Protein AF-0000000067714277 (afdb_homodimer)

Solvent-accessible surface area (backbone atoms only — not comparable to full-atom values): 24757 Å² total; per-residue (Å²): 133,87,80,80,79,65,83,71,68,76,72,72,80,72,66,66,49,73,66,51,48,51,50,49,51,50,48,48,41,44,34,45,44,33,34,52,48,27,67,74,61,31,65,91,69,50,49,70,66,58,38,22,62,76,53,69,46,51,71,66,58,47,56,74,74,37,93,42,74,64,38,46,47,62,40,77,45,39,65,64,74,49,73,68,53,46,50,56,56,60,70,48,86,62,94,41,57,56,50,55,47,46,55,50,48,42,57,21,68,45,61,50,46,74,39,76,72,19,54,31,55,54,42,52,54,42,29,53,52,44,29,70,75,31,52,71,54,34,47,50,49,50,52,40,43,50,50,25,52,51,49,51,31,51,52,46,28,51,37,40,67,74,38,74,85,69,64,85,62,101,56,60,53,64,56,50,23,47,45,51,52,36,50,49,51,33,20,43,54,52,7,47,57,57,34,67,71,40,82,63,40,33,46,68,50,34,53,50,32,23,52,48,33,47,52,53,53,58,57,47,54,80,44,51,83,128,136,85,78,77,80,64,81,71,67,76,71,72,79,72,65,66,49,72,66,52,47,50,49,50,52,49,48,47,44,46,34,45,43,36,35,52,48,27,67,74,62,32,65,90,70,50,50,70,66,58,38,22,62,75,54,71,47,49,71,67,58,48,55,73,72,38,92,43,75,66,38,46,47,62,40,74,45,39,62,64,72,48,72,66,53,45,49,55,57,60,72,48,86,60,93,42,57,57,52,55,48,44,54,48,47,42,59,22,67,44,64,51,45,72,38,75,73,20,56,32,55,53,42,53,52,42,31,53,54,43,30,70,76,32,49,70,55,36,47,50,48,50,53,39,43,51,49,26,51,52,50,50,31,51,52,45,28,53,37,40,69,74,38,73,82,67,63,86,62,100,57,60,53,64,57,50,22,48,47,53,52,36,50,50,51,33,22,43,55,50,6,47,57,58,34,68,72,39,82,62,39,33,47,67,49,35,52,51,32,24,51,49,34,47,53,52,52,57,60,46,56,81,43,51,81,129

Radius of gyration: 24.3 Å; Cα contacts (8 Å, |Δi|>4): 496; chains: 2; bounding box: 65×77×51 Å

Organism: Corynebacterium glutamicum (strain ATCC 13032 / DSM 20300 / JCM 1318 / BCRC 11384 / CCUG 27702 / LMG 3730 / NBRC 12168 / NCIMB 10025 / NRRL B-2784 / 534) (NCBI:txid196627)

Nearest PDB structures (foldseek):
  6ayh-assembly1_A-2  TM=4.681E-01  e=1.844E-03  Salmonella enterica
  3bhq-assembly1_B  TM=4.016E-01  e=8.138E-04  Mesorhizobium japonicum MAFF 303099
  3mvp-assembly1_B  TM=4.337E-01  e=6.890E-03  Streptococcus mutans UA159
  3ppb-assembly1_B  TM=3.284E-01  e=4.577E-03  Shewanella loihica PV-4
  7e1l-assembly1_A  TM=3.239E-01  e=1.302E-02  Pseudomonas fluorescens

Foldseek 3Di:
DPPPPPPPPPPPPPPPDPVRVVLLVLLLLLLLQLLVCCLVQNLVRDDCVNSCVNSVHDPVVVVVNAVDSLCSLQHLAADADDPVRLCVLLVDDDPAVLVVLLVNCCVGHVPQRQDLFLSSLVSNVSSVVNCVVPVVSVVVSVVNVVVRLVSQLVSQLSSCVSDPPNQPDPDRSSVSSCVSSVLSVVLLVQLSVVQSVDRSRHSVSSVVSSVVSSVVVVVCVVVDDD/DPPPPPPPPPPPPPPPDPVRVVLLVLLLLLLLQLLVCCLVQNLVRDDPVNSCVSSVHDPVVVVVNAVDSLCSLQHLAADADDPVRLCVLLVDDDPAVLVVLLVNCCVGHVPQRQDLALSSLVSNVSSVVNCVVPVVSVVVSVVNVVVRLVSQLVSQLSSCVSDPPNQDDPDRSSVSSCVSSVLSVVLLVQLVVVQSVDRSRHSVSSVVSSVVSVVVVVVCVVVDDD

Structure (mmCIF, N/CA/C/O backbone):
data_AF-0000000067714277-model_v1
#
loop_
_entity.id
_entity.type
_entity.pdbx_description
1 polymer 'Transcriptional regulator'
#
loop_
_atom_site.group_PDB
_atom_site.id
_atom_site.type_symbol
_atom_site.label_atom_id
_atom_site.label_alt_id
_atom_site.label_comp_id
_atom_site.label_asym_id
_atom_site.label_entity_id
_atom_site.label_seq_id
_atom_site.pdbx_PDB_ins_code
_atom_site.Cartn_x
_atom_site.Cartn_y
_atom_site.Cartn_z
_atom_site.occupancy
_atom_site.B_iso_or_equiv
_atom_site.auth_seq_id
_atom_site.auth_comp_id
_atom_site.auth_asym_id
_atom_site.auth_atom_id
_atom_site.pdbx_PDB_model_num
ATOM 1 N N . MET A 1 1 ? 33.219 -40.281 8.43 1 24.27 1 MET A N 1
ATOM 2 C CA . MET A 1 1 ? 31.781 -40.406 8.344 1 24.27 1 MET A CA 1
ATOM 3 C C . MET A 1 1 ? 31.188 -39.344 7.441 1 24.27 1 MET A C 1
ATOM 5 O O . MET A 1 1 ? 31.438 -38.156 7.633 1 24.27 1 MET A O 1
ATOM 9 N N . GLN A 1 2 ? 30.734 -39.625 6.102 1 21.64 2 GLN A N 1
ATOM 10 C CA . GLN A 1 2 ? 30.578 -38.844 4.879 1 21.64 2 GLN A CA 1
ATOM 11 C C . GLN A 1 2 ? 29.406 -37.875 4.992 1 21.64 2 GLN A C 1
ATOM 13 O O . GLN A 1 2 ? 28.266 -38.281 5.258 1 21.64 2 GLN A O 1
ATOM 18 N N . VAL A 1 3 ? 29.641 -36.656 5.582 1 28.91 3 VAL A N 1
ATOM 19 C CA . VAL A 1 3 ? 28.781 -35.531 5.805 1 28.91 3 VAL A CA 1
ATOM 20 C C . VAL A 1 3 ? 28 -35.188 4.531 1 28.91 3 VAL A C 1
ATOM 22 O O . VAL A 1 3 ? 28.594 -34.844 3.51 1 28.91 3 VAL A O 1
ATOM 25 N N . TYR A 1 4 ? 27 -36.125 4.059 1 25.38 4 TYR A N 1
ATOM 26 C CA . TYR A 1 4 ? 26.125 -36.062 2.896 1 25.38 4 TYR A CA 1
ATOM 27 C C . TYR A 1 4 ? 25.438 -34.719 2.814 1 25.38 4 TYR A C 1
ATOM 29 O O . TYR A 1 4 ? 24.672 -34.344 3.705 1 25.38 4 TYR A O 1
ATOM 37 N N . THR A 1 5 ? 26.109 -33.656 2.305 1 28 5 THR A N 1
ATOM 38 C CA . THR A 1 5 ? 25.906 -32.25 1.926 1 28 5 THR A CA 1
ATOM 39 C C . THR A 1 5 ? 24.703 -32.125 0.998 1 28 5 THR A C 1
ATOM 41 O O . THR A 1 5 ? 24.844 -32.219 -0.222 1 28 5 THR A O 1
ATOM 44 N N . ARG A 1 6 ? 23.688 -33.031 1.048 1 28.42 6 ARG A N 1
ATOM 45 C CA . ARG A 1 6 ? 22.578 -33.219 0.109 1 28.42 6 ARG A CA 1
ATOM 46 C C . ARG A 1 6 ? 21.766 -31.938 -0.031 1 28.42 6 ARG A C 1
ATOM 48 O O . ARG A 1 6 ? 20.781 -31.891 -0.766 1 28.42 6 ARG A O 1
ATOM 55 N N . PHE A 1 7 ? 21.641 -31.141 0.951 1 30.03 7 PHE A N 1
ATOM 56 C CA . PHE A 1 7 ? 20.547 -30.172 0.897 1 30.03 7 PHE A CA 1
ATOM 57 C C . PHE A 1 7 ? 20.781 -29.156 -0.217 1 30.03 7 PHE A C 1
ATOM 59 O O . PHE A 1 7 ? 20.062 -28.172 -0.33 1 30.03 7 PHE A O 1
ATOM 66 N N . THR A 1 8 ? 21.984 -28.984 -0.668 1 31.41 8 THR A N 1
ATOM 67 C CA . THR A 1 8 ? 22.344 -27.938 -1.62 1 31.41 8 THR A CA 1
ATOM 68 C C . THR A 1 8 ? 21.578 -28.125 -2.932 1 31.41 8 THR A C 1
ATOM 70 O O . THR A 1 8 ? 21.922 -27.5 -3.941 1 31.41 8 THR A O 1
ATOM 73 N N . SER A 1 9 ? 20.953 -29.281 -3.189 1 31 9 SER A N 1
ATOM 74 C CA . SER A 1 9 ? 20.531 -29.484 -4.57 1 31 9 SER A CA 1
ATOM 75 C C . SER A 1 9 ? 19.609 -28.359 -5.043 1 31 9 SER A C 1
ATOM 77 O O . SER A 1 9 ? 18.562 -28.125 -4.449 1 31 9 SER A O 1
ATOM 79 N N . VAL A 1 10 ? 20.094 -27.234 -5.539 1 34.25 10 VAL A N 1
ATOM 80 C CA . VAL A 1 10 ? 19.484 -26.297 -6.469 1 34.25 10 VAL A CA 1
ATOM 81 C C . VAL A 1 10 ? 18.469 -27.031 -7.355 1 34.25 10 VAL A C 1
ATOM 83 O O . VAL A 1 10 ? 18.859 -27.766 -8.258 1 34.25 10 VAL A O 1
ATOM 86 N N . ASP A 1 11 ? 17.547 -27.75 -6.91 1 35.22 11 ASP A N 1
ATOM 87 C CA . ASP A 1 11 ? 16.547 -28.375 -7.766 1 35.22 11 ASP A CA 1
ATOM 88 C C . ASP A 1 11 ? 16.234 -27.5 -8.977 1 35.22 11 ASP A C 1
ATOM 90 O O . ASP A 1 11 ? 16.328 -26.266 -8.898 1 35.22 11 ASP A O 1
ATOM 94 N N . ILE A 1 12 ? 16.234 -28.016 -10.266 1 36.34 12 ILE A N 1
ATOM 95 C CA . ILE A 1 12 ? 15.781 -27.734 -11.625 1 36.34 12 ILE A CA 1
ATOM 96 C C . ILE A 1 12 ? 14.508 -26.891 -11.578 1 36.34 12 ILE A C 1
ATOM 98 O O . ILE A 1 12 ? 13.633 -27.109 -10.75 1 36.34 12 ILE A O 1
ATOM 102 N N . GLU A 1 13 ? 14.469 -25.703 -12 1 40.91 13 GLU A N 1
ATOM 103 C CA . GLU A 1 13 ? 13.312 -25 -12.531 1 40.91 13 GLU A CA 1
ATOM 104 C C . GLU A 1 13 ? 12.242 -25.969 -13.008 1 40.91 13 GLU A C 1
ATOM 106 O O . GLU A 1 13 ? 12.391 -26.594 -14.062 1 40.91 13 GLU A O 1
ATOM 111 N N . GLU A 1 14 ? 11.852 -26.953 -12.289 1 46.25 14 GLU A N 1
ATOM 112 C CA . GLU A 1 14 ? 10.859 -27.891 -12.789 1 46.25 14 GLU A CA 1
ATOM 113 C C . GLU A 1 14 ? 9.953 -27.234 -13.836 1 46.25 14 GLU A C 1
ATOM 115 O O . GLU A 1 14 ? 9.305 -26.219 -13.547 1 46.25 14 GLU A O 1
ATOM 120 N N . GLN A 1 15 ? 10.438 -27.172 -15.125 1 52.28 15 GLN A N 1
ATOM 121 C CA . GLN A 1 15 ? 9.625 -26.828 -16.281 1 52.28 15 GLN A CA 1
ATOM 122 C C . GLN A 1 15 ? 8.172 -27.234 -16.094 1 52.28 15 GLN A C 1
ATOM 124 O O . GLN A 1 15 ? 7.898 -28.359 -15.656 1 52.28 15 GLN A O 1
ATOM 129 N N . PRO A 1 16 ? 7.418 -26.25 -15.883 1 59.72 16 PRO A N 1
ATOM 130 C CA . PRO A 1 16 ? 6.027 -26.703 -15.797 1 59.72 16 PRO A CA 1
ATOM 131 C C . PRO A 1 16 ? 5.727 -27.875 -16.734 1 59.72 16 PRO A C 1
ATOM 133 O O . PRO A 1 16 ? 6.297 -27.969 -17.812 1 59.72 16 PRO A O 1
ATOM 136 N N . SER A 1 17 ? 5.156 -28.906 -16.188 1 70.31 17 SER A N 1
ATOM 137 C CA . SER A 1 17 ? 4.656 -30 -17.031 1 70.31 17 SER A CA 1
ATOM 138 C C . SER A 1 17 ? 3.785 -29.469 -18.156 1 70.31 17 SER A C 1
ATOM 140 O O . SER A 1 17 ? 3.32 -28.328 -18.109 1 70.31 17 SER A O 1
ATOM 142 N N . LEU A 1 18 ? 3.826 -30.109 -19.297 1 69.81 18 LEU A N 1
ATOM 143 C CA . LEU A 1 18 ? 2.984 -29.75 -20.438 1 69.81 18 LEU A CA 1
ATOM 144 C C . LEU A 1 18 ? 1.571 -29.406 -19.969 1 69.81 18 LEU A C 1
ATOM 146 O O . LEU A 1 18 ? 0.958 -28.469 -20.5 1 69.81 18 LEU A O 1
ATOM 150 N N . ARG A 1 19 ? 1.142 -30.141 -18.969 1 74.94 19 ARG A N 1
ATOM 151 C CA . ARG A 1 19 ? -0.193 -29.906 -18.438 1 74.94 19 ARG A CA 1
ATOM 152 C C . ARG A 1 19 ? -0.269 -28.531 -17.75 1 74.94 19 ARG A C 1
ATOM 154 O O . ARG A 1 19 ? -1.245 -27.797 -17.938 1 74.94 19 ARG A O 1
ATOM 161 N N . GLU A 1 20 ? 0.771 -28.203 -17.062 1 75.06 20 GLU A N 1
ATOM 162 C CA . GLU A 1 20 ? 0.795 -26.922 -16.359 1 75.06 20 GLU A CA 1
ATOM 163 C C . GLU A 1 20 ? 0.896 -25.766 -17.328 1 75.06 20 GLU A C 1
ATOM 165 O O . GLU A 1 20 ? 0.26 -24.719 -17.141 1 75.06 20 GLU A O 1
ATOM 170 N N . ILE A 1 21 ? 1.605 -26.047 -18.359 1 74.81 21 ILE A N 1
ATOM 171 C CA . ILE A 1 21 ? 1.765 -25.016 -19.375 1 74.81 21 ILE A CA 1
ATOM 172 C C . ILE A 1 21 ? 0.432 -24.781 -20.078 1 74.81 21 ILE A C 1
ATOM 174 O O . ILE A 1 21 ? 0.03 -23.625 -20.297 1 74.81 21 ILE A O 1
ATOM 178 N N . LYS A 1 22 ? -0.203 -25.812 -20.406 1 78.69 22 LYS A N 1
ATOM 179 C CA . LYS A 1 22 ? -1.495 -25.703 -21.078 1 78.69 22 LYS A CA 1
ATOM 180 C C . LYS A 1 22 ? -2.527 -25.031 -20.172 1 78.69 22 LYS A C 1
ATOM 182 O O . LYS A 1 22 ? -3.338 -24.234 -20.641 1 78.69 22 LYS A O 1
ATOM 187 N N . ARG A 1 23 ? -2.48 -25.375 -18.953 1 82.25 23 ARG A N 1
ATOM 188 C CA . ARG A 1 23 ? -3.398 -24.766 -18 1 82.25 23 ARG A CA 1
ATOM 189 C C . ARG A 1 23 ? -3.176 -23.266 -17.906 1 82.25 23 ARG A C 1
ATOM 191 O O . ARG A 1 23 ? -4.133 -22.484 -17.906 1 82.25 23 ARG A O 1
ATOM 198 N N . GLN A 1 24 ? -1.978 -22.953 -17.906 1 77.12 24 GLN A N 1
ATOM 199 C CA . GLN A 1 24 ? -1.637 -21.531 -17.812 1 77.12 24 GLN A CA 1
ATOM 200 C C . GLN A 1 24 ? -2.068 -20.797 -19.078 1 77.12 24 GLN A C 1
ATOM 202 O O . GLN A 1 24 ? -2.566 -19.672 -19 1 77.12 24 GLN A O 1
ATOM 207 N N . MET A 1 25 ? -1.869 -21.422 -20.141 1 80.25 25 MET A N 1
ATOM 208 C CA . MET A 1 25 ? -2.24 -20.797 -21.406 1 80.25 25 MET A CA 1
ATOM 209 C C . MET A 1 25 ? -3.748 -20.594 -21.484 1 80.25 25 MET A C 1
ATOM 211 O O . MET A 1 25 ? -4.207 -19.547 -21.969 1 80.25 25 MET A O 1
ATOM 215 N N . THR A 1 26 ? -4.43 -21.547 -21.031 1 85.19 26 THR A N 1
ATOM 216 C CA . THR A 1 26 ? -5.887 -21.438 -21.047 1 85.19 26 THR A CA 1
ATOM 217 C C . THR A 1 26 ? -6.363 -20.328 -20.109 1 85.19 26 THR A C 1
ATOM 219 O O . THR A 1 26 ? -7.223 -19.531 -20.484 1 85.19 26 THR A O 1
ATOM 222 N N . LEU A 1 27 ? -5.809 -20.297 -19 1 85.31 27 LEU A N 1
ATOM 223 C CA . LEU A 1 27 ? -6.172 -19.266 -18.047 1 85.31 27 LEU A CA 1
ATOM 224 C C . LEU A 1 27 ? -5.867 -17.875 -18.594 1 85.31 27 LEU A C 1
ATOM 226 O O . LEU A 1 27 ? -6.691 -16.969 -18.484 1 85.31 27 LEU A O 1
ATOM 230 N N . GLU A 1 28 ? -4.785 -17.766 -19.156 1 83.5 28 GLU A N 1
ATOM 231 C CA . GLU A 1 28 ? -4.406 -16.484 -19.734 1 83.5 28 GLU A CA 1
ATOM 232 C C . GLU A 1 28 ? -5.379 -16.062 -20.844 1 83.5 28 GLU A C 1
ATOM 234 O O . GLU A 1 28 ? -5.73 -14.891 -20.953 1 83.5 28 GLU A O 1
ATOM 239 N N . ALA A 1 29 ? -5.695 -17.031 -21.625 1 85.81 29 ALA A N 1
ATOM 240 C CA . ALA A 1 29 ? -6.645 -16.75 -22.703 1 85.81 29 ALA A CA 1
ATOM 241 C C . ALA A 1 29 ? -7.984 -16.281 -22.141 1 85.81 29 ALA A C 1
ATOM 243 O O . ALA A 1 29 ? -8.586 -15.352 -22.656 1 85.81 29 ALA A O 1
ATOM 244 N N . ILE A 1 30 ? -8.375 -16.891 -21.125 1 90.88 30 ILE A N 1
ATOM 245 C CA . ILE A 1 30 ? -9.633 -16.531 -20.484 1 90.88 30 ILE A CA 1
ATOM 246 C C . ILE A 1 30 ? -9.539 -15.094 -19.953 1 90.88 30 ILE A C 1
ATOM 248 O O . ILE A 1 30 ? -10.422 -14.273 -20.203 1 90.88 30 ILE A O 1
ATOM 252 N N . GLU A 1 31 ? -8.484 -14.844 -19.266 1 90 31 GLU A N 1
ATOM 253 C CA . GLU A 1 31 ? -8.297 -13.531 -18.656 1 90 31 GLU A CA 1
ATOM 254 C C . GLU A 1 31 ? -8.148 -12.445 -19.719 1 90 31 GLU A C 1
ATOM 256 O O . GLU A 1 31 ? -8.688 -11.352 -19.578 1 90 31 GLU A O 1
ATOM 261 N N . ASP A 1 32 ? -7.414 -12.812 -20.734 1 89.75 32 ASP A N 1
ATOM 262 C CA . ASP A 1 32 ? -7.215 -11.875 -21.828 1 89.75 32 ASP A CA 1
ATOM 263 C C . ASP A 1 32 ? -8.547 -11.484 -22.484 1 89.75 32 ASP A C 1
ATOM 265 O O . ASP A 1 32 ? -8.859 -10.305 -22.609 1 89.75 32 ASP A O 1
ATOM 269 N N . ASN A 1 33 ? -9.273 -12.43 -22.797 1 92.88 33 ASN A N 1
ATOM 270 C CA . ASN A 1 33 ? -10.562 -12.188 -23.438 1 92.88 33 ASN A CA 1
ATOM 271 C C . ASN A 1 33 ? -11.539 -11.484 -22.5 1 92.88 33 ASN A C 1
ATOM 273 O O . ASN A 1 33 ? -12.234 -10.555 -22.891 1 92.88 33 ASN A O 1
ATOM 277 N N . ALA A 1 34 ? -11.594 -11.922 -21.297 1 94.44 34 ALA A N 1
ATOM 278 C CA . ALA A 1 34 ? -12.516 -11.344 -20.328 1 94.44 34 ALA A CA 1
ATOM 279 C C . ALA A 1 34 ? -12.219 -9.867 -20.109 1 94.44 34 ALA A C 1
ATOM 281 O O . ALA A 1 34 ? -13.133 -9.031 -20.172 1 94.44 34 ALA A O 1
ATOM 282 N N . THR A 1 35 ? -10.961 -9.562 -19.859 1 93.19 35 THR A N 1
ATOM 283 C CA . THR A 1 35 ? -10.609 -8.18 -19.547 1 93.19 35 THR A CA 1
ATOM 284 C C . THR A 1 35 ? -10.836 -7.289 -20.766 1 93.19 35 THR A C 1
ATOM 286 O O . THR A 1 35 ? -11.25 -6.137 -20.641 1 93.19 35 THR A O 1
ATOM 289 N N . ARG A 1 36 ? -10.602 -7.801 -21.953 1 94.56 36 ARG A N 1
ATOM 290 C CA . ARG A 1 36 ? -10.867 -7.055 -23.172 1 94.56 36 ARG A CA 1
ATOM 291 C C . ARG A 1 36 ? -12.352 -6.766 -23.328 1 94.56 36 ARG A C 1
ATOM 293 O O . ARG A 1 36 ? -12.75 -5.621 -23.578 1 94.56 36 ARG A O 1
ATOM 300 N N . LEU A 1 37 ? -13.133 -7.75 -23.188 1 96.31 37 LEU A N 1
ATOM 301 C CA . LEU A 1 37 ? -14.578 -7.621 -23.328 1 96.31 37 LEU A CA 1
ATOM 302 C C . LEU A 1 37 ? -15.148 -6.652 -22.297 1 96.31 37 LEU A C 1
ATOM 304 O O . LEU A 1 37 ? -15.977 -5.805 -22.641 1 96.31 37 LEU A O 1
ATOM 308 N N . ILE A 1 38 ? -14.695 -6.77 -21.094 1 95.81 38 ILE A N 1
ATOM 309 C CA . ILE A 1 38 ? -15.211 -5.949 -20 1 95.81 38 ILE A CA 1
ATOM 310 C C . ILE A 1 38 ? -14.836 -4.488 -20.219 1 95.81 38 ILE A C 1
ATOM 312 O O . ILE A 1 38 ? -15.625 -3.586 -19.953 1 95.81 38 ILE A O 1
ATOM 316 N N . LEU A 1 39 ? -13.664 -4.336 -20.672 1 93.81 39 LEU A N 1
ATOM 317 C CA . LEU A 1 39 ? -13.242 -2.967 -20.953 1 93.81 39 LEU A CA 1
ATOM 318 C C . LEU A 1 39 ? -14.055 -2.365 -22.094 1 93.81 39 LEU A C 1
ATOM 320 O O . LEU A 1 39 ? -14.406 -1.185 -22.047 1 93.81 39 LEU A O 1
ATOM 324 N N . GLU A 1 40 ? -14.406 -3.109 -23.047 1 94.25 40 GLU A N 1
ATOM 325 C CA . GLU A 1 40 ? -15.125 -2.658 -24.234 1 94.25 40 GLU A CA 1
ATOM 326 C C . GLU A 1 40 ? -16.609 -2.441 -23.938 1 94.25 40 GLU A C 1
ATOM 328 O O . GLU A 1 40 ? -17.188 -1.442 -24.359 1 94.25 40 GLU A O 1
ATOM 333 N N . ARG A 1 41 ? -17.219 -3.348 -23.172 1 95.25 41 ARG A N 1
ATOM 334 C CA . ARG A 1 41 ? -18.672 -3.365 -23.078 1 95.25 41 ARG A CA 1
ATOM 335 C C . ARG A 1 41 ? -19.125 -2.973 -21.672 1 95.25 41 ARG A C 1
ATOM 337 O O . ARG A 1 41 ? -20.312 -2.684 -21.453 1 95.25 41 ARG A O 1
ATOM 344 N N . GLY A 1 42 ? -18.188 -2.969 -20.812 1 94.12 42 GLY A N 1
ATOM 345 C CA . GLY A 1 42 ? -18.578 -2.768 -19.422 1 94.12 42 GLY A CA 1
ATOM 346 C C . GLY A 1 42 ? -18.828 -4.066 -18.688 1 94.12 42 GLY A C 1
ATOM 347 O O . GLY A 1 42 ? -19.344 -5.027 -19.25 1 94.12 42 GLY A O 1
ATOM 348 N N . PHE A 1 43 ? -18.5 -4.133 -17.422 1 94.56 43 PHE A N 1
ATOM 349 C CA . PHE A 1 43 ? -18.562 -5.328 -16.594 1 94.56 43 PHE A CA 1
ATOM 350 C C . PHE A 1 43 ? -19.984 -5.891 -16.562 1 94.56 43 PHE A C 1
ATOM 352 O O . PHE A 1 43 ? -20.172 -7.094 -16.734 1 94.56 43 PHE A O 1
ATOM 359 N N . ASP A 1 44 ? -20.938 -5.008 -16.375 1 93.12 44 ASP A N 1
ATOM 360 C CA . ASP A 1 44 ? -22.328 -5.434 -16.203 1 93.12 44 ASP A CA 1
ATOM 361 C C . ASP A 1 44 ? -22.891 -5.965 -17.516 1 93.12 44 ASP A C 1
ATOM 363 O O . ASP A 1 44 ? -23.875 -6.723 -17.516 1 93.12 44 ASP A O 1
ATOM 367 N N . ASN A 1 45 ? -22.328 -5.676 -18.562 1 95.69 45 ASN A N 1
ATOM 368 C CA . ASN A 1 45 ? -22.859 -6.023 -19.875 1 95.69 45 ASN A CA 1
ATOM 369 C C . ASN A 1 45 ? -22.172 -7.258 -20.453 1 95.69 45 ASN A C 1
ATOM 371 O O . ASN A 1 45 ? -22.516 -7.707 -21.547 1 95.69 45 ASN A O 1
ATOM 375 N N . VAL A 1 46 ? -21.203 -7.762 -19.797 1 96.62 46 VAL A N 1
ATOM 376 C CA . VAL A 1 46 ? -20.484 -8.945 -20.25 1 96.62 46 VAL A CA 1
ATOM 377 C C . VAL A 1 46 ? -20.922 -10.156 -19.422 1 96.62 46 VAL A C 1
ATOM 379 O O . VAL A 1 46 ? -20.953 -10.102 -18.203 1 96.62 46 VAL A O 1
ATOM 382 N N . THR A 1 47 ? -21.281 -11.18 -20.094 1 95.5 47 THR A N 1
ATOM 383 C CA . THR A 1 47 ? -21.672 -12.406 -19.391 1 95.5 47 THR A CA 1
ATOM 384 C C . THR A 1 47 ? -20.562 -13.453 -19.5 1 95.5 47 THR A C 1
ATOM 386 O O . THR A 1 47 ? -19.609 -13.297 -20.266 1 95.5 47 THR A O 1
ATOM 389 N N . ILE A 1 48 ? -20.703 -14.44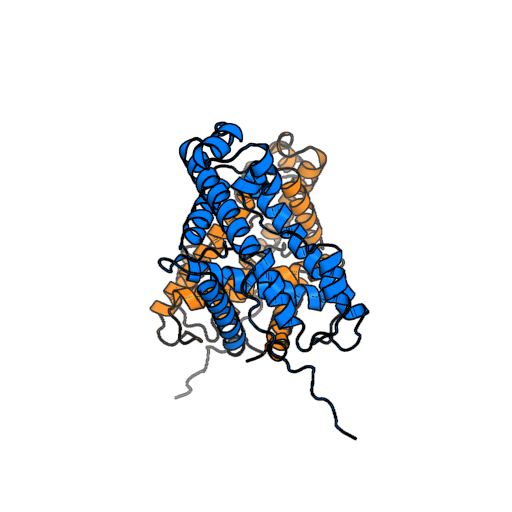5 -18.703 1 95.19 48 ILE A N 1
ATOM 390 C CA . ILE A 1 48 ? -19.766 -15.562 -18.75 1 95.19 48 ILE A CA 1
ATOM 391 C C . ILE A 1 48 ? -19.844 -16.25 -20.109 1 95.19 48 ILE A C 1
ATOM 393 O O . ILE A 1 48 ? -18.844 -16.688 -20.672 1 95.19 48 ILE A O 1
ATOM 397 N N . GLU A 1 49 ? -21.031 -16.266 -20.625 1 95.75 49 GLU A N 1
ATOM 398 C CA . GLU A 1 49 ? -21.234 -16.859 -21.938 1 95.75 49 GLU A CA 1
ATOM 399 C C . GLU A 1 49 ? -20.469 -16.109 -23.016 1 95.75 49 GLU A C 1
ATOM 401 O O . GLU A 1 49 ? -19.891 -16.703 -23.906 1 95.75 49 GLU A O 1
ATOM 406 N N . ASP A 1 50 ? -20.453 -14.82 -22.906 1 96.25 50 ASP A N 1
ATOM 407 C CA . ASP A 1 50 ? -19.703 -13.984 -23.844 1 96.25 50 ASP A CA 1
ATOM 408 C C . ASP A 1 50 ? -18.219 -14.305 -23.781 1 96.25 50 ASP A C 1
ATOM 410 O O . ASP A 1 50 ? -17.562 -14.453 -24.812 1 96.25 50 ASP A O 1
ATOM 414 N N . ILE A 1 51 ? -17.672 -14.438 -22.594 1 95.62 51 ILE A N 1
ATOM 415 C CA . ILE A 1 51 ? -16.266 -14.703 -22.375 1 95.62 51 ILE A CA 1
ATOM 416 C C . ILE A 1 51 ? -15.906 -16.094 -22.922 1 95.62 51 ILE A C 1
ATOM 418 O O . ILE A 1 51 ? -14.898 -16.25 -23.609 1 95.62 51 ILE A O 1
ATOM 422 N N . CYS A 1 52 ? -16.75 -17.031 -22.672 1 94.94 52 CYS A N 1
ATOM 423 C CA . CYS A 1 52 ? -16.531 -18.406 -23.141 1 94.94 52 CYS A CA 1
ATOM 424 C C . CYS A 1 52 ? -16.531 -18.484 -24.656 1 94.94 52 CYS A C 1
ATOM 426 O O . CYS A 1 52 ? -15.672 -19.141 -25.25 1 94.94 52 CYS A O 1
ATOM 428 N N . ALA A 1 53 ? -17.453 -17.828 -25.25 1 95.31 53 ALA A N 1
ATOM 429 C CA . ALA A 1 53 ? -17.547 -17.797 -26.703 1 95.31 53 ALA A CA 1
ATOM 430 C C . ALA A 1 53 ? -16.281 -17.219 -27.328 1 95.31 53 ALA A C 1
ATOM 432 O O . ALA A 1 53 ? -15.758 -17.781 -28.297 1 95.31 53 ALA A O 1
ATOM 433 N N . GLU A 1 54 ? -15.773 -16.156 -26.797 1 93.38 54 GLU A N 1
ATOM 434 C CA . GLU A 1 54 ? -14.586 -15.508 -27.328 1 93.38 54 GLU A CA 1
ATOM 435 C C . GLU A 1 54 ? -13.336 -16.359 -27.094 1 93.38 54 GLU A C 1
ATOM 437 O O . GLU A 1 54 ? -12.422 -16.359 -27.922 1 93.38 54 GLU A O 1
ATOM 442 N N . ALA A 1 55 ? -13.281 -17.047 -25.969 1 90.88 55 ALA A N 1
ATOM 443 C CA . ALA A 1 55 ? -12.117 -17.844 -25.609 1 90.88 55 ALA A CA 1
ATOM 444 C C . ALA A 1 55 ? -12.195 -19.234 -26.219 1 90.88 55 ALA A C 1
ATOM 446 O O . ALA A 1 55 ? -11.219 -20 -26.188 1 90.88 55 ALA A O 1
ATOM 447 N N . GLY A 1 56 ? -13.305 -19.609 -26.688 1 92.81 56 GLY A N 1
ATOM 448 C CA . GLY A 1 56 ? -13.492 -20.906 -27.312 1 92.81 56 GLY A CA 1
ATOM 449 C C . GLY A 1 56 ? -13.539 -22.047 -26.312 1 92.81 56 GLY A C 1
ATOM 450 O O . GLY A 1 56 ? -12.961 -23.109 -26.547 1 92.81 56 GLY A O 1
ATOM 451 N N . ILE A 1 57 ? -14.125 -21.75 -25.203 1 93.5 57 ILE A N 1
ATOM 452 C CA . ILE A 1 57 ? -14.211 -22.797 -24.172 1 93.5 57 ILE A CA 1
ATOM 453 C C . ILE A 1 57 ? -15.641 -22.891 -23.656 1 93.5 57 ILE A C 1
ATOM 455 O O . ILE A 1 57 ? -16.453 -21.984 -23.875 1 93.5 57 ILE A O 1
ATOM 459 N N . SER A 1 58 ? -15.922 -24.031 -23 1 94.31 58 SER A N 1
ATOM 460 C CA . SER A 1 58 ? -17.234 -24.219 -22.391 1 94.31 58 SER A CA 1
ATOM 461 C C . SER A 1 58 ? -17.328 -23.531 -21.047 1 94.31 58 SER A C 1
ATOM 463 O O . SER A 1 58 ? -16.312 -23.172 -20.453 1 94.31 58 SER A O 1
ATOM 465 N N . LYS A 1 59 ? -18.562 -23.375 -20.547 1 94.31 59 LYS A N 1
ATOM 466 C CA . LYS A 1 59 ? -18.812 -22.812 -19.219 1 94.31 59 LYS A CA 1
ATOM 467 C C . LYS A 1 59 ? -18.203 -23.703 -18.141 1 94.31 59 LYS A C 1
ATOM 469 O O . LYS A 1 59 ? -17.656 -23.203 -17.141 1 94.31 59 LYS A O 1
ATOM 474 N N . ARG A 1 60 ? -18.297 -24.969 -18.406 1 94.06 60 ARG A N 1
ATOM 475 C CA . ARG A 1 60 ? -17.719 -25.891 -17.453 1 94.06 60 ARG A CA 1
ATOM 476 C C . ARG A 1 60 ? -16.203 -25.703 -17.344 1 94.06 60 ARG A C 1
ATOM 478 O O . ARG A 1 60 ? -15.648 -25.641 -16.25 1 94.06 60 ARG A O 1
ATOM 485 N N . THR A 1 61 ? -15.594 -25.641 -18.516 1 93 61 THR A N 1
ATOM 486 C CA . THR A 1 61 ? -14.156 -25.422 -18.547 1 93 61 THR A CA 1
ATOM 487 C C . THR A 1 61 ? -13.805 -24.094 -17.875 1 93 61 THR A C 1
ATOM 489 O O . THR A 1 61 ? -12.836 -24.031 -17.109 1 93 61 THR A O 1
ATOM 492 N N . PHE A 1 62 ? -14.633 -23.047 -18.188 1 94.06 62 PHE A N 1
ATOM 493 C CA . PHE A 1 62 ? -14.422 -21.734 -17.562 1 94.06 62 PHE A CA 1
ATOM 494 C C . PHE A 1 62 ? -14.336 -21.875 -16.047 1 94.06 62 PHE A C 1
ATOM 496 O O . PHE A 1 62 ? -13.383 -21.391 -15.422 1 94.06 62 PHE A O 1
ATOM 503 N N . PHE A 1 63 ? -15.195 -22.609 -15.414 1 92.81 63 PHE A N 1
ATOM 504 C CA . PHE A 1 63 ? -15.312 -22.672 -13.961 1 92.81 63 PHE A CA 1
ATOM 505 C C . PHE A 1 63 ? -14.273 -23.625 -13.383 1 92.81 63 PHE A C 1
ATOM 507 O O . PHE A 1 63 ? -14.031 -23.641 -12.172 1 92.81 63 PHE A O 1
ATOM 514 N N . ASN A 1 64 ? -13.672 -24.469 -14.305 1 91.12 64 ASN A N 1
ATOM 515 C CA . ASN A 1 64 ? -12.508 -25.219 -13.867 1 91.12 64 ASN A CA 1
ATOM 516 C C . ASN A 1 64 ? -11.312 -24.312 -13.586 1 91.12 64 ASN A C 1
ATOM 518 O O . ASN A 1 64 ? -10.414 -24.688 -12.828 1 91.12 64 ASN A O 1
ATOM 522 N N . TYR A 1 65 ? -11.391 -23.109 -14.211 1 86.88 65 TYR A N 1
ATOM 523 C CA . TYR A 1 65 ? -10.219 -22.234 -14.148 1 86.88 65 TYR A CA 1
ATOM 524 C C . TYR A 1 65 ? -10.5 -21.016 -13.289 1 86.88 65 TYR A C 1
ATOM 526 O O . TYR A 1 65 ? -9.594 -20.453 -12.672 1 86.88 65 TYR A O 1
ATOM 534 N N . VAL A 1 66 ? -11.703 -20.594 -13.352 1 87.56 66 VAL A N 1
ATOM 535 C CA . VAL A 1 66 ? -12.062 -19.328 -12.734 1 87.56 66 VAL A CA 1
ATOM 536 C C . VAL A 1 66 ? -13.281 -19.5 -11.836 1 87.56 66 VAL A C 1
ATOM 538 O O . VAL A 1 66 ? -14.219 -20.219 -12.188 1 87.56 66 VAL A O 1
ATOM 541 N N . GLU A 1 67 ? -13.227 -18.766 -10.656 1 85.5 67 GLU A N 1
ATOM 542 C CA . GLU A 1 67 ? -14.281 -18.922 -9.664 1 85.5 67 GLU A CA 1
ATOM 543 C C . GLU A 1 67 ? -15.508 -18.078 -10.008 1 85.5 67 GLU A C 1
ATOM 545 O O . GLU A 1 67 ? -16.641 -18.453 -9.695 1 85.5 67 GLU A O 1
ATOM 550 N N . SER A 1 68 ? -15.266 -16.922 -10.547 1 88.5 68 SER A N 1
ATOM 551 C CA . SER A 1 68 ? -16.359 -15.992 -10.812 1 88.5 68 SER A CA 1
ATOM 552 C C . SER A 1 68 ? -15.969 -14.969 -11.883 1 88.5 68 SER A C 1
ATOM 554 O O . SER A 1 68 ? -14.797 -14.852 -12.234 1 88.5 68 SER A O 1
ATOM 556 N N . LYS A 1 69 ? -16.953 -14.328 -12.398 1 89.38 69 LYS A N 1
ATOM 557 C CA . LYS A 1 69 ? -16.719 -13.234 -13.344 1 89.38 69 LYS A CA 1
ATOM 558 C C . LYS A 1 69 ? -15.859 -12.148 -12.703 1 89.38 69 LYS A C 1
ATOM 560 O O . LYS A 1 69 ? -14.992 -11.57 -13.359 1 89.38 69 LYS A O 1
ATOM 565 N N . GLU A 1 70 ? -16.031 -11.906 -11.422 1 87.94 70 GLU A N 1
ATOM 566 C CA . GLU A 1 70 ? -15.273 -10.898 -10.688 1 87.94 70 GLU A CA 1
ATOM 567 C C . GLU A 1 70 ? -13.797 -11.289 -10.594 1 87.94 70 GLU A C 1
ATOM 569 O O . GLU A 1 70 ? -12.914 -10.445 -10.773 1 87.94 70 GLU A O 1
ATOM 574 N N . SER A 1 71 ? -13.703 -12.562 -10.438 1 84.94 71 SER A N 1
ATOM 575 C CA . SER A 1 71 ? -12.336 -13.039 -10.273 1 84.94 71 SER A CA 1
ATOM 576 C C . SER A 1 71 ? -11.539 -12.898 -11.562 1 84.94 71 SER A C 1
ATOM 578 O O . SER A 1 71 ? -10.344 -12.586 -11.539 1 84.94 71 SER A O 1
ATOM 580 N N . VAL A 1 72 ? -12.203 -13.062 -12.602 1 86.19 72 VAL A N 1
ATOM 581 C CA . VAL A 1 72 ? -11.492 -12.977 -13.875 1 86.19 72 VAL A CA 1
ATOM 582 C C . VAL A 1 72 ? -11.273 -11.508 -14.242 1 86.19 72 VAL A C 1
ATOM 584 O O . VAL A 1 72 ? -10.266 -11.164 -14.867 1 86.19 72 VAL A O 1
ATOM 587 N N . ALA A 1 73 ? -12.148 -10.633 -13.828 1 88.25 73 ALA A N 1
ATOM 588 C CA . ALA A 1 73 ? -12.039 -9.203 -14.102 1 88.25 73 ALA A CA 1
ATOM 589 C C . ALA A 1 73 ? -10.906 -8.57 -13.297 1 88.25 73 ALA A C 1
ATOM 591 O O . ALA A 1 73 ? -10.125 -7.777 -13.828 1 88.25 73 ALA A O 1
ATOM 592 N N . ILE A 1 74 ? -10.766 -8.977 -12.07 1 82.5 74 ILE A N 1
ATOM 593 C CA . ILE A 1 74 ? -9.828 -8.281 -11.195 1 82.5 74 ILE A CA 1
ATOM 594 C C . ILE A 1 74 ? -8.57 -9.133 -11.016 1 82.5 74 ILE A C 1
ATOM 596 O O . ILE A 1 74 ? -7.543 -8.641 -10.555 1 82.5 74 ILE A O 1
ATOM 600 N N . GLY A 1 75 ? -8.586 -10.328 -11.539 1 75.31 75 GLY A N 1
ATOM 601 C CA . GLY A 1 75 ? -7.445 -11.227 -11.422 1 75.31 75 GLY A CA 1
ATOM 602 C C . GLY A 1 75 ? -7.445 -12.031 -10.133 1 75.31 75 GLY A C 1
ATOM 603 O O . GLY A 1 75 ? -8.266 -11.789 -9.242 1 75.31 75 GLY A O 1
ATOM 604 N N . HIS A 1 76 ? -6.73 -13.211 -10.32 1 61.78 76 HIS A N 1
ATOM 605 C CA . HIS A 1 76 ? -6.547 -14.047 -9.141 1 61.78 76 HIS A CA 1
ATOM 606 C C . HIS A 1 76 ? -5.68 -13.344 -8.102 1 61.78 76 HIS A C 1
ATOM 608 O O . HIS A 1 76 ? -4.473 -13.594 -8.023 1 61.78 76 HIS A O 1
ATOM 614 N N . THR A 1 77 ? -6.043 -12.086 -7.883 1 56.84 77 THR A N 1
ATOM 615 C CA . THR A 1 77 ? -5.117 -11.273 -7.09 1 56.84 77 THR A CA 1
ATOM 616 C C . THR A 1 77 ? -4.352 -12.148 -6.098 1 56.84 77 THR A C 1
ATOM 618 O O . THR A 1 77 ? -3.123 -12.102 -6.043 1 56.84 77 THR A O 1
ATOM 621 N N . ALA A 1 78 ? -4.84 -12.484 -4.891 1 60.91 78 ALA A N 1
ATOM 622 C CA . ALA A 1 78 ? -4.098 -13 -3.744 1 60.91 78 ALA A CA 1
ATOM 623 C C . ALA A 1 78 ? -4.715 -14.297 -3.234 1 60.91 78 ALA A C 1
ATOM 625 O O . ALA A 1 78 ? -5.773 -14.281 -2.602 1 60.91 78 ALA A O 1
ATOM 626 N N . LYS A 1 79 ? -4.316 -15.43 -4.039 1 66.88 79 LYS A N 1
ATOM 627 C CA . LYS A 1 79 ? -4.82 -16.672 -3.439 1 66.88 79 LYS A CA 1
ATOM 628 C C . LYS A 1 79 ? -3.922 -17.125 -2.295 1 66.88 79 LYS A C 1
ATOM 630 O O . LYS A 1 79 ? -2.725 -17.344 -2.49 1 66.88 79 LYS A O 1
ATOM 635 N N . LEU A 1 80 ? -4.543 -17.125 -1.13 1 74.75 80 LEU A N 1
ATOM 636 C CA . LEU A 1 80 ? -3.848 -17.672 0.028 1 74.75 80 LEU A CA 1
ATOM 637 C C . LEU A 1 80 ? -3.359 -19.094 -0.252 1 74.75 80 LEU A C 1
ATOM 639 O O . LEU A 1 80 ? -3.994 -19.828 -1.007 1 74.75 80 LEU A O 1
ATOM 643 N N . PRO A 1 81 ? -2.133 -19.438 0.198 1 78.12 81 PRO A N 1
ATOM 644 C CA . PRO A 1 81 ? -1.668 -20.812 0.05 1 78.12 81 PRO A CA 1
ATOM 645 C C . PRO A 1 81 ? -2.713 -21.828 0.487 1 78.12 81 PRO A C 1
ATOM 647 O O . PRO A 1 81 ? -3.457 -21.594 1.442 1 78.12 81 PRO A O 1
ATOM 650 N N . THR A 1 82 ? -2.781 -22.922 -0.297 1 81 82 THR A N 1
ATOM 651 C CA . THR A 1 82 ? -3.627 -24.047 0.111 1 81 82 THR A CA 1
ATOM 652 C C . THR A 1 82 ? -3.137 -24.641 1.429 1 81 82 THR A C 1
ATOM 654 O O . THR A 1 82 ? -2.027 -24.344 1.876 1 81 82 THR A O 1
ATOM 657 N N . ASP A 1 83 ? -4.004 -25.406 2.002 1 87.94 83 ASP A N 1
ATOM 658 C CA . ASP A 1 83 ? -3.596 -26.094 3.227 1 87.94 83 ASP A CA 1
ATOM 659 C C . ASP A 1 83 ? -2.328 -26.922 3.002 1 87.94 83 ASP A C 1
ATOM 661 O O . ASP A 1 83 ? -1.447 -26.953 3.863 1 87.94 83 ASP A O 1
ATOM 665 N N . GLU A 1 84 ? -2.275 -27.531 1.834 1 89.19 84 GLU A N 1
ATOM 666 C CA . GLU A 1 84 ? -1.104 -28.344 1.508 1 89.19 84 GLU A CA 1
ATOM 667 C C . GLU A 1 84 ? 0.145 -27.484 1.375 1 89.19 84 GLU A C 1
ATOM 669 O O . GLU A 1 84 ? 1.212 -27.844 1.878 1 89.19 84 GLU A O 1
ATOM 674 N N . GLU A 1 85 ? -0.006 -26.375 0.74 1 84.5 85 GLU A N 1
ATOM 675 C CA . GLU A 1 85 ? 1.108 -25.438 0.569 1 84.5 85 GLU A CA 1
ATOM 676 C C . GLU A 1 85 ? 1.557 -24.875 1.909 1 84.5 85 GLU A C 1
ATOM 678 O O . GLU A 1 85 ? 2.754 -24.703 2.152 1 84.5 85 GLU A O 1
ATOM 683 N N . ARG A 1 86 ? 0.587 -24.547 2.691 1 91.12 86 ARG A N 1
ATOM 684 C CA . ARG A 1 86 ? 0.863 -24.031 4.031 1 91.12 86 ARG A CA 1
ATOM 685 C C . ARG A 1 86 ? 1.642 -25.062 4.855 1 91.12 86 ARG A C 1
ATOM 687 O O . ARG A 1 86 ? 2.652 -24.719 5.477 1 91.12 86 ARG A O 1
ATOM 694 N N . GLU A 1 87 ? 1.156 -26.266 4.836 1 93.19 87 GLU A N 1
ATOM 695 C CA . GLU A 1 87 ? 1.812 -27.344 5.58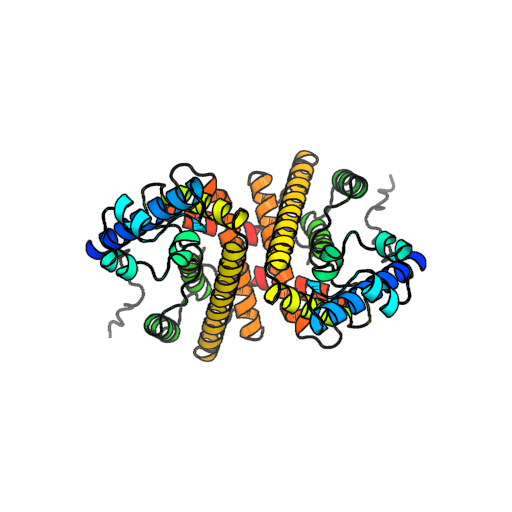6 1 93.19 87 GLU A CA 1
ATOM 696 C C . GLU A 1 87 ? 3.244 -27.547 5.102 1 93.19 87 GLU A C 1
ATOM 698 O O . GLU A 1 87 ? 4.156 -27.75 5.91 1 93.19 87 GLU A O 1
ATOM 703 N N . ALA A 1 88 ? 3.42 -27.531 3.844 1 91.25 88 ALA A N 1
ATOM 704 C CA . ALA A 1 88 ? 4.754 -27.688 3.273 1 91.25 88 ALA A CA 1
ATOM 705 C C . ALA A 1 88 ? 5.676 -26.547 3.699 1 91.25 88 ALA A C 1
ATOM 707 O O . ALA A 1 88 ? 6.844 -26.781 4.027 1 91.25 88 ALA A O 1
ATOM 708 N N . PHE A 1 89 ? 5.141 -25.406 3.703 1 92.44 89 PHE A N 1
ATOM 709 C CA . PHE A 1 89 ? 5.891 -24.219 4.109 1 92.44 89 PHE A CA 1
ATOM 710 C C . PHE A 1 89 ? 6.328 -24.328 5.566 1 92.44 89 PHE A C 1
ATOM 712 O O . PHE A 1 89 ? 7.469 -24 5.902 1 92.44 89 PHE A O 1
ATOM 719 N N . LEU A 1 90 ? 5.496 -24.812 6.371 1 95.5 90 LEU A N 1
ATOM 720 C CA . LEU A 1 90 ? 5.742 -24.859 7.809 1 95.5 90 LEU A CA 1
ATOM 721 C C . LEU A 1 90 ? 6.613 -26.062 8.164 1 95.5 90 LEU A C 1
ATOM 723 O O . LEU A 1 90 ? 7.266 -26.062 9.211 1 95.5 90 LEU A O 1
ATOM 727 N N . ALA A 1 91 ? 6.613 -27.047 7.293 1 94.62 91 ALA A N 1
ATOM 728 C CA . ALA A 1 91 ? 7.262 -28.312 7.613 1 94.62 91 ALA A CA 1
ATOM 729 C C . ALA A 1 91 ? 8.781 -28.188 7.492 1 94.62 91 ALA A C 1
ATOM 731 O O . ALA A 1 91 ? 9.516 -29 8.062 1 94.62 91 ALA A O 1
ATOM 732 N N . THR A 1 92 ? 9.258 -27.266 6.715 1 92.12 92 THR A N 1
ATOM 733 C CA . THR A 1 92 ? 10.688 -27.156 6.445 1 92.12 92 THR A CA 1
ATOM 734 C C . THR A 1 92 ? 11.25 -25.859 7.004 1 92.12 92 THR A C 1
ATOM 736 O O . THR A 1 92 ? 10.602 -24.812 6.91 1 92.12 92 THR A O 1
ATOM 739 N N . ARG A 1 93 ? 12.359 -26.016 7.609 1 92.94 93 ARG A N 1
ATOM 740 C CA . ARG A 1 93 ? 13.086 -24.812 8.008 1 92.94 93 ARG A CA 1
ATOM 741 C C . ARG A 1 93 ? 13.766 -24.156 6.812 1 92.94 93 ARG A C 1
ATOM 743 O O . ARG A 1 93 ? 14.625 -24.766 6.168 1 92.94 93 ARG A O 1
ATOM 750 N N . HIS A 1 94 ? 13.438 -23 6.574 1 91.69 94 HIS A N 1
ATOM 751 C CA . HIS A 1 94 ? 13.977 -22.312 5.41 1 91.69 94 HIS A CA 1
ATOM 752 C C . HIS A 1 94 ? 15.336 -21.688 5.723 1 91.69 94 HIS A C 1
ATOM 754 O O . HIS A 1 94 ? 15.516 -21.094 6.785 1 91.69 94 HIS A O 1
ATOM 760 N N . GLU A 1 95 ? 16.312 -21.906 4.801 1 85.94 95 GLU A N 1
ATOM 761 C CA . GLU A 1 95 ? 17.609 -21.281 4.969 1 85.94 95 GLU A CA 1
ATOM 762 C C . GLU A 1 95 ? 17.484 -19.766 5.047 1 85.94 95 GLU A C 1
ATOM 764 O O . GLU A 1 95 ? 18.109 -19.125 5.91 1 85.94 95 GLU A O 1
ATOM 769 N N . ASN A 1 96 ? 16.703 -19.281 4.129 1 88.5 96 ASN A N 1
ATOM 770 C CA . ASN A 1 96 ? 16.391 -17.859 4.117 1 88.5 96 ASN A CA 1
ATOM 771 C C . ASN A 1 96 ? 14.883 -17.625 3.994 1 88.5 96 ASN A C 1
ATOM 773 O O . ASN A 1 96 ? 14.328 -17.672 2.893 1 88.5 96 ASN A O 1
ATOM 777 N N . ILE A 1 97 ? 14.289 -17.344 5.07 1 91.25 97 ILE A N 1
ATOM 778 C CA . ILE A 1 97 ? 12.836 -17.234 5.125 1 91.25 97 ILE A CA 1
ATOM 779 C C . ILE A 1 97 ? 12.375 -16.047 4.273 1 91.25 97 ILE A C 1
ATOM 781 O O . ILE A 1 97 ? 11.328 -16.109 3.631 1 91.25 97 ILE A O 1
ATOM 785 N N . ILE A 1 98 ? 13.133 -14.992 4.203 1 91.38 98 ILE A N 1
ATOM 786 C CA . ILE A 1 98 ? 12.727 -13.789 3.477 1 91.38 98 ILE A CA 1
ATOM 787 C C . ILE A 1 98 ? 12.695 -14.086 1.979 1 91.38 98 ILE A C 1
ATOM 789 O O . ILE A 1 98 ? 11.766 -13.68 1.279 1 91.38 98 ILE A O 1
ATOM 793 N N . ASP A 1 99 ? 13.648 -14.852 1.479 1 89.62 99 ASP A N 1
ATOM 794 C CA . ASP A 1 99 ? 13.656 -15.25 0.075 1 89.62 99 ASP A CA 1
ATOM 795 C C . ASP A 1 99 ? 12.445 -16.109 -0.261 1 89.62 99 ASP A C 1
ATOM 797 O O . ASP A 1 99 ? 11.828 -15.945 -1.317 1 89.62 99 ASP A O 1
ATOM 801 N N . THR A 1 100 ? 12.203 -17 0.651 1 90.31 100 THR A N 1
ATOM 802 C CA . THR A 1 100 ? 11.062 -17.891 0.429 1 90.31 100 THR A CA 1
ATOM 803 C C . THR A 1 100 ? 9.758 -17.078 0.425 1 90.31 100 THR A C 1
ATOM 805 O O . THR A 1 100 ? 8.891 -17.312 -0.416 1 90.31 100 THR A O 1
ATOM 808 N N . VAL A 1 101 ? 9.625 -16.125 1.289 1 92.31 101 VAL A N 1
ATOM 809 C CA . VAL A 1 101 ? 8.43 -15.297 1.361 1 92.31 101 VAL A CA 1
ATOM 810 C C . VAL A 1 101 ? 8.352 -14.391 0.133 1 92.31 101 VAL A C 1
ATOM 812 O O . VAL A 1 101 ? 7.258 -14.117 -0.379 1 92.31 101 VAL A O 1
ATOM 815 N N . PHE A 1 102 ? 9.461 -13.984 -0.337 1 90.88 102 PHE A N 1
ATOM 816 C CA . PHE A 1 102 ? 9.5 -13.203 -1.567 1 90.88 102 PHE A CA 1
ATOM 817 C C . PHE A 1 102 ? 8.82 -13.953 -2.707 1 90.88 102 PHE A C 1
ATOM 819 O O . PHE A 1 102 ? 7.973 -13.398 -3.408 1 90.88 102 PHE A O 1
ATOM 826 N N . ASP A 1 103 ? 9.203 -15.164 -2.832 1 85.12 103 ASP A N 1
ATOM 827 C CA . ASP A 1 103 ? 8.609 -15.984 -3.883 1 85.12 103 ASP A CA 1
ATOM 828 C C . ASP A 1 103 ? 7.102 -16.125 -3.689 1 85.12 103 ASP A C 1
ATOM 830 O O . ASP A 1 103 ? 6.344 -16.109 -4.66 1 85.12 103 ASP A O 1
ATOM 834 N N . LEU A 1 104 ? 6.719 -16.219 -2.453 1 86 104 LEU A N 1
ATOM 835 C CA . LEU A 1 104 ? 5.297 -16.312 -2.148 1 86 104 LEU A CA 1
ATOM 836 C C . LEU A 1 104 ? 4.57 -15.031 -2.506 1 86 104 LEU A C 1
ATOM 838 O O . LEU A 1 104 ? 3.477 -15.062 -3.074 1 86 104 LEU A O 1
ATOM 842 N N . VAL A 1 105 ? 5.168 -13.898 -2.16 1 88.44 105 VAL A N 1
ATOM 843 C CA . VAL A 1 105 ? 4.582 -12.594 -2.445 1 88.44 105 VAL A CA 1
ATOM 844 C C . VAL A 1 105 ? 4.445 -12.406 -3.955 1 88.44 105 VAL A C 1
ATOM 846 O O . VAL A 1 105 ? 3.402 -11.961 -4.441 1 88.44 105 VAL A O 1
ATOM 849 N N . ILE A 1 106 ? 5.445 -12.758 -4.668 1 82.12 106 ILE A N 1
ATOM 850 C CA . ILE A 1 106 ? 5.426 -12.625 -6.121 1 82.12 106 ILE A CA 1
ATOM 851 C C . ILE A 1 106 ? 4.316 -13.5 -6.703 1 82.12 106 ILE A C 1
ATOM 853 O O . ILE A 1 106 ? 3.594 -13.07 -7.605 1 82.12 106 ILE A O 1
ATOM 857 N N . ASN A 1 107 ? 4.203 -14.648 -6.172 1 75.94 107 ASN A N 1
ATOM 858 C CA . ASN A 1 107 ? 3.191 -15.578 -6.656 1 75.94 107 ASN A CA 1
ATOM 859 C C . ASN A 1 107 ? 1.782 -15.109 -6.309 1 75.94 107 ASN A C 1
ATOM 861 O O . ASN A 1 107 ? 0.854 -15.266 -7.102 1 75.94 107 ASN A O 1
ATOM 865 N N . LEU A 1 108 ? 1.698 -14.555 -5.125 1 75.31 108 LEU A N 1
ATOM 866 C CA . LEU A 1 108 ? 0.393 -14.156 -4.605 1 75.31 108 LEU A CA 1
ATOM 867 C C . LEU A 1 108 ? -0.057 -12.836 -5.215 1 75.31 108 LEU A C 1
ATOM 869 O O . LEU A 1 108 ? -1.24 -12.656 -5.512 1 75.31 108 LEU A O 1
ATOM 873 N N . PHE A 1 109 ? 0.884 -11.992 -5.309 1 73.06 109 PHE A N 1
ATOM 874 C CA . PHE A 1 109 ? 0.489 -10.633 -5.633 1 73.06 109 PHE A CA 1
ATOM 875 C C . PHE A 1 109 ? 0.986 -10.234 -7.016 1 73.06 109 PHE A C 1
ATOM 877 O O . PHE A 1 109 ? 0.513 -9.258 -7.598 1 73.06 109 PHE A O 1
ATOM 884 N N . GLY A 1 110 ? 2.039 -11.016 -7.359 1 62.84 110 GLY A N 1
ATOM 885 C CA . GLY A 1 110 ? 2.678 -10.672 -8.617 1 62.84 110 GLY A CA 1
ATOM 886 C C . GLY A 1 110 ? 2.012 -11.312 -9.82 1 62.84 110 GLY A C 1
ATOM 887 O O . GLY A 1 110 ? 2.562 -11.297 -10.922 1 62.84 110 GLY A O 1
ATOM 888 N N . ASN A 1 111 ? 0.976 -12.367 -9.391 1 56.34 111 ASN A N 1
ATOM 889 C CA . ASN A 1 111 ? 0.501 -13.281 -10.422 1 56.34 111 ASN A CA 1
ATOM 890 C C . ASN A 1 111 ? 0.319 -12.57 -11.758 1 56.34 111 ASN A C 1
ATOM 892 O O . ASN A 1 111 ? -0.783 -12.117 -12.086 1 56.34 111 ASN A O 1
ATOM 896 N N . HIS A 1 112 ? 1.437 -11.859 -12.078 1 50.66 112 HIS A N 1
ATOM 897 C CA . HIS A 1 112 ? 1.597 -11.531 -13.484 1 50.66 112 HIS A CA 1
ATOM 898 C C . HIS A 1 112 ? 1.759 -12.789 -14.336 1 50.66 112 HIS A C 1
ATOM 900 O O . HIS A 1 112 ? 2.291 -13.797 -13.859 1 50.66 112 HIS A O 1
ATOM 906 N N . ASP A 1 113 ? 0.78 -13.023 -14.945 1 47.22 113 ASP A N 1
ATOM 907 C CA . ASP A 1 113 ? 0.639 -14.133 -15.875 1 47.22 113 ASP A CA 1
ATOM 908 C C . ASP A 1 113 ? 2.002 -14.609 -16.375 1 47.22 113 ASP A C 1
ATOM 910 O O . ASP A 1 113 ? 2.854 -13.789 -16.734 1 47.22 113 ASP A O 1
ATOM 914 N N . ASN A 1 114 ? 2.504 -15.641 -15.852 1 46.69 114 ASN A N 1
ATOM 915 C CA . ASN A 1 114 ? 3.607 -16.422 -16.406 1 46.69 114 ASN A CA 1
ATOM 916 C C . ASN A 1 114 ? 3.625 -16.359 -17.922 1 46.69 114 ASN A C 1
ATOM 918 O O . ASN A 1 114 ? 4.273 -17.188 -18.578 1 46.69 114 ASN A O 1
ATOM 922 N N . SER A 1 115 ? 2.787 -15.68 -18.516 1 49.28 115 SER A N 1
ATOM 923 C CA . SER A 1 115 ? 2.787 -15.867 -19.969 1 49.28 115 SER A CA 1
ATOM 924 C C . SER A 1 115 ? 3.992 -15.195 -20.609 1 49.28 115 SER A C 1
ATOM 926 O O . SER A 1 115 ? 4.406 -14.109 -20.188 1 49.28 115 SER A O 1
ATOM 928 N N . LYS A 1 116 ? 4.77 -15.961 -21.094 1 51.19 116 LYS A N 1
ATOM 929 C CA . LYS A 1 116 ? 5.852 -15.578 -21.984 1 51.19 116 LYS A CA 1
ATOM 930 C C . LYS A 1 116 ? 5.387 -14.516 -22.984 1 51.19 116 LYS A C 1
ATOM 932 O O . LYS A 1 116 ? 6.195 -13.961 -23.734 1 51.19 116 LYS A O 1
ATOM 937 N N . SER A 1 117 ? 4.164 -14.25 -23.219 1 54.56 117 SER A N 1
ATOM 938 C CA . SER A 1 117 ? 3.668 -13.633 -24.453 1 54.56 117 SER A CA 1
ATOM 939 C C . SER A 1 117 ? 3.445 -12.133 -24.266 1 54.56 117 SER A C 1
ATOM 941 O O . SER A 1 117 ? 3.07 -11.438 -25.203 1 54.56 117 SER A O 1
ATOM 943 N N . GLY A 1 118 ? 3.969 -11.484 -23.156 1 62.38 118 GLY A N 1
ATOM 944 C CA . GLY A 1 118 ? 3.658 -10.07 -23.047 1 62.38 118 GLY A CA 1
ATOM 945 C C . GLY A 1 118 ? 2.197 -9.805 -22.719 1 62.38 118 GLY A C 1
ATOM 946 O O . GLY A 1 118 ? 1.832 -8.688 -22.344 1 62.38 118 GLY A O 1
ATOM 947 N N . VAL A 1 119 ? 1.378 -10.742 -23 1 73.06 119 VAL A N 1
ATOM 948 C CA . VAL A 1 119 ? -0.061 -10.609 -22.797 1 73.06 119 VAL A CA 1
ATOM 949 C C . VAL A 1 119 ? -0.348 -10.297 -21.328 1 73.06 119 VAL A C 1
ATOM 951 O O . VAL A 1 119 ? -1.31 -9.586 -21.016 1 73.06 119 VAL A O 1
ATOM 954 N N . ALA A 1 120 ? 0.573 -10.727 -20.547 1 73.5 120 ALA A N 1
ATOM 955 C CA . ALA A 1 120 ? 0.397 -10.523 -19.109 1 73.5 120 ALA A CA 1
ATOM 956 C C . ALA A 1 120 ? 0.388 -9.039 -18.766 1 73.5 120 ALA A C 1
ATOM 958 O O . ALA A 1 120 ? -0.426 -8.594 -17.953 1 73.5 120 ALA A O 1
ATOM 959 N N . GLY A 1 121 ? 1.215 -8.328 -19.469 1 73.81 121 GLY A N 1
ATOM 960 C CA . GLY A 1 121 ? 1.251 -6.891 -19.25 1 73.81 121 GLY A CA 1
ATOM 961 C C . GLY A 1 121 ? -0.026 -6.188 -19.672 1 73.81 121 GLY A C 1
ATOM 962 O O . GLY A 1 121 ? -0.513 -5.297 -18.984 1 73.81 121 GLY A O 1
ATOM 963 N N . ASP A 1 122 ? -0.549 -6.621 -20.734 1 79.44 122 ASP A N 1
ATOM 964 C CA . ASP A 1 122 ? -1.789 -6.043 -21.25 1 79.44 122 ASP A CA 1
ATOM 965 C C . ASP A 1 122 ? -2.953 -6.32 -20.297 1 79.44 122 ASP A C 1
ATOM 967 O O . ASP A 1 122 ? -3.768 -5.43 -20.031 1 79.44 122 ASP A O 1
ATOM 971 N N . ILE A 1 123 ? -2.98 -7.5 -19.828 1 82.69 123 ILE A N 1
ATOM 972 C CA . ILE A 1 123 ? -4.047 -7.887 -18.906 1 82.69 123 ILE A CA 1
ATOM 973 C C . ILE A 1 123 ? -3.99 -7.02 -17.656 1 82.69 123 ILE A C 1
ATOM 975 O O . ILE A 1 123 ? -5.02 -6.527 -17.188 1 82.69 123 ILE A O 1
ATOM 979 N N . MET A 1 124 ? -2.852 -6.789 -17.188 1 79.19 124 MET A N 1
ATOM 980 C CA . MET A 1 124 ? -2.678 -5.992 -15.977 1 79.19 124 MET A CA 1
ATOM 981 C C . MET A 1 124 ? -3.135 -4.555 -16.203 1 79.19 124 MET A C 1
ATOM 983 O O . MET A 1 124 ? -3.793 -3.967 -15.344 1 79.19 124 MET A O 1
ATOM 987 N N . ARG A 1 125 ? -2.779 -4.066 -17.312 1 77.88 125 ARG A N 1
ATOM 988 C CA . ARG A 1 125 ? -3.178 -2.703 -17.641 1 77.88 125 ARG A CA 1
ATOM 989 C C . ARG A 1 125 ? -4.695 -2.588 -17.75 1 77.88 125 ARG A C 1
ATOM 991 O O . ARG A 1 125 ? -5.289 -1.637 -17.234 1 77.88 125 ARG A O 1
ATOM 998 N N . ARG A 1 126 ? -5.262 -3.516 -18.375 1 85.88 126 ARG A N 1
ATOM 999 C CA . ARG A 1 126 ? -6.715 -3.502 -18.531 1 85.88 126 ARG A CA 1
ATOM 1000 C C . ARG A 1 126 ? -7.406 -3.627 -17.172 1 85.88 126 ARG A C 1
ATOM 1002 O O . ARG A 1 126 ? -8.422 -2.973 -16.922 1 85.88 126 ARG A O 1
ATOM 1009 N N . ARG A 1 127 ? -6.801 -4.43 -16.328 1 85.81 127 ARG A N 1
ATOM 1010 C CA . ARG A 1 127 ? -7.379 -4.605 -15 1 85.81 127 ARG A CA 1
ATOM 1011 C C . ARG A 1 127 ? -7.363 -3.295 -14.219 1 85.81 127 ARG A C 1
ATOM 1013 O O . ARG A 1 127 ? -8.312 -2.98 -13.508 1 85.81 127 ARG A O 1
ATOM 1020 N N . LYS A 1 128 ? -6.344 -2.609 -14.352 1 78.62 128 LYS A N 1
ATOM 1021 C CA . LYS A 1 128 ? -6.262 -1.305 -13.703 1 78.62 128 LYS A CA 1
ATOM 1022 C C . LYS A 1 128 ? -7.379 -0.381 -14.18 1 78.62 128 LYS A C 1
ATOM 1024 O O . LYS A 1 128 ? -8.039 0.274 -13.367 1 78.62 128 LYS A O 1
ATOM 1029 N N . GLU A 1 129 ? -7.574 -0.339 -15.422 1 84.25 129 GLU A N 1
ATOM 1030 C CA . GLU A 1 129 ? -8.617 0.503 -16 1 84.25 129 GLU A CA 1
ATOM 1031 C C . GLU A 1 129 ? -10 0.053 -15.555 1 84.25 129 GLU A C 1
ATOM 1033 O O . GLU A 1 129 ? -10.875 0.883 -15.281 1 84.25 129 GLU A O 1
ATOM 1038 N N . ILE A 1 130 ? -10.164 -1.219 -15.516 1 89.38 130 ILE A N 1
ATOM 1039 C CA . ILE A 1 130 ? -11.445 -1.783 -15.094 1 89.38 130 ILE A CA 1
ATOM 1040 C C . ILE A 1 130 ? -11.75 -1.366 -13.664 1 89.38 130 ILE A C 1
ATOM 1042 O O . ILE A 1 130 ? -12.875 -0.968 -13.352 1 89.38 130 ILE A O 1
ATOM 1046 N N . ARG A 1 131 ? -10.812 -1.434 -12.82 1 82.31 131 ARG A N 1
ATOM 1047 C CA . ARG A 1 131 ? -10.992 -1.082 -11.422 1 82.31 131 ARG A CA 1
ATOM 1048 C C . ARG A 1 131 ? -11.344 0.395 -11.266 1 82.31 131 ARG A C 1
ATOM 1050 O O . ARG A 1 131 ? -12.117 0.767 -10.375 1 82.31 131 ARG A O 1
ATOM 1057 N N . VAL A 1 132 ? -10.828 1.207 -12.117 1 77.94 132 VAL A N 1
ATOM 1058 C CA . VAL A 1 132 ? -11.102 2.639 -12.078 1 77.94 132 VAL A CA 1
ATOM 1059 C C . VAL A 1 132 ? -12.555 2.893 -12.492 1 77.94 132 VAL A C 1
ATOM 1061 O O . VAL A 1 132 ? -13.242 3.721 -11.883 1 77.94 132 VAL A O 1
ATOM 1064 N N . LYS A 1 133 ? -13.008 2.154 -13.406 1 84.81 133 LYS A N 1
ATOM 1065 C CA . LYS A 1 133 ? -14.336 2.377 -13.969 1 84.81 133 LYS A CA 1
ATOM 1066 C C . LYS A 1 133 ? -15.406 1.654 -13.156 1 84.81 133 LYS A C 1
ATOM 1068 O O . LYS A 1 133 ? -16.594 1.964 -13.273 1 84.81 133 LYS A O 1
ATOM 1073 N N . HIS A 1 134 ? -14.984 0.7 -12.398 1 87.06 134 HIS A N 1
ATOM 1074 C CA . HIS A 1 134 ? -15.914 -0.094 -11.609 1 87.06 134 HIS A CA 1
ATOM 1075 C C . HIS A 1 134 ? -15.492 -0.137 -10.141 1 87.06 134 HIS A C 1
ATOM 1077 O O . HIS A 1 134 ? -14.898 -1.117 -9.688 1 87.06 134 HIS A O 1
ATOM 1083 N N . PRO A 1 135 ? -16 0.798 -9.398 1 81.38 135 PRO A N 1
ATOM 1084 C CA . PRO A 1 135 ? -15.539 0.963 -8.016 1 81.38 135 PRO A CA 1
ATOM 1085 C C . PRO A 1 135 ? -15.789 -0.274 -7.156 1 81.38 135 PRO A C 1
ATOM 1087 O O . PRO A 1 135 ? -15 -0.581 -6.262 1 81.38 135 PRO A O 1
ATOM 1090 N N . GLU A 1 136 ? -16.828 -0.92 -7.402 1 82.88 136 GLU A N 1
ATOM 1091 C CA . GLU A 1 136 ? -17.141 -2.119 -6.629 1 82.88 136 GLU A CA 1
ATOM 1092 C C . GLU A 1 136 ? -16.062 -3.188 -6.824 1 82.88 136 GLU A C 1
ATOM 1094 O O . GLU A 1 136 ? -15.719 -3.908 -5.883 1 82.88 136 GLU A O 1
ATOM 1099 N N . LEU A 1 137 ? -15.539 -3.283 -8.055 1 85.62 137 LEU A N 1
ATOM 1100 C CA . LEU A 1 137 ? -14.484 -4.246 -8.336 1 85.62 137 LEU A CA 1
ATOM 1101 C C . LEU A 1 137 ? -13.172 -3.826 -7.68 1 85.62 137 LEU A C 1
ATOM 1103 O O . LEU A 1 137 ? -12.398 -4.676 -7.234 1 85.62 137 LEU A O 1
ATOM 1107 N N . ALA A 1 138 ? -13 -2.566 -7.602 1 83.56 138 ALA A N 1
ATOM 1108 C CA . ALA A 1 138 ? -11.812 -2.051 -6.926 1 83.56 138 ALA A CA 1
ATOM 1109 C C . ALA A 1 138 ? -11.82 -2.404 -5.441 1 83.56 138 ALA A C 1
ATOM 1111 O O . ALA A 1 138 ? -10.812 -2.854 -4.895 1 83.56 138 ALA A O 1
ATOM 1112 N N . VAL A 1 139 ? -12.922 -2.252 -4.816 1 80.94 139 VAL A N 1
ATOM 1113 C CA . VAL A 1 139 ? -13.078 -2.543 -3.393 1 80.94 139 VAL A CA 1
ATOM 1114 C C . VAL A 1 139 ? -12.859 -4.035 -3.145 1 80.94 139 VAL A C 1
ATOM 1116 O O . VAL A 1 139 ? -12.195 -4.418 -2.182 1 80.94 139 VAL A O 1
ATOM 1119 N N . GLN A 1 140 ? -13.398 -4.793 -4.055 1 82.19 140 GLN A N 1
ATOM 1120 C CA . GLN A 1 140 ? -13.219 -6.234 -3.924 1 82.19 140 GLN A CA 1
ATOM 1121 C C . GLN A 1 140 ? -11.75 -6.625 -4.059 1 82.19 140 GLN A C 1
ATOM 1123 O O . GLN A 1 140 ? -11.25 -7.465 -3.307 1 82.19 140 GLN A O 1
ATOM 1128 N N . HIS A 1 141 ? -11.117 -6.031 -5 1 83.94 141 HIS A N 1
ATOM 1129 C CA . HIS A 1 141 ? -9.695 -6.281 -5.199 1 83.94 141 HIS A CA 1
ATOM 1130 C C . HIS A 1 141 ? -8.898 -5.93 -3.947 1 83.94 141 HIS A C 1
ATOM 1132 O O . HIS A 1 141 ? -8.047 -6.707 -3.508 1 83.94 141 HIS A O 1
ATOM 1138 N N . PHE A 1 142 ? -9.188 -4.863 -3.318 1 81.81 142 PHE A N 1
ATOM 1139 C CA . PHE A 1 142 ? -8.461 -4.402 -2.141 1 81.81 142 PHE A CA 1
ATOM 1140 C C . PHE A 1 142 ? -8.742 -5.305 -0.945 1 81.81 142 PHE A C 1
ATOM 1142 O O . PHE A 1 142 ? -7.836 -5.602 -0.161 1 81.81 142 PHE A O 1
ATOM 1149 N N . ALA A 1 143 ? -9.984 -5.664 -0.834 1 81.44 143 ALA A N 1
ATOM 1150 C CA . ALA A 1 143 ? -10.336 -6.582 0.246 1 81.44 143 ALA A CA 1
ATOM 1151 C C . ALA A 1 143 ? -9.57 -7.895 0.125 1 81.44 143 ALA A C 1
ATOM 1153 O O . ALA A 1 143 ? -9.039 -8.398 1.116 1 81.44 143 ALA A O 1
ATOM 1154 N N . ARG A 1 144 ? -9.5 -8.383 -1.055 1 83.19 144 ARG A N 1
ATOM 1155 C CA . ARG A 1 144 ? -8.773 -9.633 -1.294 1 83.19 144 ARG A CA 1
ATOM 1156 C C . ARG A 1 144 ? -7.277 -9.445 -1.054 1 83.19 144 ARG A C 1
ATOM 1158 O O . ARG A 1 144 ? -6.621 -10.336 -0.514 1 83.19 144 ARG A O 1
ATOM 1165 N N . PHE A 1 145 ? -6.816 -8.32 -1.472 1 85.44 145 PHE A N 1
ATOM 1166 C CA . PHE A 1 145 ? -5.414 -8 -1.246 1 85.44 145 PHE A CA 1
ATOM 1167 C C . PHE A 1 145 ? -5.094 -7.992 0.244 1 85.44 145 PHE A C 1
ATOM 1169 O O . PHE A 1 145 ? -4.113 -8.594 0.678 1 85.44 145 PHE A O 1
ATOM 1176 N N . HIS A 1 146 ? -5.898 -7.367 0.998 1 84.12 146 HIS A N 1
ATOM 1177 C CA . HIS A 1 146 ? -5.676 -7.258 2.436 1 84.12 146 HIS A CA 1
ATOM 1178 C C . HIS A 1 146 ? -5.777 -8.617 3.113 1 84.12 146 HIS A C 1
ATOM 1180 O O . HIS A 1 146 ? -4.988 -8.93 4.012 1 84.12 146 HIS A O 1
ATOM 1186 N N . GLN A 1 147 ? -6.715 -9.344 2.664 1 85.31 147 GLN A N 1
ATOM 1187 C CA . GLN A 1 147 ? -6.879 -10.68 3.227 1 85.31 147 GLN A CA 1
ATOM 1188 C C . GLN A 1 147 ? -5.648 -11.547 2.957 1 85.31 147 GLN A C 1
ATOM 1190 O O . GLN A 1 147 ? -5.176 -12.258 3.844 1 85.31 147 GLN A O 1
ATOM 1195 N N . ALA A 1 148 ? -5.164 -11.461 1.765 1 88.5 148 ALA A N 1
ATOM 1196 C CA . ALA A 1 148 ? -3.977 -12.227 1.401 1 88.5 148 ALA A CA 1
ATOM 1197 C C . ALA A 1 148 ? -2.758 -11.758 2.193 1 88.5 148 ALA A C 1
ATOM 1199 O O . ALA A 1 148 ? -1.952 -12.578 2.643 1 88.5 148 ALA A O 1
ATOM 1200 N N . ARG A 1 149 ? -2.637 -10.508 2.252 1 90.81 149 ARG A N 1
ATOM 1201 C CA . ARG A 1 149 ? -1.546 -9.938 3.039 1 90.81 149 ARG A CA 1
ATOM 1202 C C . ARG A 1 149 ? -1.593 -10.438 4.48 1 90.81 149 ARG A C 1
ATOM 1204 O O . ARG A 1 149 ? -0.584 -10.898 5.016 1 90.81 149 ARG A O 1
ATOM 1211 N N . GLU A 1 150 ? -2.758 -10.383 5.105 1 91.06 150 GLU A N 1
ATOM 1212 C CA . GLU A 1 150 ? -2.941 -10.844 6.477 1 91.06 150 GLU A CA 1
ATOM 1213 C C . GLU A 1 150 ? -2.645 -12.336 6.602 1 91.06 150 GLU A C 1
ATOM 1215 O O . GLU A 1 150 ? -2.02 -12.773 7.57 1 91.06 150 GLU A O 1
ATOM 1220 N N . GLY A 1 151 ? -3.148 -13.047 5.652 1 91.44 151 GLY A N 1
ATOM 1221 C CA . GLY A 1 151 ? -2.875 -14.477 5.648 1 91.44 151 GLY A CA 1
ATOM 1222 C C . GLY A 1 151 ? -1.394 -14.797 5.59 1 91.44 151 GLY A C 1
ATOM 1223 O O . GLY A 1 151 ? -0.921 -15.695 6.293 1 91.44 151 GLY A O 1
ATOM 1224 N N . LEU A 1 152 ? -0.68 -14.102 4.758 1 93.38 152 LEU A N 1
ATOM 1225 C CA . LEU A 1 152 ? 0.76 -14.305 4.641 1 93.38 152 LEU A CA 1
ATOM 1226 C C . LEU A 1 152 ? 1.471 -13.93 5.938 1 93.38 152 LEU A C 1
ATOM 1228 O O . LEU A 1 152 ? 2.367 -14.648 6.387 1 93.38 152 LEU A O 1
ATOM 1232 N N . GLU A 1 153 ? 1.13 -12.859 6.539 1 95.62 153 GLU A N 1
ATOM 1233 C CA . GLU A 1 153 ? 1.704 -12.453 7.816 1 95.62 153 GLU A CA 1
ATOM 1234 C C . GLU A 1 153 ? 1.475 -13.516 8.891 1 95.62 153 GLU A C 1
ATOM 1236 O O . GLU A 1 153 ? 2.393 -13.859 9.633 1 95.62 153 GLU A O 1
ATOM 1241 N N . HIS A 1 154 ? 0.279 -14.039 8.938 1 95.62 154 HIS A N 1
ATOM 1242 C CA . HIS A 1 154 ? -0.035 -15.086 9.898 1 95.62 154 HIS A CA 1
ATOM 1243 C C . HIS A 1 154 ? 0.805 -16.328 9.648 1 95.62 154 HIS A C 1
ATOM 1245 O O . HIS A 1 154 ? 1.272 -16.969 10.594 1 95.62 154 HIS A O 1
ATOM 1251 N N . LEU A 1 155 ? 0.958 -16.656 8.391 1 95.5 155 LEU A N 1
ATOM 1252 C CA . LEU A 1 155 ? 1.78 -17.812 8.031 1 95.5 155 LEU A CA 1
ATOM 1253 C C . LEU A 1 155 ? 3.209 -17.641 8.539 1 95.5 155 LEU A C 1
ATOM 1255 O O . LEU A 1 155 ? 3.801 -18.578 9.07 1 95.5 155 LEU A O 1
ATOM 1259 N N . ILE A 1 156 ? 3.754 -16.5 8.453 1 96.31 156 ILE A N 1
ATOM 1260 C CA . ILE A 1 156 ? 5.121 -16.219 8.875 1 96.31 156 ILE A CA 1
ATOM 1261 C C . ILE A 1 156 ? 5.223 -16.297 10.398 1 96.31 156 ILE A C 1
ATOM 1263 O O . ILE A 1 156 ? 6.199 -16.828 10.93 1 96.31 156 ILE A O 1
ATOM 1267 N N . VAL A 1 157 ? 4.215 -15.773 11.086 1 97.5 157 VAL A N 1
ATOM 1268 C CA . VAL A 1 157 ? 4.188 -15.859 12.539 1 97.5 157 VAL A CA 1
ATOM 1269 C C . VAL A 1 157 ? 4.203 -17.328 12.969 1 97.5 157 VAL A C 1
ATOM 1271 O O . VAL A 1 157 ? 4.984 -17.719 13.844 1 97.5 157 VAL A O 1
ATOM 1274 N N . GLU A 1 158 ? 3.32 -18.109 12.336 1 97.12 158 GLU A N 1
ATOM 1275 C CA . GLU A 1 158 ? 3.273 -19.531 12.641 1 97.12 158 GLU A CA 1
ATOM 1276 C C . GLU A 1 158 ? 4.625 -20.188 12.383 1 97.12 158 GLU A C 1
ATOM 1278 O O . GLU A 1 158 ? 5.059 -21.047 13.156 1 97.12 158 GLU A O 1
ATOM 1283 N N . TYR A 1 159 ? 5.227 -19.812 11.32 1 97.19 159 TYR A N 1
ATOM 1284 C CA . TYR A 1 159 ? 6.547 -20.344 10.992 1 97.19 159 TYR A CA 1
ATOM 1285 C C . TYR A 1 159 ? 7.555 -20 12.086 1 97.19 159 TYR A C 1
ATOM 1287 O O . TYR A 1 159 ? 8.328 -20.859 12.516 1 97.19 159 TYR A O 1
ATOM 1295 N N . PHE A 1 160 ? 7.555 -18.734 12.555 1 97 160 PHE A N 1
ATOM 1296 C CA . PHE A 1 160 ? 8.484 -18.312 13.586 1 97 160 PHE A CA 1
ATOM 1297 C C . PHE A 1 160 ? 8.234 -19.062 14.891 1 97 160 PHE A C 1
ATOM 1299 O O . PHE A 1 160 ? 9.172 -19.344 15.641 1 97 160 PHE A O 1
ATOM 1306 N N . GLU A 1 161 ? 6.992 -19.359 15.141 1 96.56 161 GLU A N 1
ATOM 1307 C CA . GLU A 1 161 ? 6.648 -20.125 16.328 1 96.56 161 GLU A CA 1
ATOM 1308 C C . GLU A 1 161 ? 7.141 -21.562 16.219 1 96.56 161 GLU A C 1
ATOM 1310 O O . GLU A 1 161 ? 7.617 -22.141 17.203 1 96.56 161 GLU A O 1
ATOM 1315 N N . LYS A 1 162 ? 7.047 -22.156 15.078 1 96.56 162 LYS A N 1
ATOM 1316 C CA . LYS A 1 162 ? 7.441 -23.531 14.836 1 96.56 162 LYS A CA 1
ATOM 1317 C C . LYS A 1 162 ? 8.961 -23.672 14.805 1 96.56 162 LYS A C 1
ATOM 1319 O O . LYS A 1 162 ? 9.5 -24.719 15.18 1 96.56 162 LYS A O 1
ATOM 1324 N N . TRP A 1 163 ? 9.625 -22.703 14.289 1 96.44 163 TRP A N 1
ATOM 1325 C CA . TRP A 1 163 ? 11.078 -22.734 14.164 1 96.44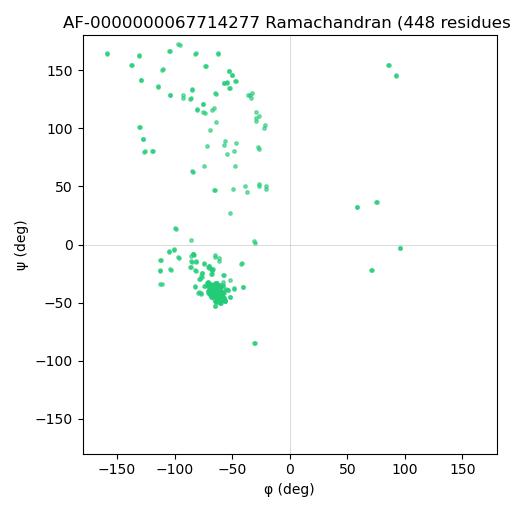 163 TRP A CA 1
ATOM 1326 C C . TRP A 1 163 ? 11.719 -21.578 14.938 1 96.44 163 TRP A C 1
ATOM 1328 O O . TRP A 1 163 ? 12.18 -20.609 14.336 1 96.44 163 TRP A O 1
ATOM 1338 N N . PRO A 1 164 ? 11.812 -21.844 16.219 1 91.62 164 PRO A N 1
ATOM 1339 C CA . PRO A 1 164 ? 12.43 -20.781 17.031 1 91.62 164 PRO A CA 1
ATOM 1340 C C . PRO A 1 164 ? 13.836 -20.422 16.547 1 91.62 164 PRO A C 1
ATOM 1342 O O . PRO A 1 164 ? 14.586 -21.297 16.125 1 91.62 164 PRO A O 1
ATOM 1345 N N . GLY A 1 165 ? 14.266 -19.188 16.484 1 91.62 165 GLY A N 1
ATOM 1346 C CA . GLY A 1 165 ? 15.578 -18.719 16.062 1 91.62 165 GLY A CA 1
ATOM 1347 C C . GLY A 1 165 ? 15.617 -18.312 14.594 1 91.62 165 GLY A C 1
ATOM 1348 O O . GLY A 1 165 ? 16.656 -17.875 14.102 1 91.62 165 GLY A O 1
ATOM 1349 N N . SER A 1 166 ? 14.508 -18.5 13.945 1 93.12 166 SER A N 1
ATOM 1350 C CA . SER A 1 166 ? 14.469 -18.203 12.516 1 93.12 166 SER A CA 1
ATOM 1351 C C . SER A 1 166 ? 14.227 -16.719 12.266 1 93.12 166 SER A C 1
ATOM 1353 O O . SER A 1 166 ? 14.312 -16.25 11.125 1 93.12 166 SER A O 1
ATOM 1355 N N . GLN A 1 167 ? 13.914 -15.977 13.273 1 93.75 167 GLN A N 1
ATOM 1356 C CA . GLN A 1 167 ? 13.688 -14.547 13.117 1 93.75 167 GLN A CA 1
ATOM 1357 C C . GLN A 1 167 ? 15 -13.805 12.883 1 93.75 167 GLN A C 1
ATOM 1359 O O . GLN A 1 167 ? 16.062 -14.25 13.344 1 93.75 167 GLN A O 1
ATOM 1364 N N . HIS A 1 168 ? 14.922 -12.672 12.211 1 91.44 168 HIS A N 1
ATOM 1365 C CA . HIS A 1 168 ? 16.078 -11.828 11.93 1 91.44 168 HIS A CA 1
ATOM 1366 C C . HIS A 1 168 ? 16.109 -10.609 12.844 1 91.44 168 HIS A C 1
ATOM 1368 O O . HIS A 1 168 ? 17.156 -9.992 13.039 1 91.44 168 HIS A O 1
ATOM 1374 N N . LEU A 1 169 ? 14.977 -10.281 13.367 1 93.38 169 LEU A N 1
ATOM 1375 C CA . LEU A 1 169 ? 14.852 -9.078 14.188 1 93.38 169 LEU A CA 1
ATOM 1376 C C . LEU A 1 169 ? 14.625 -9.438 15.648 1 93.38 169 LEU A C 1
ATOM 1378 O O . LEU A 1 169 ? 14.102 -10.516 15.961 1 93.38 169 LEU A O 1
ATOM 1382 N N . ASP A 1 170 ? 15.078 -8.562 16.5 1 93.38 170 ASP A N 1
ATOM 1383 C CA . ASP A 1 170 ? 14.734 -8.664 17.906 1 93.38 170 ASP A CA 1
ATOM 1384 C C . ASP A 1 170 ? 13.391 -8.008 18.188 1 93.38 170 ASP A C 1
ATOM 1386 O O . ASP A 1 170 ? 13.32 -6.965 18.859 1 93.38 170 ASP A O 1
ATOM 1390 N N . GLU A 1 171 ? 12.328 -8.5 17.625 1 94.25 171 GLU A N 1
ATOM 1391 C CA . GLU A 1 171 ? 10.938 -8.047 17.703 1 94.25 171 GLU A CA 1
ATOM 1392 C C . GLU A 1 171 ? 9.977 -9.227 17.859 1 94.25 171 GLU A C 1
ATOM 1394 O O . GLU A 1 171 ? 10.344 -10.367 17.578 1 94.25 171 GLU A O 1
ATOM 1399 N N . PRO A 1 172 ? 8.828 -8.898 18.453 1 94.75 172 PRO A N 1
ATOM 1400 C CA . PRO A 1 172 ? 7.816 -9.953 18.422 1 94.75 172 PRO A CA 1
ATOM 1401 C C . PRO A 1 172 ? 7.562 -10.477 17 1 94.75 172 PRO A C 1
ATOM 1403 O O . PRO A 1 172 ? 7.727 -9.742 16.031 1 94.75 172 PRO A O 1
ATOM 1406 N N . ALA A 1 173 ? 7.184 -11.789 16.891 1 96.5 173 ALA A N 1
ATOM 1407 C CA . ALA A 1 173 ? 7.016 -12.477 15.617 1 96.5 173 ALA A CA 1
ATOM 1408 C C . ALA A 1 173 ? 6.062 -11.711 14.695 1 96.5 173 ALA A C 1
ATOM 1410 O O . ALA A 1 173 ? 6.293 -11.625 13.492 1 96.5 173 ALA A O 1
ATOM 1411 N N . ASP A 1 174 ? 5.035 -11.18 15.266 1 95.31 174 ASP A N 1
ATOM 1412 C CA . ASP A 1 174 ? 4.039 -10.484 14.461 1 95.31 174 ASP A CA 1
ATOM 1413 C C . ASP A 1 174 ? 4.613 -9.203 13.859 1 95.31 174 ASP A C 1
ATOM 1415 O O . ASP A 1 174 ? 4.324 -8.867 12.711 1 95.31 174 ASP A O 1
ATOM 1419 N N . ARG A 1 175 ? 5.477 -8.523 14.57 1 93.62 175 ARG A N 1
ATOM 1420 C CA . ARG A 1 175 ? 6.094 -7.301 14.07 1 93.62 175 ARG A CA 1
ATOM 1421 C C . ARG A 1 175 ? 7.066 -7.602 12.938 1 93.62 175 ARG A C 1
ATOM 1423 O O . ARG A 1 175 ? 7.129 -6.863 11.953 1 93.62 175 ARG A O 1
ATOM 1430 N N . GLU A 1 176 ? 7.809 -8.594 13.117 1 95.44 176 GLU A N 1
ATOM 1431 C CA . GLU A 1 176 ? 8.727 -8.953 12.047 1 95.44 176 GLU A CA 1
ATOM 1432 C C . GLU A 1 176 ? 7.973 -9.43 10.812 1 95.44 176 GLU A C 1
ATOM 1434 O O . GLU A 1 176 ? 8.367 -9.133 9.68 1 95.44 176 GLU A O 1
ATOM 1439 N N . ALA A 1 177 ? 6.879 -10.219 11.008 1 96.75 177 ALA A N 1
ATOM 1440 C CA . ALA A 1 177 ? 6.055 -10.656 9.883 1 96.75 177 ALA A CA 1
ATOM 1441 C C . ALA A 1 177 ? 5.508 -9.461 9.109 1 96.75 177 ALA A C 1
ATOM 1443 O O . ALA A 1 177 ? 5.559 -9.43 7.879 1 96.75 177 ALA A O 1
ATOM 1444 N N . ILE A 1 178 ? 5.09 -8.445 9.82 1 95.12 178 ILE A N 1
ATOM 1445 C CA . ILE A 1 178 ? 4.547 -7.23 9.219 1 95.12 178 ILE A CA 1
ATOM 1446 C C . ILE A 1 178 ? 5.645 -6.504 8.453 1 95.12 178 ILE A C 1
ATOM 1448 O O . ILE A 1 178 ? 5.426 -6.051 7.324 1 95.12 178 ILE A O 1
ATOM 1452 N N . ALA A 1 179 ? 6.773 -6.441 9.023 1 95.12 179 ALA A N 1
ATOM 1453 C CA . ALA A 1 179 ? 7.898 -5.766 8.391 1 95.12 179 ALA A CA 1
ATOM 1454 C C . ALA A 1 179 ? 8.297 -6.473 7.094 1 95.12 179 ALA A C 1
ATOM 1456 O O . ALA A 1 179 ? 8.516 -5.82 6.066 1 95.12 179 ALA A O 1
ATOM 1457 N N . ILE A 1 180 ? 8.367 -7.773 7.117 1 95.69 180 ILE A N 1
ATOM 1458 C CA . ILE A 1 180 ? 8.773 -8.562 5.957 1 95.69 180 ILE A CA 1
ATOM 1459 C C . ILE A 1 180 ? 7.754 -8.398 4.836 1 95.69 180 ILE A C 1
ATOM 1461 O O . ILE A 1 180 ? 8.117 -8.055 3.707 1 95.69 180 ILE A O 1
ATOM 1465 N N . VAL A 1 181 ? 6.555 -8.625 5.148 1 95.19 181 VAL A N 1
ATOM 1466 C CA . VAL A 1 181 ? 5.504 -8.578 4.137 1 95.19 181 VAL A CA 1
ATOM 1467 C C . VAL A 1 181 ? 5.375 -7.16 3.592 1 95.19 181 VAL A C 1
ATOM 1469 O O . VAL A 1 181 ? 5.254 -6.961 2.381 1 95.19 181 VAL A O 1
ATOM 1472 N N . GLY A 1 182 ? 5.414 -6.141 4.504 1 94.19 182 GLY A N 1
ATOM 1473 C CA . GLY A 1 182 ? 5.359 -4.75 4.078 1 94.19 182 GLY A CA 1
ATOM 1474 C C . GLY A 1 182 ? 6.469 -4.383 3.111 1 94.19 182 GLY A C 1
ATOM 1475 O O . GLY A 1 182 ? 6.215 -3.76 2.076 1 94.19 182 GLY A O 1
ATOM 1476 N N . LEU A 1 183 ? 7.605 -4.773 3.434 1 93.88 183 LEU A N 1
ATOM 1477 C CA . LEU A 1 183 ? 8.758 -4.52 2.574 1 93.88 183 LEU A CA 1
ATOM 1478 C C . LEU A 1 183 ? 8.57 -5.184 1.212 1 93.88 183 LEU A C 1
ATOM 1480 O O . LEU A 1 183 ? 8.758 -4.539 0.175 1 93.88 183 LEU A O 1
ATOM 1484 N N . LEU A 1 184 ? 8.18 -6.395 1.228 1 93.75 184 LEU A N 1
ATOM 1485 C CA . LEU A 1 184 ? 8.125 -7.168 -0.009 1 93.75 184 LEU A CA 1
ATOM 1486 C C . LEU A 1 184 ? 6.984 -6.695 -0.901 1 93.75 184 LEU A C 1
ATOM 1488 O O . LEU A 1 184 ? 7.109 -6.695 -2.129 1 93.75 184 LEU A O 1
ATOM 1492 N N . ILE A 1 185 ? 5.949 -6.277 -0.306 1 92 185 ILE A N 1
ATOM 1493 C CA . ILE A 1 185 ? 4.855 -5.707 -1.086 1 92 185 ILE A CA 1
ATOM 1494 C C . ILE A 1 185 ? 5.305 -4.391 -1.72 1 92 185 ILE A C 1
ATOM 1496 O O . ILE A 1 185 ? 5.035 -4.137 -2.895 1 92 185 ILE A O 1
ATOM 1500 N N . SER A 1 186 ? 5.938 -3.617 -0.93 1 92.88 186 SER A N 1
ATOM 1501 C CA . SER A 1 186 ? 6.434 -2.346 -1.448 1 92.88 186 SER A CA 1
ATOM 1502 C C . SER A 1 186 ? 7.363 -2.561 -2.637 1 92.88 186 SER A C 1
ATOM 1504 O O . SER A 1 186 ? 7.234 -1.888 -3.662 1 92.88 186 SER A O 1
ATOM 1506 N N . VAL A 1 187 ? 8.281 -3.453 -2.553 1 92.94 187 VAL A N 1
ATOM 1507 C CA . VAL A 1 187 ? 9.242 -3.689 -3.623 1 92.94 187 VAL A CA 1
ATOM 1508 C C . VAL A 1 187 ? 8.539 -4.301 -4.828 1 92.94 187 VAL A C 1
ATOM 1510 O O . VAL A 1 187 ? 8.914 -4.043 -5.977 1 92.94 187 VAL A O 1
ATOM 1513 N N . MET A 1 188 ? 7.633 -5.156 -4.551 1 90 188 MET A N 1
ATOM 1514 C CA . MET A 1 188 ? 6.852 -5.719 -5.648 1 90 188 MET A CA 1
ATOM 1515 C C . MET A 1 188 ? 6.121 -4.621 -6.418 1 90 188 MET A C 1
ATOM 1517 O O . MET A 1 188 ? 6.109 -4.625 -7.648 1 90 188 MET A O 1
ATOM 1521 N N . LEU A 1 189 ? 5.52 -3.688 -5.711 1 88.25 189 LEU A N 1
ATOM 1522 C CA . LEU A 1 189 ? 4.816 -2.582 -6.352 1 88.25 189 LEU A CA 1
ATOM 1523 C C . LEU A 1 189 ? 5.781 -1.709 -7.148 1 88.25 189 LEU A C 1
ATOM 1525 O O . LEU A 1 189 ? 5.461 -1.281 -8.258 1 88.25 189 LEU A O 1
ATOM 1529 N N . GLN A 1 190 ? 6.922 -1.516 -6.621 1 90.69 190 GLN A N 1
ATOM 1530 C CA . GLN A 1 190 ? 7.941 -0.755 -7.336 1 90.69 190 GLN A CA 1
ATOM 1531 C C . GLN A 1 190 ? 8.383 -1.484 -8.602 1 90.69 190 GLN A C 1
ATOM 1533 O O . GLN A 1 190 ? 8.477 -0.88 -9.672 1 90.69 190 GLN A O 1
ATOM 1538 N N . GLY A 1 191 ? 8.672 -2.762 -8.391 1 88.62 191 GLY A N 1
ATOM 1539 C CA . GLY A 1 191 ? 9.07 -3.57 -9.531 1 88.62 191 GLY A CA 1
ATOM 1540 C C . GLY A 1 191 ? 8.008 -3.645 -10.609 1 88.62 191 GLY A C 1
ATOM 1541 O O . GLY A 1 191 ? 8.32 -3.65 -11.805 1 88.62 191 GLY A O 1
ATOM 1542 N N . SER A 1 192 ? 6.773 -3.689 -10.211 1 85.12 192 SER A N 1
ATOM 1543 C CA . SER A 1 192 ? 5.66 -3.74 -11.156 1 85.12 192 SER A CA 1
ATOM 1544 C C . SER A 1 192 ? 5.617 -2.49 -12.031 1 85.12 192 SER A C 1
ATOM 1546 O O . SER A 1 192 ? 5.34 -2.572 -13.227 1 85.12 192 SER A O 1
ATOM 1548 N N . ARG A 1 193 ? 5.844 -1.361 -11.453 1 84.62 193 ARG A N 1
ATOM 1549 C CA . ARG A 1 193 ? 5.828 -0.116 -12.211 1 84.62 193 ARG A CA 1
ATOM 1550 C C . ARG A 1 193 ? 6.906 -0.119 -13.289 1 84.62 193 ARG A C 1
ATOM 1552 O O . ARG A 1 193 ? 6.664 0.304 -14.422 1 84.62 193 ARG A O 1
ATOM 1559 N N . GLU A 1 194 ? 8.102 -0.589 -12.891 1 84.31 194 GLU A N 1
ATOM 1560 C CA . GLU A 1 194 ? 9.188 -0.695 -13.867 1 84.31 194 GLU A CA 1
ATOM 1561 C C . GLU A 1 194 ? 8.852 -1.707 -14.953 1 84.31 194 GLU A C 1
ATOM 1563 O O . GLU A 1 194 ? 9.094 -1.459 -16.141 1 84.31 194 GLU A O 1
ATOM 1568 N N . TRP A 1 195 ? 8.289 -2.771 -14.492 1 80.81 195 TRP A N 1
ATOM 1569 C CA . TRP A 1 195 ? 7.949 -3.863 -15.391 1 80.81 195 TRP A CA 1
ATOM 1570 C C . TRP A 1 195 ? 6.895 -3.424 -16.406 1 80.81 195 TRP A C 1
ATOM 1572 O O . TRP A 1 195 ? 6.949 -3.807 -17.578 1 80.81 195 TRP A O 1
ATOM 1582 N N . HIS A 1 196 ? 5.98 -2.576 -16.047 1 76.19 196 HIS A N 1
ATOM 1583 C CA . HIS A 1 196 ? 4.898 -2.1 -16.891 1 76.19 196 HIS A CA 1
ATOM 1584 C C . HIS A 1 196 ? 5.438 -1.238 -18.031 1 76.19 196 HIS A C 1
ATOM 1586 O O . HIS A 1 196 ? 4.82 -1.154 -19.094 1 76.19 196 HIS A O 1
ATOM 1592 N N . ASP A 1 197 ? 6.547 -0.696 -17.781 1 75.75 197 ASP A N 1
ATOM 1593 C CA . ASP A 1 197 ? 7.141 0.168 -18.797 1 75.75 197 ASP A CA 1
ATOM 1594 C C . ASP A 1 197 ? 7.922 -0.647 -19.828 1 75.75 197 ASP A C 1
ATOM 1596 O O . ASP A 1 197 ? 8.359 -0.112 -20.844 1 75.75 197 ASP A O 1
ATOM 1600 N N . MET A 1 198 ? 8.078 -1.961 -19.562 1 75.81 198 MET A N 1
ATOM 1601 C CA . MET A 1 198 ? 8.844 -2.824 -20.453 1 75.81 198 MET A CA 1
ATOM 1602 C C . MET A 1 198 ? 7.953 -3.375 -21.578 1 75.81 198 MET A C 1
ATOM 1604 O O . MET A 1 198 ? 6.879 -3.918 -21.297 1 75.81 198 MET A O 1
ATOM 1608 N N . PRO A 1 199 ? 8.469 -3.107 -22.719 1 72.38 199 PRO A N 1
ATOM 1609 C CA . PRO A 1 199 ? 7.742 -3.783 -23.797 1 72.38 199 PRO A CA 1
ATOM 1610 C C . PRO A 1 199 ? 7.84 -5.305 -23.703 1 72.38 199 PRO A C 1
ATOM 1612 O O . PRO A 1 199 ? 8.922 -5.844 -23.469 1 72.38 199 PRO A O 1
ATOM 1615 N N . GLN A 1 200 ? 6.789 -6.121 -23.75 1 71.94 200 GLN A N 1
ATOM 1616 C CA . GLN A 1 200 ? 6.734 -7.578 -23.766 1 71.94 200 GLN A CA 1
ATOM 1617 C C . GLN A 1 200 ? 7.41 -8.164 -22.531 1 71.94 200 GLN A C 1
ATOM 1619 O O . GLN A 1 200 ? 8.203 -9.102 -22.625 1 71.94 200 GLN 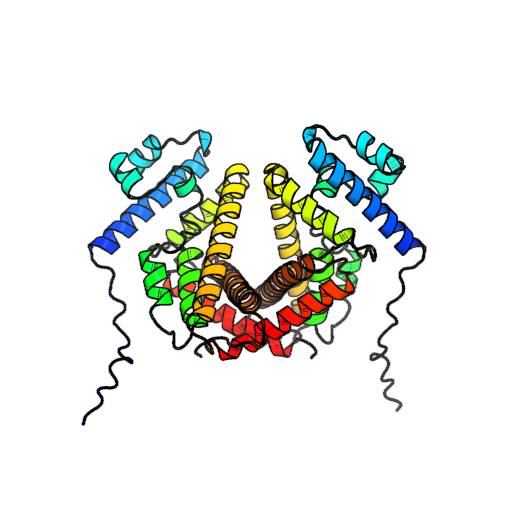A O 1
ATOM 1624 N N . GLY A 1 201 ? 7.348 -7.504 -21.438 1 74.06 201 GLY A N 1
ATOM 1625 C CA . GLY A 1 201 ? 7.945 -7.996 -20.203 1 74.06 201 GLY A CA 1
ATOM 1626 C C . GLY A 1 201 ? 7.508 -9.406 -19.844 1 74.06 201 GLY A C 1
ATOM 1627 O O . GLY A 1 201 ? 6.336 -9.758 -20.016 1 74.06 201 GLY A O 1
ATOM 1628 N N . THR A 1 202 ? 8.477 -10.273 -19.453 1 75.44 202 THR A N 1
ATOM 1629 C CA . THR A 1 202 ? 8.219 -11.641 -19 1 75.44 202 THR A CA 1
ATOM 1630 C C . THR A 1 202 ? 8.125 -11.711 -17.484 1 75.44 202 THR A C 1
ATOM 1632 O O . THR A 1 202 ? 8.375 -10.719 -16.797 1 75.44 202 THR A O 1
ATOM 1635 N N . GLN A 1 203 ? 7.73 -12.852 -16.984 1 75.69 203 GLN A N 1
ATOM 1636 C CA . GLN A 1 203 ? 7.727 -13.078 -15.547 1 75.69 203 GLN A CA 1
ATOM 1637 C C . GLN A 1 203 ? 9.133 -12.945 -14.961 1 75.69 203 GLN A C 1
ATOM 1639 O O . GLN A 1 203 ? 9.305 -12.453 -13.844 1 75.69 203 GLN A O 1
ATOM 1644 N N . ALA A 1 204 ? 10.047 -13.438 -15.75 1 78.38 204 ALA A N 1
ATOM 1645 C CA . ALA A 1 204 ? 11.438 -13.328 -15.32 1 78.38 204 ALA A CA 1
ATOM 1646 C C . ALA A 1 204 ? 11.859 -11.867 -15.211 1 78.38 204 ALA A C 1
ATOM 1648 O O . ALA A 1 204 ? 12.578 -11.492 -14.281 1 78.38 204 ALA A O 1
ATOM 1649 N N . ASP A 1 205 ? 11.375 -11.047 -16.109 1 82.38 205 ASP A N 1
ATOM 1650 C CA . ASP A 1 205 ? 11.664 -9.617 -16.062 1 82.38 205 ASP A CA 1
ATOM 1651 C C . ASP A 1 205 ? 11.031 -8.977 -14.82 1 82.38 205 ASP A C 1
ATOM 1653 O O . ASP A 1 205 ? 11.641 -8.117 -14.188 1 82.38 205 ASP A O 1
ATOM 1657 N N . PHE A 1 206 ? 9.891 -9.477 -14.562 1 84.12 206 PHE A N 1
ATOM 1658 C CA . PHE A 1 206 ? 9.203 -8.961 -13.391 1 84.12 206 PHE A CA 1
ATOM 1659 C C . PHE A 1 206 ? 9.992 -9.266 -12.117 1 84.12 206 PHE A C 1
ATOM 1661 O O . PHE A 1 206 ? 10.203 -8.375 -11.289 1 84.12 206 PHE A O 1
ATOM 1668 N N . GLN A 1 207 ? 10.422 -10.461 -11.953 1 84.31 207 GLN A N 1
ATOM 1669 C CA . GLN A 1 207 ? 11.203 -10.852 -10.789 1 84.31 207 GLN A CA 1
ATOM 1670 C C . GLN A 1 207 ? 12.492 -10.039 -10.695 1 84.31 207 GLN A C 1
ATOM 1672 O O . GLN A 1 207 ? 12.898 -9.633 -9.609 1 84.31 207 GLN A O 1
ATOM 1677 N N . ALA A 1 208 ? 13.086 -9.844 -11.859 1 88.56 208 ALA A N 1
ATOM 1678 C CA . ALA A 1 208 ? 14.312 -9.047 -11.898 1 88.56 208 ALA A CA 1
ATOM 1679 C C . ALA A 1 208 ? 14.047 -7.613 -11.445 1 88.56 208 ALA A C 1
ATOM 1681 O O . ALA A 1 208 ? 14.852 -7.031 -10.719 1 88.56 208 ALA A O 1
ATOM 1682 N N . CYS A 1 209 ? 12.938 -7.102 -11.891 1 90.25 209 CYS A N 1
ATOM 1683 C CA . CYS A 1 209 ? 12.562 -5.754 -11.484 1 90.25 209 CYS A CA 1
ATOM 1684 C C . CYS A 1 209 ? 12.352 -5.684 -9.977 1 90.25 209 CYS A C 1
ATOM 1686 O O . CYS A 1 209 ? 12.789 -4.727 -9.328 1 90.25 209 CYS A O 1
ATOM 1688 N N . CYS A 1 210 ? 11.703 -6.672 -9.391 1 91.62 210 CYS A N 1
ATOM 1689 C CA . CYS A 1 210 ? 11.445 -6.695 -7.953 1 91.62 210 CYS A CA 1
ATOM 1690 C C . CYS A 1 210 ? 12.75 -6.824 -7.172 1 91.62 210 CYS A C 1
ATOM 1692 O O . CYS A 1 210 ? 12.938 -6.156 -6.152 1 91.62 210 CYS A O 1
ATOM 1694 N N . ARG A 1 211 ? 13.664 -7.641 -7.672 1 90.88 211 ARG A N 1
ATOM 1695 C CA . ARG A 1 211 ? 14.953 -7.809 -7.004 1 90.88 211 ARG A CA 1
ATOM 1696 C C . ARG A 1 211 ? 15.766 -6.52 -7.055 1 90.88 211 ARG A C 1
ATOM 1698 O O . ARG A 1 211 ? 16.453 -6.172 -6.09 1 90.88 211 ARG A O 1
ATOM 1705 N N . LYS A 1 212 ? 15.672 -5.91 -8.18 1 92.69 212 LYS A N 1
ATOM 1706 C CA . LYS A 1 212 ? 16.328 -4.609 -8.289 1 92.69 212 LYS A CA 1
ATOM 1707 C C . LYS A 1 212 ? 15.742 -3.617 -7.285 1 92.69 212 LYS A C 1
ATOM 1709 O O . LYS A 1 212 ? 16.484 -2.846 -6.668 1 92.69 212 LYS A O 1
ATOM 1714 N N . ALA A 1 213 ? 14.461 -3.654 -7.117 1 93.38 213 ALA A N 1
ATOM 1715 C CA . ALA A 1 213 ? 13.797 -2.775 -6.156 1 93.38 213 ALA A CA 1
ATOM 1716 C C . ALA A 1 213 ? 14.258 -3.078 -4.73 1 93.38 213 ALA A C 1
ATOM 1718 O O . ALA A 1 213 ? 14.398 -2.168 -3.91 1 93.38 213 ALA A O 1
ATOM 1719 N N . ILE A 1 214 ? 14.461 -4.332 -4.426 1 92.25 214 ILE A N 1
ATOM 1720 C CA . ILE A 1 214 ? 14.977 -4.719 -3.115 1 92.25 214 ILE A CA 1
ATOM 1721 C C . ILE A 1 214 ? 16.359 -4.094 -2.902 1 92.25 214 ILE A C 1
ATOM 1723 O O . ILE A 1 214 ? 16.609 -3.471 -1.867 1 92.25 214 ILE A O 1
ATOM 1727 N N . LYS A 1 215 ? 17.188 -4.258 -3.883 1 91.25 215 LYS A N 1
ATOM 1728 C CA . LYS A 1 215 ? 18.547 -3.703 -3.803 1 91.25 215 LYS A CA 1
ATOM 1729 C C . LYS A 1 215 ? 18.5 -2.189 -3.605 1 91.25 215 LYS A C 1
ATOM 1731 O O . LYS A 1 215 ? 19.203 -1.653 -2.742 1 91.25 215 LYS A O 1
ATOM 1736 N N . ASN A 1 216 ? 17.703 -1.542 -4.387 1 92.25 216 ASN A N 1
ATOM 1737 C CA . ASN A 1 216 ? 17.578 -0.092 -4.293 1 92.25 216 ASN A CA 1
ATOM 1738 C C . ASN A 1 216 ? 17.078 0.338 -2.914 1 92.25 216 ASN A C 1
ATOM 1740 O O . ASN A 1 216 ? 17.562 1.332 -2.361 1 92.25 216 ASN A O 1
ATOM 1744 N N . THR A 1 217 ? 16.109 -0.403 -2.391 1 91.94 217 THR A N 1
ATOM 1745 C CA . THR A 1 217 ? 15.555 -0.089 -1.075 1 91.94 217 THR A CA 1
ATOM 1746 C C . THR A 1 217 ? 16.656 -0.122 -0.014 1 91.94 217 THR A C 1
ATOM 1748 O O . THR A 1 217 ? 16.781 0.804 0.791 1 91.94 217 THR A O 1
ATOM 1751 N N . PHE A 1 218 ? 17.516 -1.079 -0.039 1 89.38 218 PHE A N 1
ATOM 1752 C CA . PHE A 1 218 ? 18.531 -1.225 0.989 1 89.38 218 PHE A CA 1
ATOM 1753 C C . PHE A 1 218 ? 19.656 -0.222 0.776 1 89.38 218 PHE A C 1
ATOM 1755 O O . PHE A 1 218 ? 20.312 0.2 1.733 1 89.38 218 PHE A O 1
ATOM 1762 N N . LEU A 1 219 ? 19.859 0.172 -0.459 1 88.12 219 LEU A N 1
ATOM 1763 C CA . LEU A 1 219 ? 20.891 1.174 -0.744 1 88.12 219 LEU A CA 1
ATOM 1764 C C . LEU A 1 219 ? 20.453 2.547 -0.233 1 88.12 219 LEU A C 1
ATOM 1766 O O . LEU A 1 219 ? 21.297 3.428 -0.033 1 88.12 219 LEU A O 1
ATOM 1770 N N . LEU A 1 220 ? 19.188 2.742 -0.007 1 89.31 220 LEU A N 1
ATOM 1771 C CA . LEU A 1 220 ? 18.688 4.008 0.511 1 89.31 220 LEU A CA 1
ATOM 1772 C C . LEU A 1 220 ? 19.016 4.16 1.992 1 89.31 220 LEU A C 1
ATOM 1774 O O . LEU A 1 220 ? 18.844 5.242 2.561 1 89.31 220 LEU A O 1
ATOM 1778 N N . ARG A 1 221 ? 19.375 3.066 2.676 1 81.12 221 ARG A N 1
ATOM 1779 C CA . ARG A 1 221 ? 19.719 3.111 4.094 1 81.12 221 ARG A CA 1
ATOM 1780 C C . ARG A 1 221 ? 20.703 4.242 4.383 1 81.12 221 ARG A C 1
ATOM 1782 O O . ARG A 1 221 ? 20.609 4.906 5.418 1 81.12 221 ARG A O 1
ATOM 1789 N N . GLY A 1 222 ? 21.594 4.469 3.518 1 70.19 222 GLY A N 1
ATOM 1790 C CA . GLY A 1 222 ? 22.609 5.496 3.703 1 70.19 222 GLY A CA 1
ATOM 1791 C C . GLY A 1 222 ? 22.031 6.898 3.738 1 70.19 222 GLY A C 1
ATOM 1792 O O . GLY A 1 222 ? 22.703 7.836 4.195 1 70.19 222 GLY A O 1
ATOM 1793 N N . GLY A 1 223 ? 20.75 7.008 3.408 1 69.25 223 GLY A N 1
ATOM 1794 C CA . GLY A 1 223 ? 20.141 8.32 3.34 1 69.25 223 GLY A CA 1
ATOM 1795 C C . GLY A 1 223 ? 19.391 8.695 4.605 1 69.25 223 GLY A C 1
ATOM 1796 O O . GLY A 1 223 ? 18.938 9.836 4.758 1 69.25 223 GLY A O 1
ATOM 1797 N N . PHE A 1 224 ? 19.203 7.738 5.465 1 72.69 224 PHE A N 1
ATOM 1798 C CA . PHE A 1 224 ? 18.469 8.023 6.695 1 72.69 224 PHE A CA 1
ATOM 1799 C C . PHE A 1 224 ? 19.438 8.406 7.816 1 72.69 224 PHE A C 1
ATOM 1801 O O . PHE A 1 224 ? 20.531 7.867 7.906 1 72.69 224 PHE A O 1
ATOM 1808 N N . SER A 1 225 ? 19.156 9.586 8.484 1 61.16 225 SER A N 1
ATOM 1809 C CA . SER A 1 225 ? 19.953 9.961 9.648 1 61.16 225 SER A CA 1
ATOM 1810 C C . SER A 1 225 ? 19.719 9.008 10.812 1 61.16 225 SER A C 1
ATOM 1812 O O . SER A 1 225 ? 18.594 8.531 11.008 1 61.16 225 SER A O 1
ATOM 1814 N N . GLU A 1 226 ? 20.844 8.227 11.25 1 54.81 226 GLU A N 1
ATOM 1815 C CA . GLU A 1 226 ? 20.75 7.34 12.406 1 54.81 226 GLU A CA 1
ATOM 1816 C C . GLU A 1 226 ? 20.188 8.07 13.617 1 54.81 226 GLU A C 1
ATOM 1818 O O . GLU A 1 226 ? 20.375 9.273 13.773 1 54.81 226 GLU A O 1
ATOM 1823 N N . MET B 1 1 ? 37.875 36.375 9.305 1 25.95 1 MET B N 1
ATOM 1824 C CA . MET B 1 1 ? 36.531 36.719 8.891 1 25.95 1 MET B CA 1
ATOM 1825 C C . MET B 1 1 ? 35.562 35.562 9.188 1 25.95 1 MET B C 1
ATOM 1827 O O . MET B 1 1 ? 35.75 34.438 8.727 1 25.95 1 MET B O 1
ATOM 1831 N N . GLN B 1 2 ? 34.688 35.594 10.383 1 24.59 2 GLN B N 1
ATOM 1832 C CA . GLN B 1 2 ? 34.062 34.625 11.266 1 24.59 2 GLN B CA 1
ATOM 1833 C C . GLN B 1 2 ? 32.875 33.938 10.602 1 24.59 2 GLN B C 1
ATOM 1835 O O . GLN B 1 2 ? 31.875 34.594 10.312 1 24.59 2 GLN B O 1
ATOM 1840 N N . VAL B 1 3 ? 33.094 33.156 9.609 1 27.02 3 VAL B N 1
ATOM 1841 C CA . VAL B 1 3 ? 32.031 32.562 8.797 1 27.02 3 VAL B CA 1
ATOM 1842 C C . VAL B 1 3 ? 31.047 31.812 9.695 1 27.02 3 VAL B C 1
ATOM 1844 O O . VAL B 1 3 ? 31.422 30.844 10.375 1 27.02 3 VAL B O 1
ATOM 1847 N N . TYR B 1 4 ? 30.078 32.562 10.43 1 27.14 4 TYR B N 1
ATOM 1848 C CA . TYR B 1 4 ? 28.969 32.094 11.25 1 27.14 4 TYR B CA 1
ATOM 1849 C C . TYR B 1 4 ? 28.188 31.016 10.531 1 27.14 4 TYR B C 1
ATOM 1851 O O . TYR B 1 4 ? 27.672 31.219 9.43 1 27.14 4 TYR B O 1
ATOM 1859 N N . THR B 1 5 ? 28.578 29.781 10.664 1 27.38 5 THR B N 1
ATOM 1860 C CA . THR B 1 5 ? 28.031 28.484 10.305 1 27.38 5 THR B CA 1
ATOM 1861 C C . THR B 1 5 ? 26.578 28.375 10.758 1 27.38 5 THR B C 1
ATOM 1863 O O . THR B 1 5 ? 26.297 28.125 11.938 1 27.38 5 THR B O 1
ATOM 1866 N N . ARG B 1 6 ? 25.672 29.391 10.492 1 28.02 6 ARG B N 1
ATOM 1867 C CA . ARG B 1 6 ? 24.281 29.656 10.852 1 28.02 6 ARG B CA 1
ATOM 1868 C C . ARG B 1 6 ? 23.391 28.453 10.523 1 28.02 6 ARG B C 1
ATOM 1870 O O . ARG B 1 6 ? 22.188 28.5 10.711 1 28.02 6 ARG B O 1
ATOM 1877 N N . PHE B 1 7 ? 23.656 27.672 9.547 1 29.25 7 PHE B N 1
ATOM 1878 C CA . PHE B 1 7 ? 22.594 26.812 9.047 1 29.25 7 PHE B CA 1
ATOM 1879 C C . PHE B 1 7 ? 22.219 25.75 10.086 1 29.25 7 PHE B C 1
ATOM 1881 O O . PHE B 1 7 ? 21.422 24.859 9.805 1 29.25 7 PHE B O 1
ATOM 1888 N N . THR B 1 8 ? 23.078 25.438 10.977 1 31.23 8 THR B N 1
ATOM 1889 C CA . THR B 1 8 ? 22.844 24.344 11.914 1 31.23 8 THR B CA 1
ATOM 1890 C C . THR B 1 8 ? 21.609 24.609 12.773 1 31.23 8 THR B C 1
ATOM 1892 O O . THR B 1 8 ? 21.406 23.969 13.797 1 31.23 8 THR B O 1
ATOM 1895 N N . SER B 1 9 ? 21.047 25.844 12.758 1 31.09 9 SER B N 1
ATOM 1896 C CA . SER B 1 9 ? 20.109 26.125 13.844 1 31.09 9 SER B CA 1
ATOM 1897 C C . SER B 1 9 ? 18.984 25.094 13.875 1 31.09 9 SER B C 1
ATOM 1899 O O . SER B 1 9 ? 18.281 24.906 12.883 1 31.09 9 SER B O 1
ATOM 1901 N N . VAL B 1 10 ? 19.078 23.969 14.555 1 34.03 10 VAL B N 1
ATOM 1902 C CA . VAL B 1 10 ? 18.031 23.141 15.133 1 34.03 10 VAL B CA 1
ATOM 1903 C C . VAL B 1 10 ? 16.812 23.984 15.445 1 34.03 10 VAL B C 1
ATOM 1905 O O . VAL B 1 10 ? 16.797 24.75 16.406 1 34.03 10 VAL B O 1
ATOM 1908 N N . ASP B 1 11 ? 16.281 24.766 14.602 1 35.19 11 ASP B N 1
ATOM 1909 C CA . ASP B 1 11 ? 15.062 25.531 14.898 1 35.19 11 ASP B CA 1
ATOM 1910 C C . ASP B 1 11 ? 14.133 24.734 15.82 1 35.19 11 ASP B C 1
ATOM 1912 O O . ASP B 1 11 ? 14.055 23.516 15.727 1 35.19 11 ASP B O 1
ATOM 1916 N N . ILE B 1 12 ? 13.672 25.25 16.984 1 36.56 12 ILE B N 1
ATOM 1917 C CA . ILE B 1 12 ? 12.625 25.062 17.984 1 36.56 12 ILE B CA 1
ATOM 1918 C C . ILE B 1 12 ? 11.406 24.406 17.344 1 36.56 12 ILE B C 1
ATOM 1920 O O . ILE B 1 12 ? 11.016 24.766 16.234 1 36.56 12 ILE B O 1
ATOM 1924 N N . GLU B 1 13 ? 11.047 23.219 17.594 1 41.06 13 GLU B N 1
ATOM 1925 C CA . GLU B 1 13 ? 9.688 22.703 17.484 1 41.06 13 GLU B CA 1
ATOM 1926 C C . GLU B 1 13 ? 8.664 23.844 17.516 1 41.06 13 GLU B C 1
ATOM 1928 O O . GLU B 1 13 ? 8.398 24.422 18.562 1 41.06 13 GLU B O 1
ATOM 1933 N N . GLU B 1 14 ? 8.789 24.859 16.75 1 46.31 14 GLU B N 1
ATOM 1934 C CA . GLU B 1 14 ? 7.816 25.953 16.812 1 46.31 14 GLU B CA 1
ATOM 1935 C C . GLU B 1 14 ? 6.453 25.453 17.281 1 46.31 14 GLU B C 1
ATOM 1937 O O . GLU B 1 14 ? 5.867 24.562 16.672 1 46.31 14 GLU B O 1
ATOM 1942 N N . GLN B 1 15 ? 6.258 25.344 18.641 1 52.66 15 GLN B N 1
ATOM 1943 C CA . GLN B 1 15 ? 4.961 25.141 19.281 1 52.66 15 GLN B CA 1
ATOM 1944 C C . GLN B 1 15 ? 3.842 25.766 18.438 1 52.66 15 GLN B C 1
ATOM 1946 O O . GLN B 1 15 ? 3.961 26.906 17.984 1 52.66 15 GLN B O 1
ATOM 1951 N N . PRO B 1 16 ? 3.141 24.875 17.891 1 59.91 16 PRO B N 1
ATOM 1952 C CA . PRO B 1 16 ? 2.027 25.531 17.188 1 59.91 16 PRO B CA 1
ATOM 1953 C C . PRO B 1 16 ? 1.498 26.75 17.922 1 59.91 16 PRO B C 1
ATOM 1955 O O . PRO B 1 16 ? 1.503 26.797 19.156 1 59.91 16 PRO B O 1
ATOM 1958 N N . SER B 1 17 ? 1.404 27.844 17.203 1 70.5 17 SER B N 1
ATOM 1959 C CA . SER B 1 17 ? 0.737 29.016 17.766 1 70.5 17 SER B CA 1
ATOM 1960 C C . SER B 1 17 ? -0.628 28.656 18.344 1 70.5 17 SER B C 1
ATOM 1962 O O . SER B 1 17 ? -1.174 27.594 18.031 1 70.5 17 SER B O 1
ATOM 1964 N N . LEU B 1 18 ? -1.016 29.312 19.391 1 69.5 18 LEU B N 1
ATOM 1965 C CA . LEU B 1 18 ? -2.33 29.125 20 1 69.5 18 LEU B CA 1
ATOM 1966 C C . LEU B 1 18 ? -3.404 28.969 18.922 1 69.5 18 LEU B C 1
ATOM 1968 O O . LEU B 1 18 ? -4.32 28.156 19.062 1 69.5 18 LEU B O 1
ATOM 1972 N N . ARG B 1 19 ? -3.199 29.734 17.859 1 75.06 19 ARG B N 1
ATOM 1973 C CA . ARG B 1 19 ? -4.152 29.672 16.75 1 75.06 19 ARG B CA 1
ATOM 1974 C C . ARG B 1 19 ? -4.109 28.312 16.062 1 75.06 19 ARG B C 1
ATOM 1976 O O . ARG B 1 19 ? -5.152 27.75 15.734 1 75.06 19 ARG B O 1
ATOM 1983 N N . GLU B 1 20 ? -2.928 27.828 15.914 1 75.19 20 GLU B N 1
ATOM 1984 C CA . GLU B 1 20 ? -2.768 26.531 15.242 1 75.19 20 GLU B CA 1
ATOM 1985 C C . GLU B 1 20 ? -3.307 25.406 16.109 1 75.19 20 GLU B C 1
ATOM 1987 O O . GLU B 1 20 ? -3.926 24.469 15.594 1 75.19 20 GLU B O 1
ATOM 1992 N N . ILE B 1 21 ? -3.125 25.609 17.359 1 74.88 21 ILE B N 1
ATOM 1993 C CA . ILE B 1 21 ? -3.611 24.594 18.281 1 74.88 21 ILE B CA 1
ATOM 1994 C C . ILE B 1 21 ? -5.137 24.578 18.281 1 74.88 21 ILE B C 1
ATOM 1996 O O . ILE B 1 21 ? -5.754 23.516 18.234 1 74.88 21 ILE B O 1
ATOM 2000 N N . LYS B 1 22 ? -5.688 25.703 18.312 1 78.81 22 LYS B N 1
ATOM 2001 C CA . LYS B 1 22 ? -7.145 25.828 18.312 1 78.81 22 LYS B CA 1
ATOM 2002 C C . LYS B 1 22 ? -7.727 25.281 17 1 78.81 22 LYS B C 1
ATOM 2004 O O . LYS B 1 22 ? -8.773 24.625 17.016 1 78.81 22 LYS B O 1
ATOM 2009 N N . ARG B 1 23 ? -7.074 25.578 15.969 1 82.25 23 ARG B N 1
ATOM 2010 C CA . ARG B 1 23 ? -7.52 25.078 14.672 1 82.25 23 ARG B CA 1
ATOM 2011 C C . ARG B 1 23 ? -7.504 23.562 14.625 1 82.25 23 ARG B C 1
ATOM 2013 O O . ARG B 1 23 ? -8.453 22.938 14.156 1 82.25 23 ARG B O 1
ATOM 2020 N N . GLN B 1 24 ? -6.5 23.062 15.164 1 77.19 24 GLN B N 1
ATOM 2021 C CA . GLN B 1 24 ? -6.375 21.609 15.18 1 77.19 24 GLN B CA 1
ATOM 2022 C C . GLN B 1 24 ? -7.445 20.984 16.062 1 77.19 24 GLN B C 1
ATOM 2024 O O . GLN B 1 24 ? -8.008 19.938 15.711 1 77.19 24 GLN B O 1
ATOM 2029 N N . MET B 1 25 ? -7.672 21.609 17.125 1 80.31 25 MET B N 1
ATOM 2030 C CA . MET B 1 25 ? -8.68 21.078 18.047 1 80.31 25 MET B CA 1
ATOM 2031 C C . MET B 1 25 ? -10.062 21.109 17.406 1 80.31 25 MET B C 1
ATOM 2033 O O . MET B 1 25 ? -10.844 20.172 17.578 1 80.31 25 MET B O 1
ATOM 2037 N N . THR B 1 26 ? -10.305 22.156 16.734 1 85.25 26 THR B N 1
ATOM 2038 C CA . THR B 1 26 ? -11.602 22.266 16.062 1 85.25 26 THR B CA 1
ATOM 2039 C C . THR B 1 26 ? -11.742 21.219 14.969 1 85.25 26 THR B C 1
ATOM 2041 O O . THR B 1 26 ? -12.789 20.562 14.867 1 85.25 26 THR B O 1
ATOM 2044 N N . LEU B 1 27 ? -10.75 21.062 14.242 1 85.38 27 LEU B N 1
ATOM 2045 C CA . LEU B 1 27 ? -10.781 20.062 13.18 1 85.38 27 LEU B CA 1
ATOM 2046 C C . LEU B 1 27 ? -10.977 18.672 13.75 1 85.38 27 LEU B C 1
ATOM 2048 O O . LEU B 1 27 ? -11.781 17.891 13.234 1 85.38 27 LEU B O 1
ATOM 2052 N N . GLU B 1 28 ? -10.297 18.406 14.734 1 83.56 28 GLU B N 1
ATOM 2053 C CA . GLU B 1 28 ? -10.43 17.094 15.383 1 83.56 28 GLU B CA 1
ATOM 2054 C C . GLU B 1 28 ? -11.852 16.875 15.883 1 83.56 28 GLU B C 1
ATOM 2056 O O . GLU B 1 28 ? -12.383 15.766 15.773 1 83.56 28 GLU B O 1
ATOM 2061 N N . ALA B 1 29 ? -12.336 17.891 16.469 1 85.94 29 ALA B N 1
ATOM 2062 C CA . ALA B 1 29 ? -13.711 17.797 16.969 1 85.94 29 ALA B CA 1
ATOM 2063 C C . ALA B 1 29 ? -14.688 17.516 15.828 1 85.94 29 ALA B C 1
ATOM 2065 O O . ALA B 1 29 ? -15.602 16.703 15.977 1 85.94 29 ALA B O 1
ATOM 2066 N N . ILE B 1 30 ? -14.477 18.156 14.773 1 90.88 30 ILE B N 1
ATOM 2067 C CA . ILE B 1 30 ? -15.328 17.953 13.609 1 90.88 30 ILE B CA 1
ATOM 2068 C C . ILE B 1 30 ? -15.211 16.516 13.117 1 90.88 30 ILE B C 1
ATOM 2070 O O . ILE B 1 30 ? -16.219 15.844 12.906 1 90.88 30 ILE B O 1
ATOM 2074 N N . GLU B 1 31 ? -14.008 16.078 13 1 90 31 GLU B N 1
ATOM 2075 C CA . GLU B 1 31 ? -13.766 14.734 12.492 1 90 31 GLU B CA 1
ATOM 2076 C C . GLU B 1 31 ? -14.289 13.68 13.461 1 90 31 GLU B C 1
ATOM 2078 O O . GLU B 1 31 ? -14.852 12.664 13.031 1 90 31 GLU B O 1
ATOM 2083 N N . ASP B 1 32 ? -14.047 13.961 14.711 1 89.88 32 ASP B N 1
ATOM 2084 C CA . ASP B 1 32 ? -14.516 13.031 15.734 1 89.88 32 ASP B CA 1
ATOM 2085 C C . ASP B 1 32 ? -16.031 12.867 15.672 1 89.88 32 ASP B C 1
ATOM 2087 O O . ASP B 1 32 ? -16.547 11.75 15.594 1 89.88 32 ASP B O 1
ATOM 2091 N N . ASN B 1 33 ? -16.688 13.922 15.648 1 92.81 33 ASN B N 1
ATOM 2092 C CA . ASN B 1 33 ? -18.156 13.891 15.609 1 92.81 33 ASN B CA 1
ATOM 2093 C C . ASN B 1 33 ? -18.656 13.32 14.297 1 92.81 33 ASN B C 1
ATOM 2095 O O . ASN B 1 33 ? -19.594 12.516 14.289 1 92.81 33 ASN B O 1
ATOM 2099 N N . ALA B 1 34 ? -18.094 13.719 13.242 1 94.44 34 ALA B N 1
ATOM 2100 C CA . ALA B 1 34 ? -18.531 13.266 11.93 1 94.44 34 ALA B CA 1
ATOM 2101 C C . ALA B 1 34 ? -18.391 11.75 11.805 1 94.44 34 ALA B C 1
ATOM 2103 O O . ALA B 1 3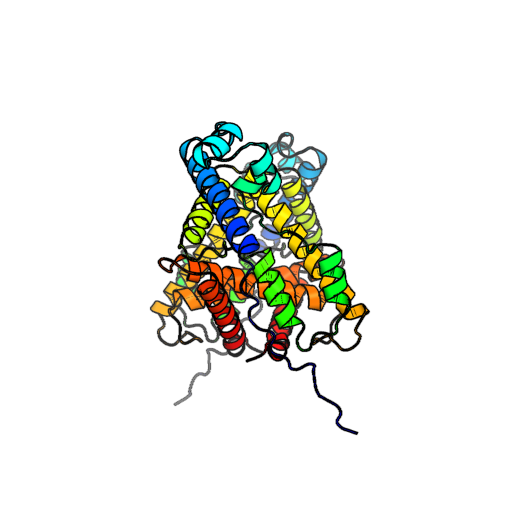4 ? -19.328 11.062 11.398 1 94.44 34 ALA B O 1
ATOM 2104 N N . THR B 1 35 ? -17.219 11.266 12.141 1 93.25 35 THR B N 1
ATOM 2105 C CA . THR B 1 35 ? -16.969 9.836 11.984 1 93.25 35 THR B CA 1
ATOM 2106 C C . THR B 1 35 ? -17.859 9.023 12.914 1 93.25 35 THR B C 1
ATOM 2108 O O . THR B 1 35 ? -18.328 7.941 12.555 1 93.25 35 THR B O 1
ATOM 2111 N N . ARG B 1 36 ? -18.125 9.523 14.094 1 94.62 36 ARG B N 1
ATOM 2112 C CA . ARG B 1 36 ? -19.031 8.867 15.031 1 94.62 36 ARG B CA 1
ATOM 2113 C C . ARG B 1 36 ? -20.453 8.805 14.461 1 94.62 36 ARG B C 1
ATOM 2115 O O . ARG B 1 36 ? -21.062 7.738 14.445 1 94.62 36 ARG B O 1
ATOM 2122 N N . LEU B 1 37 ? -20.922 9.891 14.008 1 96.31 37 LEU B N 1
ATOM 2123 C CA . LEU B 1 37 ? -22.266 9.984 13.469 1 96.31 37 LEU B CA 1
ATOM 2124 C C . LEU B 1 37 ? -22.422 9.078 12.25 1 96.31 37 LEU B C 1
ATOM 2126 O O . LEU B 1 37 ? -23.422 8.375 12.117 1 96.31 37 LEU B O 1
ATOM 2130 N N . ILE B 1 38 ? -21.453 9.094 11.391 1 95.88 38 ILE B N 1
ATOM 2131 C CA . ILE B 1 38 ? -21.516 8.336 10.148 1 95.88 38 ILE B CA 1
ATOM 2132 C C . ILE B 1 38 ? -21.5 6.84 10.461 1 95.88 38 ILE B C 1
ATOM 2134 O O . ILE B 1 38 ? -22.203 6.055 9.812 1 95.88 38 ILE B O 1
ATOM 2138 N N . LEU B 1 39 ? -20.703 6.523 11.383 1 93.88 39 LEU B N 1
ATOM 2139 C CA . LEU B 1 39 ? -20.672 5.113 11.758 1 93.88 39 LEU B CA 1
ATOM 2140 C C . LEU B 1 39 ? -22 4.676 12.367 1 93.88 39 LEU B C 1
ATOM 2142 O O . LEU B 1 39 ? -22.453 3.559 12.117 1 93.88 39 LEU B O 1
ATOM 2146 N N . GLU B 1 40 ? -22.641 5.492 13.086 1 94.31 40 GLU B N 1
ATOM 2147 C CA . GLU B 1 40 ? -23.875 5.188 13.789 1 94.31 40 GLU B CA 1
ATOM 2148 C C . GLU B 1 40 ? -25.062 5.188 12.828 1 94.31 40 GLU B C 1
ATOM 2150 O O . GLU B 1 40 ? -25.922 4.297 12.891 1 94.31 40 GLU B O 1
ATOM 2155 N N . ARG B 1 41 ? -25.125 6.152 11.922 1 95.38 41 ARG B N 1
ATOM 2156 C CA . ARG B 1 41 ? -26.344 6.387 11.164 1 95.38 41 ARG B CA 1
ATOM 2157 C C . ARG B 1 41 ? -26.156 6.031 9.688 1 95.38 41 ARG B C 1
ATOM 2159 O O . ARG B 1 41 ? -27.125 5.926 8.938 1 95.38 41 ARG B O 1
ATOM 2166 N N . GLY B 1 42 ? -24.938 5.859 9.359 1 94.31 42 GLY B N 1
ATOM 2167 C CA . GLY B 1 42 ? -24.656 5.68 7.945 1 94.31 42 GLY B CA 1
ATOM 2168 C C . GLY B 1 42 ? -24.328 6.977 7.23 1 94.31 42 GLY B C 1
ATOM 2169 O O . GLY B 1 42 ? -24.906 8.023 7.547 1 94.31 42 GLY B O 1
ATOM 2170 N N . PHE B 1 43 ? -23.453 6.949 6.266 1 94.62 43 PHE B N 1
ATOM 2171 C CA . PHE B 1 43 ? -22.953 8.117 5.551 1 94.62 43 PHE B CA 1
ATOM 2172 C C . PHE B 1 43 ? -24.094 8.883 4.898 1 94.62 43 PHE B C 1
ATOM 2174 O O . PHE B 1 43 ? -24.172 10.109 5.008 1 94.62 43 PHE B O 1
ATOM 2181 N N . ASP B 1 44 ? -24.969 8.156 4.242 1 93.25 44 ASP B N 1
ATOM 2182 C CA . ASP B 1 44 ? -26.047 8.781 3.471 1 93.25 44 ASP B CA 1
ATOM 2183 C C . ASP B 1 44 ? -27.078 9.43 4.391 1 93.25 44 ASP B C 1
ATOM 2185 O O . ASP B 1 44 ? -27.797 10.336 3.975 1 93.25 44 ASP B O 1
ATOM 2189 N N . ASN B 1 45 ? -27.109 9.086 5.566 1 95.69 45 ASN B N 1
ATOM 2190 C CA . ASN B 1 45 ? -28.141 9.555 6.496 1 95.69 45 ASN B CA 1
ATOM 2191 C C . ASN B 1 45 ? -27.625 10.688 7.375 1 95.69 45 ASN B C 1
ATOM 2193 O O . ASN B 1 45 ? -28.359 11.211 8.219 1 95.69 45 ASN B O 1
ATOM 2197 N N . VAL B 1 46 ? -26.406 11.016 7.266 1 96.69 46 VAL B N 1
ATOM 2198 C CA . VAL B 1 46 ? -25.812 12.094 8.055 1 96.69 46 VAL B CA 1
ATOM 2199 C C . VAL B 1 46 ? -25.625 13.328 7.176 1 96.69 46 VAL B C 1
ATOM 2201 O O . VAL B 1 46 ? -25.094 13.234 6.062 1 96.69 46 VAL B O 1
ATOM 2204 N N . THR B 1 47 ? -26.094 14.414 7.629 1 95.56 47 THR B N 1
ATOM 2205 C CA . THR B 1 47 ? -25.938 15.664 6.891 1 95.56 47 THR B CA 1
ATOM 2206 C C . THR B 1 47 ? -24.859 16.531 7.535 1 95.56 47 THR B C 1
ATOM 2208 O O . THR B 1 47 ? -24.406 16.25 8.648 1 95.56 47 THR B O 1
ATOM 2211 N N . ILE B 1 48 ? -24.469 17.5 6.816 1 95.19 48 ILE B N 1
ATOM 2212 C CA . ILE B 1 48 ? -23.516 18.469 7.348 1 95.19 48 ILE B CA 1
ATOM 2213 C C . ILE B 1 48 ? -24.125 19.203 8.539 1 95.19 48 ILE B C 1
ATOM 2215 O O . ILE B 1 48 ? -23.422 19.484 9.516 1 95.19 48 ILE B O 1
ATOM 2219 N N . GLU B 1 49 ? -25.375 19.406 8.438 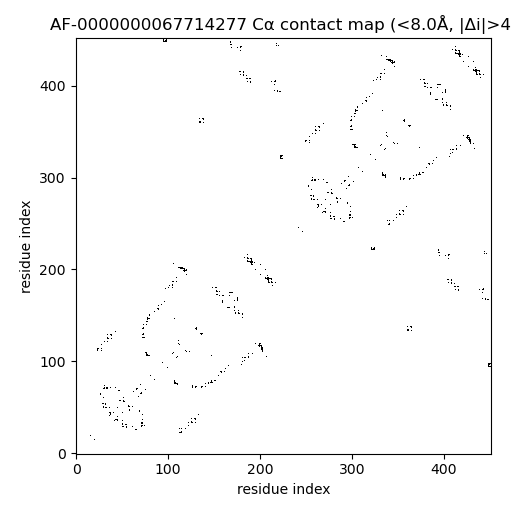1 95.75 49 GLU B N 1
ATOM 2220 C CA . GLU B 1 49 ? -26.078 20.062 9.531 1 95.75 49 GLU B CA 1
ATOM 2221 C C . GLU B 1 49 ? -26.016 19.234 10.805 1 95.75 49 GLU B C 1
ATOM 2223 O O . GLU B 1 49 ? -25.844 19.766 11.906 1 95.75 49 GLU B O 1
ATOM 2228 N N . ASP B 1 50 ? -26.156 17.953 10.68 1 96.25 50 ASP B N 1
ATOM 2229 C CA . ASP B 1 50 ? -26.047 17.047 11.812 1 96.25 50 ASP B CA 1
ATOM 2230 C C . ASP B 1 50 ? -24.672 17.141 12.469 1 96.25 50 ASP B C 1
ATOM 2232 O O . ASP B 1 50 ? -24.562 17.219 13.688 1 96.25 50 ASP B O 1
ATOM 2236 N N . ILE B 1 51 ? -23.641 17.156 11.664 1 95.69 51 ILE B N 1
ATOM 2237 C CA . ILE B 1 51 ? -22.266 17.203 12.133 1 95.69 51 ILE B CA 1
ATOM 2238 C C . ILE B 1 51 ? -22 18.531 12.844 1 95.69 51 ILE B C 1
ATOM 2240 O O . ILE B 1 51 ? -21.422 18.562 13.93 1 95.69 51 ILE B O 1
ATOM 2244 N N . CYS B 1 52 ? -22.484 19.594 12.273 1 95 52 CYS B N 1
ATOM 2245 C CA . CYS B 1 52 ? -22.312 20.922 12.836 1 95 52 CYS B CA 1
ATOM 2246 C C . CYS B 1 52 ? -23 21.047 14.188 1 95 52 CYS B C 1
ATOM 2248 O O . CYS B 1 52 ? -22.422 21.578 15.141 1 95 52 CYS B O 1
ATOM 2250 N N . ALA B 1 53 ? -24.172 20.547 14.266 1 95.31 53 ALA B N 1
ATOM 2251 C CA . ALA B 1 53 ? -24.938 20.578 15.508 1 95.31 53 ALA B CA 1
ATOM 2252 C C . ALA B 1 53 ? -24.219 19.844 16.625 1 95.31 53 ALA B C 1
ATOM 2254 O O . ALA B 1 53 ? -24.109 20.344 17.75 1 95.31 53 ALA B O 1
ATOM 2255 N N . GLU B 1 54 ? -23.672 18.703 16.344 1 93.44 54 GLU B N 1
ATOM 2256 C CA . GLU B 1 54 ? -22.984 17.891 17.328 1 93.44 54 GLU B CA 1
ATOM 2257 C C . GLU B 1 54 ? -21.656 18.531 17.734 1 93.44 54 GLU B C 1
ATOM 2259 O O . GLU B 1 54 ? -21.234 18.422 18.891 1 93.44 54 GLU B O 1
ATOM 2264 N N . ALA B 1 55 ? -20.984 19.172 16.797 1 90.94 55 ALA B N 1
ATOM 2265 C CA . ALA B 1 55 ? -19.688 19.781 17.047 1 90.94 55 ALA B CA 1
ATOM 2266 C C . ALA B 1 55 ? -19.844 21.188 17.625 1 90.94 55 ALA B C 1
ATOM 2268 O O . ALA B 1 55 ? -18.859 21.781 18.078 1 90.94 55 ALA B O 1
ATOM 2269 N N . GLY B 1 56 ? -20.969 21.734 17.531 1 92.94 56 GLY B N 1
ATOM 2270 C CA . GLY B 1 56 ? -21.234 23.062 18.062 1 92.94 56 GLY B CA 1
ATOM 2271 C C . GLY B 1 56 ? -20.641 24.172 17.203 1 92.94 56 GLY B C 1
ATOM 2272 O O . GLY B 1 56 ? -20.094 25.141 17.719 1 92.94 56 GLY B O 1
ATOM 2273 N N . ILE B 1 57 ? -20.688 23.922 15.938 1 93.56 57 ILE B N 1
ATOM 2274 C CA . ILE B 1 57 ? -20.125 24.938 15.031 1 93.56 57 ILE B CA 1
ATOM 2275 C C . ILE B 1 57 ? -21.125 25.234 13.922 1 93.56 57 ILE B C 1
ATOM 2277 O O . ILE B 1 57 ? -22.062 24.469 13.695 1 93.56 57 ILE B O 1
ATOM 2281 N N . SER B 1 58 ? -20.891 26.375 13.258 1 94.25 58 SER B N 1
ATOM 2282 C CA . SER B 1 58 ? -21.734 26.766 12.125 1 94.25 58 SER B CA 1
ATOM 2283 C C . SER B 1 58 ? -21.281 26.047 10.852 1 94.25 58 SER B C 1
ATOM 2285 O O . SER B 1 58 ? -20.172 25.516 10.781 1 94.25 58 SER B O 1
ATOM 2287 N N . LYS B 1 59 ? -22.172 26.062 9.836 1 94.38 59 LYS B N 1
ATOM 2288 C CA . LYS B 1 59 ? -21.844 25.516 8.523 1 94.38 59 LYS B CA 1
ATOM 2289 C C . LYS B 1 59 ? -20.688 26.266 7.887 1 94.38 59 LYS B C 1
ATOM 2291 O O . LYS B 1 59 ? -19.828 25.656 7.23 1 94.38 59 LYS B O 1
ATOM 2296 N N . ARG B 1 60 ? -20.703 27.531 8.133 1 94.06 60 ARG B N 1
ATOM 2297 C CA . ARG B 1 60 ? -19.609 28.328 7.602 1 94.06 60 ARG B CA 1
ATOM 2298 C C . ARG B 1 60 ? -18.266 27.906 8.203 1 94.06 60 ARG B C 1
ATOM 2300 O O . ARG B 1 60 ? -17.281 27.734 7.48 1 94.06 60 ARG B O 1
ATOM 2307 N N . THR B 1 61 ? -18.297 27.797 9.508 1 93.12 61 THR B N 1
ATOM 2308 C CA . THR B 1 61 ? -17.078 27.359 10.195 1 93.12 61 THR B CA 1
ATOM 2309 C C . THR B 1 61 ? -16.641 25.984 9.703 1 93.12 61 THR B C 1
ATOM 2311 O O . THR B 1 61 ? -15.461 25.734 9.469 1 93.12 61 THR B O 1
ATOM 2314 N N . PHE B 1 62 ? -17.672 25.078 9.547 1 94 62 PHE B N 1
ATOM 2315 C CA . PHE B 1 62 ? -17.391 23.734 9.039 1 94 62 PHE B CA 1
ATOM 2316 C C . PHE B 1 62 ? -16.594 23.812 7.738 1 94 62 PHE B C 1
ATOM 2318 O O . PHE B 1 62 ? -15.539 23.188 7.613 1 94 62 PHE B O 1
ATOM 2325 N N . PHE B 1 63 ? -16.938 24.656 6.816 1 92.81 63 PHE B N 1
ATOM 2326 C CA . PHE B 1 63 ? -16.344 24.703 5.48 1 92.81 63 PHE B CA 1
ATOM 2327 C C . PHE B 1 63 ? -15.031 25.469 5.496 1 92.81 63 PHE B C 1
ATOM 2329 O O . PHE B 1 63 ? -14.258 25.406 4.535 1 92.81 63 PHE B O 1
ATOM 2336 N N . ASN B 1 64 ? -14.812 26.219 6.629 1 91.06 64 ASN B N 1
ATOM 2337 C CA . ASN B 1 64 ? -13.484 26.781 6.816 1 91.06 64 ASN B CA 1
ATOM 2338 C C . ASN B 1 64 ? -12.445 25.688 7.082 1 91.06 64 ASN B C 1
ATOM 2340 O O . ASN B 1 64 ? -11.25 25.891 6.848 1 91.06 64 ASN B O 1
ATOM 2344 N N . TYR B 1 65 ? -12.977 24.531 7.531 1 86.88 65 TYR B N 1
ATOM 2345 C CA . TYR B 1 65 ? -12.055 23.5 7.977 1 86.88 65 TYR B CA 1
ATOM 2346 C C . TYR B 1 65 ? -12.086 22.297 7.039 1 86.88 65 TYR B C 1
ATOM 2348 O O . TYR B 1 65 ? -11.078 21.594 6.891 1 86.88 65 TYR B O 1
ATOM 2356 N N . VAL B 1 66 ? -13.227 22.062 6.527 1 87.5 66 VAL B N 1
ATOM 2357 C CA . VAL B 1 66 ? -13.438 20.844 5.762 1 87.5 66 VAL B CA 1
ATOM 2358 C C . VAL B 1 66 ? -14.062 21.188 4.41 1 87.5 66 VAL B C 1
ATOM 2360 O O . VAL B 1 66 ? -14.938 22.047 4.324 1 87.5 66 VAL B O 1
ATOM 2363 N N . GLU B 1 67 ? -13.57 20.406 3.352 1 85.38 67 GLU B N 1
ATOM 2364 C CA . GLU B 1 67 ? -14.016 20.703 1.991 1 85.38 67 GLU B CA 1
ATOM 2365 C C . GLU B 1 67 ? -15.367 20.062 1.695 1 85.38 67 GLU B C 1
ATOM 2367 O O . GLU B 1 67 ? -16.156 20.594 0.915 1 85.38 67 GLU B O 1
ATOM 2372 N N . SER B 1 68 ? -15.57 18.891 2.238 1 88.56 68 SER B N 1
ATOM 2373 C CA . SER B 1 68 ? -16.797 18.156 1.929 1 88.56 68 SER B CA 1
ATOM 2374 C C . SER B 1 68 ? -17.094 17.125 3.006 1 88.56 68 SER B C 1
ATOM 2376 O O . SER B 1 68 ? -16.25 16.844 3.859 1 88.56 68 SER B O 1
ATOM 2378 N N . LYS B 1 69 ? -18.297 16.656 2.982 1 89.5 69 LYS B N 1
ATOM 2379 C CA . LYS B 1 69 ? -18.672 15.562 3.879 1 89.5 69 LYS B CA 1
ATOM 2380 C C . LYS B 1 69 ? -17.797 14.336 3.658 1 89.5 69 LYS B C 1
ATOM 2382 O O . LYS B 1 69 ? -17.438 13.648 4.613 1 89.5 69 LYS B O 1
ATOM 2387 N N . GLU B 1 70 ? -17.391 14.086 2.434 1 88.19 70 GLU B N 1
ATOM 2388 C CA . GLU B 1 70 ? -16.531 12.953 2.09 1 88.19 70 GLU B CA 1
ATOM 2389 C C . GLU B 1 70 ? -15.141 13.109 2.703 1 88.19 70 GLU B C 1
ATOM 2391 O O . GLU B 1 70 ? -14.586 12.148 3.238 1 88.19 70 GLU B O 1
ATOM 2396 N N . SER B 1 71 ? -14.797 14.352 2.668 1 85.06 71 SER B N 1
ATOM 2397 C CA . SER B 1 71 ? -13.453 14.602 3.178 1 85.06 71 SER B CA 1
ATOM 2398 C C . SER B 1 71 ? -13.383 14.383 4.684 1 85.06 71 SER B C 1
ATOM 2400 O O . SER B 1 71 ? -12.375 13.891 5.195 1 85.06 71 SER B O 1
ATOM 2402 N N . VAL B 1 72 ? -14.414 14.695 5.305 1 86.25 72 VAL B N 1
ATOM 2403 C CA . VAL B 1 72 ? -14.398 14.531 6.758 1 86.25 72 VAL B CA 1
ATOM 2404 C C . VAL B 1 72 ? -14.594 13.062 7.117 1 86.25 72 VAL B C 1
ATOM 2406 O O . VAL B 1 72 ? -14.055 12.586 8.125 1 86.25 72 VAL B O 1
ATOM 2409 N N . ALA B 1 73 ? -15.297 12.312 6.301 1 88.31 73 ALA B N 1
ATOM 2410 C CA . ALA B 1 73 ? -15.539 10.891 6.531 1 88.31 73 ALA B CA 1
ATOM 2411 C C . ALA B 1 73 ? -14.273 10.078 6.316 1 88.31 73 ALA B C 1
ATOM 2413 O O . ALA B 1 73 ? -13.945 9.195 7.117 1 88.31 73 ALA B O 1
ATOM 2414 N N . ILE B 1 74 ? -13.523 10.414 5.316 1 82.69 74 ILE B N 1
ATOM 2415 C CA . ILE B 1 74 ? -12.398 9.562 4.945 1 82.69 74 ILE B CA 1
ATOM 2416 C C . ILE B 1 74 ? -11.094 10.203 5.406 1 82.69 74 ILE B C 1
ATOM 2418 O O . ILE B 1 74 ? -10.055 9.547 5.453 1 82.69 74 ILE B O 1
ATOM 2422 N N . GLY B 1 75 ? -11.172 11.414 5.91 1 75.44 75 GLY B N 1
ATOM 2423 C CA . GLY B 1 75 ? -9.992 12.117 6.379 1 75.44 75 GLY B CA 1
ATOM 2424 C C . GLY B 1 75 ? -9.273 12.867 5.273 1 75.44 75 GLY B C 1
ATOM 2425 O O . GLY B 1 75 ? -9.602 12.719 4.098 1 75.44 75 GLY B O 1
ATOM 2426 N N . HIS B 1 76 ? -8.547 13.945 5.828 1 61.84 76 HIS B N 1
ATOM 2427 C CA . HIS B 1 76 ? -7.715 14.711 4.91 1 61.84 76 HIS B CA 1
ATOM 2428 C C . HIS B 1 76 ? -6.582 13.852 4.352 1 61.84 76 HIS B C 1
ATOM 2430 O O . HIS B 1 76 ? -5.406 14.18 4.523 1 61.84 76 HIS B O 1
ATOM 2436 N N . THR B 1 77 ? -6.992 12.672 3.926 1 57 77 THR B N 1
ATOM 2437 C CA . THR B 1 77 ? -5.941 11.703 3.609 1 57 77 THR B CA 1
ATOM 2438 C C . THR B 1 77 ? -4.688 12.414 3.113 1 57 77 THR B C 1
ATOM 2440 O O . THR B 1 77 ? -3.592 12.188 3.633 1 57 77 THR B O 1
ATOM 2443 N N . ALA B 1 78 ? -4.516 12.781 1.818 1 61.09 78 ALA B N 1
ATOM 2444 C CA . ALA B 1 78 ? -3.26 13.148 1.164 1 61.09 78 ALA B CA 1
ATOM 2445 C C . ALA B 1 78 ? -3.365 14.508 0.494 1 61.09 78 ALA B C 1
ATOM 2447 O O . ALA B 1 78 ? -4.004 14.648 -0.552 1 61.09 78 ALA B O 1
ATOM 2448 N N . LYS B 1 79 ? -3.201 15.586 1.448 1 67 79 LYS B N 1
ATOM 2449 C CA . LYS B 1 79 ? -3.172 16.875 0.75 1 67 79 LYS B CA 1
ATOM 2450 C C . LYS B 1 79 ? -1.79 17.141 0.167 1 67 79 LYS B C 1
ATOM 2452 O O . LYS B 1 79 ? -0.798 17.188 0.898 1 67 79 LYS B O 1
ATOM 2457 N N . LEU B 1 80 ? -1.785 17.203 -1.159 1 75 80 LEU B N 1
ATOM 2458 C CA . LEU B 1 80 ? -0.558 17.594 -1.844 1 75 80 LEU B CA 1
ATOM 2459 C C . LEU B 1 80 ? -0.047 18.938 -1.319 1 75 80 LEU B C 1
ATOM 2461 O O . LEU B 1 80 ? -0.838 19.797 -0.921 1 75 80 LEU B O 1
ATOM 2465 N N . PRO B 1 81 ? 1.284 19.062 -1.158 1 78.31 81 PRO B N 1
ATOM 2466 C CA . PRO B 1 81 ? 1.832 20.359 -0.763 1 78.31 81 PRO B CA 1
ATOM 2467 C C . PRO B 1 81 ? 1.271 21.516 -1.592 1 78.31 81 PRO B C 1
ATOM 2469 O O . PRO B 1 81 ? 1.021 21.359 -2.789 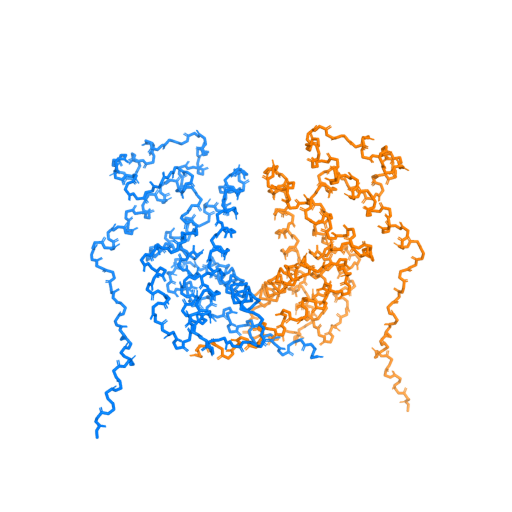1 78.31 81 PRO B O 1
ATOM 2472 N N . THR B 1 82 ? 1.02 22.625 -0.876 1 81.25 82 THR B N 1
ATOM 2473 C CA . THR B 1 82 ? 0.637 23.844 -1.584 1 81.25 82 THR B CA 1
ATOM 2474 C C . THR B 1 82 ? 1.761 24.312 -2.506 1 81.25 82 THR B C 1
ATOM 2476 O O . THR B 1 82 ? 2.893 23.828 -2.404 1 81.25 82 THR B O 1
ATOM 2479 N N . ASP B 1 83 ? 1.391 25.188 -3.383 1 88.12 83 ASP B N 1
ATOM 2480 C CA . ASP B 1 83 ? 2.414 25.75 -4.258 1 88.12 83 ASP B CA 1
ATOM 2481 C C . ASP B 1 83 ? 3.545 26.375 -3.449 1 88.12 83 ASP B C 1
ATOM 2483 O O . ASP B 1 83 ? 4.719 26.25 -3.809 1 88.12 83 ASP B O 1
ATOM 2487 N N . GLU B 1 84 ? 3.156 27.031 -2.361 1 89.25 84 GLU B N 1
ATOM 2488 C CA . GLU B 1 84 ? 4.156 27.672 -1.504 1 89.25 84 GLU B CA 1
ATOM 2489 C C . GLU B 1 84 ? 5.055 26.625 -0.847 1 89.25 84 GLU B C 1
ATOM 2491 O O . GLU B 1 84 ? 6.277 26.797 -0.797 1 89.25 84 GLU B O 1
ATOM 2496 N N . GLU B 1 85 ? 4.465 25.578 -0.396 1 84.75 85 GLU B N 1
ATOM 2497 C CA . GLU B 1 85 ? 5.223 24.5 0.229 1 84.75 85 GLU B CA 1
ATOM 2498 C C . GLU B 1 85 ? 6.141 23.812 -0.779 1 84.75 85 GLU B C 1
ATOM 2500 O O . GLU B 1 85 ? 7.277 23.469 -0.453 1 84.75 85 GLU B O 1
ATOM 2505 N N . ARG B 1 86 ? 5.594 23.625 -1.938 1 91.12 86 ARG B N 1
ATOM 2506 C CA . ARG B 1 86 ? 6.371 23.031 -3.023 1 91.12 86 ARG B CA 1
ATOM 2507 C C . ARG B 1 86 ? 7.586 23.891 -3.357 1 91.12 86 ARG B C 1
ATOM 2509 O O . ARG B 1 86 ? 8.703 23.375 -3.461 1 91.12 86 ARG B O 1
ATOM 2516 N N . GLU B 1 87 ? 7.34 25.156 -3.508 1 93.12 87 GLU B N 1
ATOM 2517 C CA . GLU B 1 87 ? 8.422 26.078 -3.832 1 93.12 87 GLU B CA 1
ATOM 2518 C C . GLU B 1 87 ? 9.484 26.094 -2.74 1 93.12 87 GLU B C 1
ATOM 2520 O O . GLU B 1 87 ? 10.68 26.109 -3.033 1 93.12 87 GLU B O 1
ATOM 2525 N N . ALA B 1 88 ? 9.062 26.094 -1.534 1 91.25 88 ALA B N 1
ATOM 2526 C CA . ALA B 1 88 ? 9.992 26.062 -0.41 1 91.25 88 ALA B CA 1
ATOM 2527 C C . ALA B 1 88 ? 10.82 24.781 -0.412 1 91.25 88 ALA B C 1
ATOM 2529 O O . ALA B 1 88 ? 12.031 24.812 -0.158 1 91.25 88 ALA B O 1
ATOM 2530 N N . PHE B 1 89 ? 10.172 23.734 -0.715 1 92.5 89 PHE B N 1
ATOM 2531 C CA . PHE B 1 89 ? 10.836 22.438 -0.779 1 92.5 89 PHE B CA 1
ATOM 2532 C C . PHE B 1 89 ? 11.898 22.422 -1.869 1 92.5 89 PHE B C 1
ATOM 2534 O O . PHE B 1 89 ? 13 21.922 -1.661 1 92.5 89 PHE B O 1
ATOM 2541 N N . LEU B 1 90 ? 11.633 22.984 -2.945 1 95.44 90 LEU B N 1
ATOM 2542 C CA . LEU B 1 90 ? 12.508 22.953 -4.105 1 95.44 90 LEU B CA 1
ATOM 2543 C C . LEU B 1 90 ? 13.625 24 -3.977 1 95.44 90 LEU B C 1
ATOM 2545 O O . LEU B 1 90 ? 14.672 23.859 -4.602 1 95.44 90 LEU B O 1
ATOM 2549 N N . ALA B 1 91 ? 13.367 25 -3.17 1 94.5 91 ALA B N 1
ATOM 2550 C CA . ALA B 1 91 ? 14.273 26.141 -3.105 1 94.5 91 ALA B CA 1
ATOM 2551 C C . ALA B 1 91 ? 15.531 25.797 -2.309 1 94.5 91 ALA B C 1
ATOM 2553 O O . ALA B 1 91 ? 16.562 26.469 -2.449 1 94.5 91 ALA B O 1
ATOM 2554 N N . THR B 1 92 ? 15.445 24.844 -1.43 1 92.19 92 THR B N 1
ATOM 2555 C CA . THR B 1 92 ? 16.562 24.531 -0.537 1 92.19 92 THR B CA 1
ATOM 2556 C C . THR B 1 92 ? 17.109 23.141 -0.823 1 92.19 92 THR B C 1
ATOM 2558 O O . THR B 1 92 ? 16.344 22.203 -1.069 1 92.19 92 THR B O 1
ATOM 2561 N N . ARG B 1 93 ? 18.375 23.094 -0.846 1 92.88 93 ARG B N 1
ATOM 2562 C CA . ARG B 1 93 ? 19.016 21.781 -0.914 1 92.88 93 ARG B CA 1
ATOM 2563 C C . ARG B 1 93 ? 18.953 21.078 0.439 1 92.88 93 ARG B C 1
ATOM 2565 O O . ARG B 1 93 ? 19.5 21.578 1.424 1 92.88 93 ARG B O 1
ATOM 2572 N N . HIS B 1 94 ? 18.391 20 0.462 1 91.62 94 HIS B N 1
ATOM 2573 C CA . HIS B 1 94 ? 18.219 19.281 1.717 1 91.62 94 HIS B CA 1
ATOM 2574 C C . HIS B 1 94 ? 19.453 18.453 2.041 1 91.62 94 HIS B C 1
ATOM 2576 O O . HIS B 1 94 ? 20.016 17.797 1.159 1 91.62 94 HIS B O 1
ATOM 2582 N N . GLU B 1 95 ? 19.906 18.547 3.312 1 85.81 95 GLU B N 1
ATOM 2583 C CA . GLU B 1 95 ? 21.031 17.734 3.746 1 85.81 95 GLU B CA 1
ATOM 2584 C C . GLU B 1 95 ? 20.734 16.25 3.557 1 85.81 95 GLU B C 1
ATOM 2586 O O . GLU B 1 95 ? 21.578 15.5 3.051 1 85.81 95 GLU B O 1
ATOM 2591 N N . ASN B 1 96 ? 19.547 15.93 4 1 88.38 96 ASN B N 1
ATOM 2592 C CA . ASN B 1 96 ? 19.047 14.57 3.805 1 88.38 96 ASN B CA 1
ATOM 2593 C C . ASN B 1 96 ? 17.641 14.57 3.215 1 88.38 96 ASN B C 1
ATOM 2595 O O . ASN B 1 96 ? 16.656 14.734 3.943 1 88.38 96 ASN B O 1
ATOM 2599 N N . ILE B 1 97 ? 17.578 14.344 1.969 1 91.25 97 ILE B N 1
ATOM 2600 C CA . ILE B 1 97 ? 16.312 14.453 1.248 1 91.25 97 ILE B CA 1
ATOM 2601 C C . ILE B 1 97 ? 15.344 13.383 1.747 1 91.25 97 ILE B C 1
ATOM 2603 O O . ILE B 1 97 ? 14.141 13.625 1.838 1 91.25 97 ILE B O 1
ATOM 2607 N N . ILE B 1 98 ? 15.805 12.234 2.127 1 91.25 98 ILE B N 1
ATOM 2608 C CA . ILE B 1 98 ? 14.938 11.133 2.545 1 91.25 98 ILE B CA 1
ATOM 2609 C C . ILE B 1 98 ? 14.258 11.484 3.867 1 91.25 98 ILE B C 1
ATOM 2611 O O . ILE B 1 98 ? 13.062 11.242 4.043 1 91.25 98 ILE B O 1
ATOM 2615 N N . ASP B 1 99 ? 14.992 12.117 4.773 1 89.56 99 ASP B N 1
ATOM 2616 C CA . ASP B 1 99 ? 14.414 12.562 6.039 1 89.56 99 ASP B CA 1
ATOM 2617 C C . ASP B 1 99 ? 13.32 13.609 5.809 1 89.56 99 ASP B C 1
ATOM 2619 O O . ASP B 1 99 ? 12.273 13.57 6.453 1 89.56 99 ASP B O 1
ATOM 2623 N N . THR B 1 100 ? 13.664 14.477 4.926 1 90.25 100 THR B N 1
ATOM 2624 C CA . THR B 1 100 ? 12.688 15.523 4.625 1 90.25 100 THR B CA 1
ATOM 2625 C C . THR B 1 100 ? 11.43 14.93 3.998 1 90.25 100 THR B C 1
ATOM 2627 O O . THR B 1 100 ? 10.312 15.312 4.348 1 90.25 100 THR B O 1
ATOM 2630 N N . VAL B 1 101 ? 11.57 13.977 3.129 1 92.31 101 VAL B N 1
ATOM 2631 C CA . VAL B 1 101 ? 10.43 13.328 2.482 1 92.31 101 VAL B CA 1
ATOM 2632 C C . VAL B 1 101 ? 9.664 12.492 3.502 1 92.31 101 VAL B C 1
ATOM 2634 O O . VAL B 1 101 ? 8.43 12.406 3.441 1 92.31 101 VAL B O 1
ATOM 2637 N N . PHE B 1 102 ? 10.352 11.945 4.418 1 90.88 102 PHE B N 1
ATOM 2638 C CA . PHE B 1 102 ? 9.703 11.211 5.496 1 90.88 102 PHE B CA 1
ATOM 2639 C C . PHE B 1 102 ? 8.695 12.094 6.227 1 90.88 102 PHE B C 1
ATOM 2641 O O . PHE B 1 102 ? 7.547 11.695 6.438 1 90.88 102 PHE B O 1
ATOM 2648 N N . ASP B 1 103 ? 9.164 13.242 6.555 1 85.12 103 ASP B N 1
ATOM 2649 C CA . ASP B 1 103 ? 8.281 14.18 7.242 1 85.12 103 ASP B CA 1
ATOM 2650 C C . ASP B 1 103 ? 7.07 14.531 6.383 1 85.12 103 ASP B C 1
ATOM 2652 O O . ASP B 1 103 ? 5.957 14.664 6.895 1 85.12 103 ASP B O 1
ATOM 2656 N N . LEU B 1 104 ? 7.312 14.641 5.105 1 86.12 104 LEU B N 1
ATOM 2657 C CA . LEU B 1 104 ? 6.219 14.945 4.184 1 86.12 104 LEU B CA 1
ATOM 2658 C C . LEU B 1 104 ? 5.227 13.789 4.121 1 86.12 104 LEU B C 1
ATOM 2660 O O . LEU B 1 104 ? 4.016 14.008 4.121 1 86.12 104 LEU B O 1
ATOM 2664 N N . VAL B 1 105 ? 5.75 12.562 4.059 1 88.5 105 VAL B N 1
ATOM 2665 C CA . VAL B 1 105 ? 4.906 11.367 3.992 1 88.5 105 VAL B CA 1
ATOM 2666 C C . VAL B 1 105 ? 4.062 11.266 5.262 1 88.5 105 VAL B C 1
ATOM 2668 O O . VAL B 1 105 ? 2.859 11 5.195 1 88.5 105 VAL B O 1
ATOM 2671 N N . ILE B 1 106 ? 4.66 11.5 6.363 1 82.31 106 ILE B N 1
ATOM 2672 C CA . ILE B 1 106 ? 3.953 11.43 7.637 1 82.31 106 ILE B CA 1
ATOM 2673 C C . ILE B 1 106 ? 2.846 12.477 7.672 1 82.31 106 ILE B C 1
ATOM 2675 O O . ILE B 1 106 ? 1.73 12.203 8.117 1 82.31 106 ILE B O 1
ATOM 2679 N N . ASN B 1 107 ? 3.164 13.609 7.184 1 76.25 107 ASN B N 1
ATOM 2680 C CA . ASN B 1 107 ? 2.193 14.695 7.18 1 76.25 107 ASN B CA 1
ATOM 2681 C C . ASN B 1 107 ? 1.052 14.43 6.203 1 76.25 107 ASN B C 1
ATOM 2683 O O . ASN B 1 107 ? -0.102 14.758 6.484 1 76.25 107 ASN B O 1
ATOM 2687 N N . LEU B 1 108 ? 1.431 13.844 5.098 1 75.69 108 LEU B N 1
ATOM 2688 C CA . LEU B 1 108 ? 0.469 13.625 4.02 1 75.69 108 LEU B CA 1
ATOM 2689 C C . LEU B 1 108 ? -0.406 12.406 4.312 1 75.69 108 LEU B C 1
ATOM 2691 O O . LEU B 1 108 ? -1.604 12.422 4.023 1 75.69 108 LEU B O 1
ATOM 2695 N N . PHE B 1 109 ? 0.247 11.438 4.797 1 73.38 109 PHE B N 1
ATOM 2696 C CA . PHE B 1 109 ? -0.454 10.164 4.855 1 73.38 109 PHE B CA 1
ATOM 2697 C C . PHE B 1 109 ? -0.714 9.75 6.297 1 73.38 109 PHE B C 1
ATOM 2699 O O . PHE B 1 109 ? -1.54 8.875 6.562 1 73.38 109 PHE B O 1
ATOM 2706 N N . GLY B 1 110 ? 0.135 10.375 7.113 1 63.28 110 GLY B N 1
ATOM 2707 C CA . GLY B 1 110 ? 0.062 9.984 8.516 1 63.28 110 GLY B CA 1
ATOM 2708 C C . GLY B 1 110 ? -0.992 10.758 9.289 1 63.28 110 GLY B C 1
ATOM 2709 O O . GLY B 1 110 ? -0.951 10.805 10.516 1 63.28 110 GLY B O 1
ATOM 2710 N N . ASN B 1 111 ? -1.821 11.703 8.445 1 56.91 111 ASN B N 1
ATOM 2711 C CA . ASN B 1 111 ? -2.672 12.672 9.125 1 56.91 111 ASN B CA 1
ATOM 2712 C C . ASN B 1 111 ? -3.285 12.078 10.391 1 56.91 111 ASN B C 1
ATOM 2714 O O . ASN B 1 111 ? -4.434 11.633 10.383 1 56.91 111 ASN B O 1
ATOM 2718 N N . HIS B 1 112 ? -2.383 11.383 11.164 1 50.78 112 HIS B N 1
ATOM 2719 C CA . HIS B 1 112 ? -2.83 11.086 12.523 1 50.78 112 HIS B CA 1
ATOM 2720 C C . HIS B 1 112 ? -2.922 12.352 13.359 1 50.78 112 HIS B C 1
ATOM 2722 O O . HIS B 1 112 ? -2.115 13.273 13.203 1 50.78 112 HIS B O 1
ATOM 2728 N N . ASP B 1 113 ? -4.078 12.734 13.383 1 47.59 113 ASP B N 1
ATOM 2729 C CA . ASP B 1 113 ? -4.484 13.891 14.172 1 47.59 113 ASP B CA 1
ATOM 2730 C C . ASP B 1 113 ? -3.482 14.172 15.289 1 47.59 113 ASP B C 1
ATOM 2732 O O . ASP B 1 113 ? -3.027 13.242 15.969 1 47.59 113 ASP B O 1
ATOM 2736 N N . ASN B 1 114 ? -2.666 15.117 15.133 1 46.78 114 ASN B N 1
ATOM 2737 C CA . ASN B 1 114 ? -1.841 15.734 16.172 1 46.78 114 ASN B CA 1
ATOM 2738 C C . ASN B 1 114 ? -2.535 15.703 17.531 1 46.78 114 ASN B C 1
ATOM 2740 O O . ASN B 1 114 ? -2.148 16.422 18.438 1 46.78 114 ASN B O 1
ATOM 2744 N N . SER B 1 115 ? -3.621 15.156 17.641 1 49.59 115 SER B N 1
ATOM 2745 C CA . SER B 1 115 ? -4.266 15.367 18.922 1 49.59 115 SER B CA 1
ATOM 2746 C C . SER B 1 115 ? -3.609 14.523 20.016 1 49.59 115 SER B C 1
ATOM 2748 O O . SER B 1 115 ? -3.201 13.391 19.766 1 49.59 115 SER B O 1
ATOM 2750 N N . LYS B 1 116 ? -3.061 15.164 20.844 1 51.25 116 LYS B N 1
ATOM 2751 C CA . LYS B 1 116 ? -2.584 14.633 22.125 1 51.25 116 LYS B CA 1
ATOM 2752 C C . LYS B 1 116 ? -3.609 13.688 22.75 1 51.25 116 LYS B C 1
ATOM 2754 O O . LYS B 1 116 ? -3.326 13.023 23.75 1 51.25 116 LYS B O 1
ATOM 2759 N N . SER B 1 117 ? -4.844 13.625 22.391 1 54.72 117 SER B N 1
ATOM 2760 C CA . SER B 1 117 ? -5.93 13.117 23.234 1 54.72 117 SER B CA 1
ATOM 2761 C C . SER B 1 117 ? -6.281 11.68 22.859 1 54.72 117 SER B C 1
ATOM 2763 O O . SER B 1 117 ? -7.16 11.078 23.484 1 54.72 117 SER B O 1
ATOM 2765 N N . GLY B 1 118 ? -5.445 10.922 22.062 1 62.28 118 GLY B N 1
ATOM 2766 C CA . GLY B 1 118 ? -5.898 9.578 21.734 1 62.28 118 GLY B CA 1
ATOM 2767 C C . GLY B 1 118 ? -7.059 9.562 20.766 1 62.28 118 GLY B C 1
ATOM 2768 O O . GLY B 1 118 ? -7.375 8.516 20.188 1 62.28 118 GLY B O 1
ATOM 2769 N N . VAL B 1 119 ? -7.758 10.617 20.688 1 73 119 VAL B N 1
ATOM 2770 C CA . VAL B 1 119 ? -8.93 10.727 19.828 1 73 119 VAL B CA 1
ATOM 2771 C C . VAL B 1 119 ? -8.539 10.43 18.375 1 73 119 VAL B C 1
ATOM 2773 O O . VAL B 1 119 ? -9.336 9.867 17.625 1 73 119 VAL B O 1
ATOM 2776 N N . ALA B 1 120 ? -7.305 10.688 18.156 1 73.38 120 ALA B N 1
ATOM 2777 C CA . ALA B 1 120 ? -6.816 10.477 16.781 1 73.38 120 ALA B CA 1
ATOM 2778 C C . ALA B 1 120 ? -6.883 9 16.406 1 73.38 120 ALA B C 1
ATOM 2780 O O . ALA B 1 120 ? -7.285 8.656 15.289 1 73.38 120 ALA B O 1
ATOM 2781 N N . GLY B 1 121 ? -6.586 8.195 17.375 1 73.62 121 GLY B N 1
ATOM 2782 C CA . GLY B 1 121 ? -6.664 6.758 17.125 1 73.62 121 GLY B CA 1
ATOM 2783 C C . GLY B 1 121 ? -8.078 6.273 16.891 1 73.62 121 GLY B C 1
ATOM 2784 O O . GLY B 1 121 ? -8.312 5.441 16.016 1 73.62 121 GLY B O 1
ATOM 2785 N N . ASP B 1 122 ? -8.953 6.801 17.594 1 79.38 122 ASP B N 1
ATOM 2786 C CA . ASP B 1 122 ? -10.359 6.434 17.453 1 79.38 122 ASP B CA 1
ATOM 2787 C C . ASP B 1 122 ? -10.898 6.852 16.078 1 79.38 122 ASP B C 1
ATOM 2789 O O . ASP B 1 122 ? -11.617 6.09 15.438 1 79.38 122 ASP B O 1
ATOM 2793 N N . ILE B 1 123 ? -10.539 8.008 15.727 1 82.75 123 ILE B N 1
ATOM 2794 C CA . ILE B 1 123 ? -10.984 8.531 14.438 1 82.75 123 ILE B CA 1
ATOM 2795 C C . ILE B 1 123 ? -10.484 7.629 13.312 1 82.75 123 ILE B C 1
ATOM 2797 O O . ILE B 1 123 ? -11.234 7.285 12.398 1 82.75 123 ILE B O 1
ATOM 2801 N N . MET B 1 124 ? -9.305 7.211 13.414 1 79.12 124 MET B N 1
ATOM 2802 C CA . MET B 1 124 ? -8.711 6.363 12.391 1 79.12 124 MET B CA 1
ATOM 2803 C C . MET B 1 124 ? -9.43 5.02 12.312 1 79.12 124 MET B C 1
ATOM 2805 O O . MET B 1 124 ? -9.688 4.508 11.219 1 79.12 124 MET B O 1
ATOM 2809 N N . ARG B 1 125 ? -9.695 4.516 13.445 1 77.94 125 ARG B N 1
ATOM 2810 C CA . ARG B 1 125 ? -10.398 3.238 13.492 1 77.94 125 ARG B CA 1
ATOM 2811 C C . ARG B 1 125 ? -11.789 3.355 12.875 1 77.94 125 ARG B C 1
ATOM 2813 O O . ARG B 1 125 ? -12.211 2.488 12.102 1 77.94 125 ARG B O 1
ATOM 2820 N N . ARG B 1 126 ? -12.445 4.375 13.211 1 85.94 126 ARG B N 1
ATOM 2821 C CA . ARG B 1 126 ? -13.781 4.586 12.672 1 85.94 126 ARG B CA 1
ATOM 2822 C C . ARG B 1 126 ? -13.742 4.773 11.156 1 85.94 126 ARG B C 1
ATOM 2824 O O . ARG B 1 126 ? -14.609 4.273 10.438 1 85.94 126 ARG B O 1
ATOM 2831 N N . ARG B 1 127 ? -12.695 5.453 10.727 1 85.88 127 ARG B N 1
ATOM 2832 C CA . ARG B 1 127 ? -12.555 5.676 9.289 1 85.88 127 ARG B CA 1
ATOM 2833 C C . ARG B 1 127 ? -12.375 4.355 8.547 1 85.88 127 ARG B C 1
ATOM 2835 O O . ARG B 1 127 ? -12.922 4.168 7.461 1 85.88 127 ARG B O 1
ATOM 2842 N N . LYS B 1 128 ? -11.648 3.521 9.094 1 78.75 128 LYS B N 1
ATOM 2843 C CA . LYS B 1 128 ? -11.469 2.201 8.5 1 78.75 128 LYS B CA 1
ATOM 2844 C C . LYS B 1 128 ? -12.805 1.472 8.367 1 78.75 128 LYS B C 1
ATOM 2846 O O . LYS B 1 128 ? -13.102 0.902 7.312 1 78.75 128 LYS B O 1
ATOM 2851 N N . GLU B 1 129 ? -13.547 1.503 9.375 1 84.12 129 GLU B N 1
ATOM 2852 C CA . GLU B 1 129 ? -14.844 0.844 9.375 1 84.12 129 GLU B CA 1
ATOM 2853 C C . GLU B 1 129 ? -15.789 1.486 8.359 1 84.12 129 GLU B C 1
ATOM 2855 O O . GLU B 1 129 ? -16.547 0.791 7.676 1 84.12 129 GLU B O 1
ATOM 2860 N N . ILE B 1 130 ? -15.727 2.766 8.305 1 89.56 130 ILE B N 1
ATOM 2861 C CA . ILE B 1 130 ? -16.578 3.504 7.375 1 89.56 130 ILE B CA 1
ATOM 2862 C C . ILE B 1 130 ? -16.234 3.1 5.941 1 89.56 130 ILE B C 1
ATOM 2864 O O . ILE B 1 130 ? -17.141 2.867 5.129 1 89.56 130 ILE B O 1
ATOM 2868 N N . ARG B 1 131 ? -15.016 2.998 5.637 1 82.5 131 ARG B N 1
ATOM 2869 C CA . ARG B 1 131 ? -14.578 2.639 4.293 1 82.5 131 ARG B CA 1
ATOM 2870 C C . ARG B 1 131 ? -15.023 1.228 3.928 1 82.5 131 ARG B C 1
ATOM 2872 O O . ARG B 1 131 ? -15.352 0.952 2.771 1 82.5 131 ARG B O 1
ATOM 2879 N N . VAL B 1 132 ? -15.086 0.367 4.883 1 78.25 132 VAL B N 1
ATOM 2880 C CA . VAL B 1 132 ? -15.531 -1.006 4.656 1 78.25 132 VAL B CA 1
ATOM 2881 C C . VAL B 1 132 ? -17.016 -1.024 4.34 1 78.25 132 VAL B C 1
ATOM 2883 O O . VAL B 1 132 ? -17.469 -1.758 3.451 1 78.25 132 VAL B O 1
ATOM 2886 N N . LYS B 1 133 ? -17.734 -0.202 4.984 1 84.94 133 LYS B N 1
ATOM 2887 C CA . LYS B 1 133 ? -19.188 -0.203 4.863 1 84.94 133 LYS B CA 1
ATOM 2888 C C . LYS B 1 133 ? -19.641 0.646 3.68 1 84.94 133 LYS B C 1
ATOM 2890 O O . LYS B 1 133 ? -20.781 0.524 3.223 1 84.94 133 LYS B O 1
ATOM 2895 N N . HIS B 1 134 ? -18.781 1.505 3.244 1 87.19 134 HIS B N 1
ATOM 2896 C CA . HIS B 1 134 ? -19.125 2.408 2.148 1 87.19 134 HIS B CA 1
ATOM 2897 C C . HIS B 1 134 ? -18.078 2.344 1.042 1 87.19 134 HIS B C 1
ATOM 2899 O O . HIS B 1 134 ? -17.188 3.207 0.963 1 87.19 134 HIS B O 1
ATOM 2905 N N . PRO B 1 135 ? -18.312 1.472 0.112 1 81.56 135 PRO B N 1
ATOM 2906 C CA . PRO B 1 135 ? -17.297 1.199 -0.908 1 81.56 135 PRO B CA 1
ATOM 2907 C C . PRO B 1 135 ? -16.938 2.436 -1.731 1 81.56 135 PRO B C 1
ATOM 2909 O O . PRO B 1 135 ? -15.781 2.594 -2.146 1 81.56 135 PRO B O 1
ATOM 2912 N N . GLU B 1 136 ? -17.859 3.242 -1.961 1 82.88 136 GLU B N 1
ATOM 2913 C CA . GLU B 1 136 ? -17.594 4.453 -2.734 1 82.88 136 GLU B CA 1
ATOM 2914 C C . GLU B 1 136 ? -16.578 5.348 -2.021 1 82.88 136 GLU B C 1
ATOM 2916 O O . GLU B 1 136 ? -15.742 5.98 -2.664 1 82.88 136 GLU B O 1
ATOM 2921 N N . LEU B 1 137 ? -16.672 5.395 -0.685 1 85.81 137 LEU B N 1
ATOM 2922 C CA . LEU B 1 137 ? -15.742 6.195 0.098 1 85.81 137 LEU B CA 1
ATOM 2923 C C . LEU B 1 137 ? -14.359 5.562 0.101 1 85.81 137 LEU B C 1
ATOM 2925 O O . LEU B 1 137 ? -13.344 6.27 0.1 1 85.81 137 LEU B O 1
ATOM 2929 N N . ALA B 1 138 ? -14.359 4.289 0.047 1 83.75 138 ALA B N 1
ATOM 2930 C CA . ALA B 1 138 ? -13.086 3.578 -0.025 1 83.75 138 ALA B CA 1
ATOM 2931 C C . ALA B 1 138 ? -12.359 3.887 -1.331 1 83.75 138 ALA B C 1
ATOM 2933 O O . ALA B 1 138 ? -11.156 4.16 -1.33 1 83.75 138 ALA B O 1
ATOM 2934 N N . VAL B 1 139 ? -13.047 3.887 -2.4 1 81.19 139 VAL B N 1
ATOM 2935 C CA . VAL B 1 139 ? -12.484 4.156 -3.721 1 81.19 139 VAL B CA 1
ATOM 2936 C C . VAL B 1 139 ? -11.961 5.59 -3.777 1 81.19 139 VAL B C 1
ATOM 2938 O O . VAL B 1 139 ? -10.867 5.84 -4.301 1 81.19 139 VAL B O 1
ATOM 2941 N N . GLN B 1 140 ? -12.734 6.445 -3.182 1 82.44 140 GLN B N 1
ATOM 2942 C CA . GLN B 1 140 ? -12.305 7.84 -3.152 1 82.44 140 GLN B CA 1
ATOM 2943 C C . GLN B 1 140 ? -11.031 8.008 -2.338 1 82.44 140 GLN B C 1
ATOM 2945 O O . GLN B 1 140 ? -10.125 8.742 -2.738 1 82.44 140 GLN B O 1
ATOM 2950 N N . HIS B 1 141 ? -10.984 7.348 -1.236 1 84.12 141 HIS B N 1
ATOM 2951 C CA . HIS B 1 141 ? -9.797 7.391 -0.396 1 84.12 141 HIS B CA 1
ATOM 2952 C C . HIS B 1 141 ? -8.57 6.879 -1.149 1 84.12 141 HIS B C 1
ATOM 2954 O O . HIS B 1 141 ? -7.508 7.508 -1.111 1 84.12 141 HIS B O 1
ATOM 2960 N N . PHE B 1 142 ? -8.703 5.855 -1.887 1 81.75 142 PHE B N 1
ATOM 2961 C CA . PHE B 1 142 ? -7.598 5.254 -2.615 1 81.75 142 PHE B CA 1
ATOM 2962 C C . PHE B 1 142 ? -7.152 6.148 -3.766 1 81.75 142 PHE B C 1
ATOM 2964 O O . PHE B 1 142 ? -5.953 6.277 -4.031 1 81.75 142 PHE B O 1
ATOM 2971 N N . ALA B 1 143 ? -8.133 6.684 -4.426 1 81.5 143 ALA B N 1
ATOM 2972 C CA . ALA B 1 143 ? -7.809 7.609 -5.508 1 81.5 143 ALA B CA 1
ATOM 2973 C C . ALA B 1 143 ? -6.996 8.797 -4.992 1 81.5 143 ALA B C 1
ATOM 2975 O O . ALA B 1 143 ? -6.004 9.188 -5.609 1 81.5 143 ALA B O 1
ATOM 2976 N N . ARG B 1 144 ? -7.402 9.305 -3.887 1 83.31 144 ARG B N 1
ATOM 2977 C CA . ARG B 1 144 ? -6.699 10.43 -3.289 1 83.31 144 ARG B CA 1
ATOM 2978 C C . ARG B 1 144 ? -5.305 10.023 -2.818 1 83.31 144 ARG B C 1
ATOM 2980 O O . ARG B 1 144 ? -4.348 10.789 -2.953 1 83.31 144 ARG B O 1
ATOM 2987 N N . PHE B 1 145 ? -5.262 8.852 -2.283 1 85.62 145 PHE B N 1
ATOM 2988 C CA . PHE B 1 145 ? -3.979 8.312 -1.847 1 85.62 145 PHE B CA 1
ATOM 2989 C C . PHE B 1 145 ? -3.012 8.203 -3.02 1 85.62 145 PHE B C 1
ATOM 2991 O O . PHE B 1 145 ? -1.863 8.641 -2.928 1 85.62 145 PHE B O 1
ATOM 2998 N N . HIS B 1 146 ? -3.459 7.684 -4.086 1 84.31 146 HIS B N 1
ATOM 2999 C CA . HIS B 1 146 ? -2.619 7.496 -5.266 1 84.31 146 HIS B CA 1
ATOM 3000 C C . HIS B 1 146 ? -2.189 8.836 -5.855 1 84.31 146 HIS B C 1
ATOM 3002 O O . HIS B 1 146 ? -1.042 8.992 -6.281 1 84.31 146 HIS B O 1
ATOM 3008 N N . GLN B 1 147 ? -3.113 9.703 -5.871 1 85.56 147 GLN B N 1
ATOM 3009 C CA . GLN B 1 147 ? -2.795 11.031 -6.391 1 85.56 147 GLN B CA 1
ATOM 3010 C C . GLN B 1 147 ? -1.714 11.703 -5.551 1 85.56 147 GLN B C 1
ATOM 3012 O O . GLN B 1 147 ? -0.786 12.312 -6.094 1 85.56 147 GLN B O 1
ATOM 3017 N N . ALA B 1 148 ? -1.851 11.586 -4.273 1 88.62 148 ALA B N 1
ATOM 3018 C CA . ALA B 1 148 ? -0.866 12.18 -3.371 1 88.62 148 ALA B CA 1
ATOM 3019 C C . ALA B 1 148 ? 0.495 11.508 -3.527 1 88.62 148 ALA B C 1
ATOM 3021 O O . ALA B 1 148 ? 1.53 12.18 -3.521 1 88.62 148 ALA B O 1
ATOM 3022 N N . ARG B 1 149 ? 0.433 10.25 -3.58 1 90.94 149 ARG B N 1
ATOM 3023 C CA . ARG B 1 149 ? 1.664 9.5 -3.797 1 90.94 149 ARG B CA 1
ATOM 3024 C C . ARG B 1 149 ? 2.363 9.945 -5.074 1 90.94 149 ARG B C 1
ATOM 3026 O O . ARG B 1 149 ? 3.562 10.234 -5.062 1 90.94 149 ARG B O 1
ATOM 3033 N N . GLU B 1 150 ? 1.627 10.047 -6.164 1 91.12 150 GLU B N 1
ATOM 3034 C CA . GLU B 1 150 ? 2.17 10.484 -7.449 1 91.12 150 GLU B CA 1
ATOM 3035 C C . GLU B 1 150 ? 2.711 11.906 -7.363 1 91.12 150 GLU B C 1
ATOM 3037 O O . GLU B 1 150 ? 3.771 12.211 -7.918 1 91.12 150 GLU B O 1
ATOM 3042 N N . GLY B 1 151 ? 1.943 12.727 -6.723 1 91.56 151 GLY B N 1
ATOM 3043 C CA . GLY B 1 151 ? 2.395 14.094 -6.535 1 91.56 151 GLY B CA 1
ATOM 3044 C C . GLY B 1 151 ? 3.713 14.195 -5.793 1 91.56 151 GLY B C 1
ATOM 3045 O O . GLY B 1 151 ? 4.586 14.984 -6.164 1 91.56 151 GLY B O 1
ATOM 3046 N N . LEU B 1 152 ? 3.846 13.414 -4.758 1 93.44 152 LEU B N 1
ATOM 3047 C CA . LEU B 1 152 ? 5.078 13.406 -3.979 1 93.44 152 LEU B CA 1
ATOM 3048 C C . LEU B 1 152 ? 6.242 12.883 -4.816 1 93.44 152 LEU B C 1
ATOM 3050 O O . LEU B 1 152 ? 7.344 13.438 -4.773 1 93.44 152 LEU B O 1
ATOM 3054 N N . GLU B 1 153 ? 6.062 11.852 -5.551 1 95.69 153 GLU B N 1
ATOM 3055 C CA . GLU B 1 153 ? 7.09 11.32 -6.434 1 95.69 153 GLU B CA 1
ATOM 3056 C C . GLU B 1 153 ? 7.543 12.367 -7.449 1 95.69 153 GLU B C 1
ATOM 3058 O O . GLU B 1 153 ? 8.742 12.539 -7.68 1 95.69 153 GLU B O 1
ATOM 3063 N N . HIS B 1 154 ? 6.602 13.055 -8.023 1 95.69 154 HIS B N 1
ATOM 3064 C CA . HIS B 1 154 ? 6.926 14.109 -8.977 1 95.69 154 HIS B CA 1
ATOM 3065 C C . HIS B 1 154 ? 7.734 15.219 -8.32 1 95.69 154 HIS B C 1
ATOM 3067 O O . HIS B 1 154 ? 8.672 15.75 -8.922 1 95.69 154 HIS B O 1
ATOM 3073 N N . LEU B 1 155 ? 7.332 15.562 -7.133 1 95.62 155 LEU B N 1
ATOM 3074 C CA . LEU B 1 155 ? 8.062 16.594 -6.387 1 95.62 155 LEU B CA 1
ATOM 3075 C C . LEU B 1 155 ? 9.516 16.188 -6.188 1 95.62 155 LEU B C 1
ATOM 3077 O O . LEU B 1 155 ? 10.422 17 -6.352 1 95.62 155 LEU B O 1
ATOM 3081 N N . ILE B 1 156 ? 9.781 14.984 -5.898 1 96.31 156 ILE B N 1
ATOM 3082 C CA . ILE B 1 156 ? 11.125 14.477 -5.656 1 96.31 156 ILE B CA 1
ATOM 3083 C C . ILE B 1 156 ? 11.93 14.484 -6.957 1 96.31 156 ILE B C 1
ATOM 3085 O O . ILE B 1 156 ? 13.109 14.836 -6.965 1 96.31 156 ILE B O 1
ATOM 3089 N N . VAL B 1 157 ? 11.289 14.094 -8.055 1 97.5 157 VAL B N 1
ATOM 3090 C CA . VAL B 1 157 ? 11.945 14.133 -9.352 1 97.5 157 VAL B CA 1
ATOM 3091 C C . VAL B 1 157 ? 12.375 15.562 -9.672 1 97.5 157 VAL B C 1
ATOM 3093 O O . VAL B 1 157 ? 13.516 15.797 -10.078 1 97.5 157 VAL B O 1
ATOM 3096 N N . GLU B 1 158 ? 11.43 16.484 -9.492 1 97.12 158 GLU B N 1
ATOM 3097 C CA . GLU B 1 158 ? 11.742 17.891 -9.727 1 97.12 158 GLU B CA 1
ATOM 3098 C C . GLU B 1 158 ? 12.914 18.344 -8.852 1 97.12 158 GLU B C 1
ATOM 3100 O O . GLU B 1 158 ? 13.781 19.094 -9.312 1 97.12 158 GLU B O 1
ATOM 3105 N N . TYR B 1 159 ? 12.898 17.922 -7.641 1 97.19 159 TYR B N 1
ATOM 3106 C CA . TYR B 1 159 ? 13.984 18.25 -6.73 1 97.19 159 TYR B CA 1
ATOM 3107 C C . TYR B 1 159 ? 15.312 17.719 -7.25 1 97.19 159 TYR B C 1
ATOM 3109 O O . TYR B 1 159 ? 16.312 18.438 -7.246 1 97.19 159 TYR B O 1
ATOM 3117 N N . PHE B 1 160 ? 15.336 16.469 -7.711 1 96.94 160 PHE B N 1
ATOM 3118 C CA . PHE B 1 160 ? 16.562 15.852 -8.219 1 96.94 160 PHE B CA 1
ATOM 3119 C C . PHE B 1 160 ? 17.047 16.594 -9.461 1 96.94 160 PHE B C 1
ATOM 3121 O O . PHE B 1 160 ? 18.266 16.688 -9.688 1 96.94 160 PHE B O 1
ATOM 3128 N N . GLU B 1 161 ? 16.141 17.062 -10.242 1 96.56 161 GLU B N 1
ATOM 3129 C CA . GLU B 1 161 ? 16.5 17.828 -11.438 1 96.56 161 GLU B CA 1
ATOM 3130 C C . GLU B 1 161 ? 17.094 19.172 -11.062 1 96.56 161 GLU B C 1
ATOM 3132 O O . GLU B 1 161 ? 18.047 19.641 -11.688 1 96.56 161 GLU B O 1
ATOM 3137 N N . LYS B 1 162 ? 16.578 19.812 -10.07 1 96.56 162 LYS B N 1
ATOM 3138 C CA . LYS B 1 162 ? 17.031 21.125 -9.625 1 96.56 162 LYS B CA 1
ATOM 3139 C C . LYS B 1 162 ? 18.359 21.047 -8.891 1 96.56 162 LYS B C 1
ATOM 3141 O O . LYS B 1 162 ? 19.172 21.969 -8.945 1 96.56 162 LYS B O 1
ATOM 3146 N N . TRP B 1 163 ? 18.547 20 -8.148 1 96.31 163 TRP B N 1
ATOM 3147 C CA . TRP B 1 163 ? 19.781 19.812 -7.375 1 96.31 163 TRP B CA 1
ATOM 3148 C C . TRP B 1 163 ? 20.516 18.547 -7.809 1 96.31 163 TRP B C 1
ATOM 3150 O O . TRP B 1 163 ? 20.484 17.531 -7.105 1 96.31 163 TRP B O 1
ATOM 3160 N N . PRO B 1 164 ? 21.219 18.75 -8.906 1 91.5 164 PRO B N 1
ATOM 3161 C CA . PRO B 1 164 ? 21.969 17.578 -9.375 1 91.5 164 PRO B CA 1
ATOM 3162 C C . PRO B 1 164 ? 22.922 17.031 -8.32 1 91.5 164 PRO B C 1
ATOM 3164 O O . PRO B 1 164 ? 23.516 17.797 -7.555 1 91.5 164 PRO B O 1
ATOM 3167 N N . GLY B 1 165 ? 23.094 15.742 -8.102 1 91.5 165 GLY B N 1
ATOM 3168 C CA . GLY B 1 165 ? 23.984 15.109 -7.141 1 91.5 165 GLY B CA 1
ATOM 3169 C C . GLY B 1 165 ? 23.281 14.758 -5.836 1 91.5 165 GLY B C 1
ATOM 3170 O O . GLY B 1 165 ? 23.891 14.18 -4.938 1 91.5 165 GLY B O 1
ATOM 3171 N N . SER B 1 166 ? 22.031 15.125 -5.766 1 93 166 SER B N 1
ATOM 3172 C CA . SER B 1 166 ? 21.297 14.898 -4.523 1 93 166 SER B CA 1
ATOM 3173 C C . SER B 1 166 ? 20.75 13.477 -4.465 1 93 166 SER B C 1
ATOM 3175 O O . SER B 1 166 ? 20.234 13.047 -3.432 1 93 166 SER B O 1
ATOM 3177 N N . GLN B 1 167 ? 20.844 12.742 -5.531 1 93.75 167 GLN B N 1
ATOM 3178 C CA . GLN B 1 167 ? 20.359 11.367 -5.547 1 93.75 167 GLN B CA 1
ATOM 3179 C C . GLN B 1 167 ? 21.281 10.445 -4.766 1 93.75 167 GLN B C 1
ATOM 3181 O O . GLN B 1 167 ? 22.484 10.711 -4.66 1 93.75 167 GLN B O 1
ATOM 3186 N N . HIS B 1 168 ? 20.734 9.359 -4.254 1 91.38 168 HIS B N 1
ATOM 3187 C CA . HIS B 1 168 ? 21.484 8.359 -3.508 1 91.38 168 HIS B CA 1
ATOM 3188 C C . HIS B 1 168 ? 21.734 7.121 -4.355 1 91.38 168 HIS B C 1
ATOM 3190 O O . HIS B 1 168 ? 22.656 6.348 -4.07 1 91.38 168 HIS B O 1
ATOM 3196 N N . LEU B 1 169 ? 20.953 6.953 -5.352 1 93.38 169 LEU B N 1
ATOM 3197 C CA . LEU B 1 169 ? 21.031 5.754 -6.18 1 93.38 169 LEU B CA 1
ATOM 3198 C C . LEU B 1 169 ? 21.562 6.09 -7.57 1 93.38 169 LEU B C 1
ATOM 3200 O O . LEU B 1 169 ? 21.406 7.219 -8.039 1 93.38 169 LEU B O 1
ATOM 3204 N N . ASP B 1 170 ? 22.219 5.125 -8.133 1 93.31 170 ASP B N 1
ATOM 3205 C CA . ASP B 1 170 ? 22.578 5.223 -9.547 1 93.31 170 ASP B CA 1
ATOM 3206 C C . ASP B 1 170 ? 21.438 4.766 -10.445 1 93.31 170 ASP B C 1
ATOM 3208 O O . ASP B 1 170 ? 21.531 3.729 -11.102 1 93.31 170 ASP B O 1
ATOM 3212 N N . GLU B 1 171 ? 20.297 5.441 -10.398 1 94.19 171 GLU B N 1
ATOM 3213 C CA . GLU B 1 171 ? 19.062 5.199 -11.125 1 94.19 171 GLU B CA 1
ATOM 3214 C C . GLU B 1 171 ? 18.469 6.5 -11.656 1 94.19 171 GLU B C 1
ATOM 3216 O O . GLU B 1 171 ? 18.828 7.586 -11.188 1 94.19 171 GLU B O 1
ATOM 3221 N N . PRO B 1 172 ? 17.688 6.336 -12.727 1 94.75 172 PRO B N 1
ATOM 3222 C CA . PRO B 1 172 ? 16.938 7.535 -13.125 1 94.75 172 PRO B CA 1
ATOM 3223 C C . PRO B 1 172 ? 16.141 8.148 -11.961 1 94.75 172 PRO B C 1
ATOM 3225 O O . PRO B 1 172 ? 15.734 7.43 -11.047 1 94.75 172 PRO B O 1
ATOM 3228 N N . ALA B 1 173 ? 15.961 9.5 -11.992 1 96.56 173 ALA B N 1
ATOM 3229 C CA . ALA B 1 173 ? 15.328 10.25 -10.906 1 96.56 173 ALA B CA 1
ATOM 3230 C C . ALA B 1 173 ? 13.961 9.672 -10.562 1 96.56 173 ALA B C 1
ATOM 3232 O O . ALA B 1 173 ? 13.586 9.594 -9.391 1 96.56 173 ALA B O 1
ATOM 3233 N N . ASP B 1 174 ? 13.242 9.281 -11.562 1 95.25 174 ASP B N 1
ATOM 3234 C CA . ASP B 1 174 ? 11.891 8.773 -11.328 1 95.25 174 ASP B CA 1
ATOM 3235 C C . ASP B 1 174 ? 11.93 7.445 -10.578 1 95.25 174 ASP B C 1
ATOM 3237 O O . ASP B 1 174 ? 11.094 7.195 -9.703 1 95.25 174 ASP B O 1
ATOM 3241 N N . ARG B 1 175 ? 12.906 6.621 -10.844 1 93.62 175 ARG B N 1
ATOM 3242 C CA . ARG B 1 175 ? 13.031 5.336 -10.164 1 93.62 175 ARG B CA 1
ATOM 3243 C C . ARG B 1 175 ? 13.406 5.523 -8.703 1 93.62 175 ARG B C 1
ATOM 3245 O O . ARG B 1 175 ? 12.898 4.82 -7.828 1 93.62 175 ARG B O 1
ATOM 3252 N N . GLU B 1 176 ? 14.305 6.383 -8.477 1 95.44 176 GLU B N 1
ATOM 3253 C CA . GLU B 1 176 ? 14.672 6.645 -7.09 1 95.44 176 GLU B CA 1
ATOM 3254 C C . GLU B 1 176 ? 13.516 7.273 -6.324 1 95.44 176 GLU B C 1
ATOM 3256 O O . GLU B 1 176 ? 13.297 6.957 -5.152 1 95.44 176 GLU B O 1
ATOM 3261 N N . ALA B 1 177 ? 12.758 8.203 -6.977 1 96.75 177 ALA B N 1
ATOM 3262 C CA . ALA B 1 177 ? 11.586 8.797 -6.34 1 96.75 177 ALA B CA 1
ATOM 3263 C C . ALA B 1 177 ? 10.57 7.73 -5.949 1 96.75 177 ALA B C 1
ATOM 3265 O O . ALA B 1 177 ? 10.047 7.742 -4.832 1 96.75 177 ALA B O 1
ATOM 3266 N N . ILE B 1 178 ? 10.375 6.77 -6.805 1 95.12 178 ILE B N 1
ATOM 3267 C CA . ILE B 1 178 ? 9.445 5.672 -6.57 1 95.12 178 ILE B CA 1
ATOM 3268 C C . ILE B 1 178 ? 9.938 4.816 -5.406 1 95.12 178 ILE B C 1
ATOM 3270 O O . ILE B 1 178 ? 9.164 4.445 -4.523 1 95.12 178 ILE B O 1
ATOM 3274 N N . ALA B 1 179 ? 11.18 4.559 -5.402 1 95.19 179 ALA B N 1
ATOM 3275 C CA . ALA B 1 179 ? 11.773 3.746 -4.344 1 95.19 179 ALA B CA 1
ATOM 3276 C C . ALA B 1 179 ? 11.633 4.43 -2.986 1 95.19 179 ALA B C 1
ATOM 3278 O O . ALA B 1 179 ? 11.25 3.793 -2.002 1 95.19 179 ALA B O 1
ATOM 3279 N N . ILE B 1 180 ? 11.898 5.703 -2.926 1 95.75 180 ILE B N 1
ATOM 3280 C CA . ILE B 1 180 ? 11.844 6.461 -1.682 1 95.75 180 ILE B CA 1
ATOM 3281 C C . ILE B 1 180 ? 10.406 6.492 -1.157 1 95.75 180 ILE B C 1
ATOM 3283 O O . ILE B 1 180 ? 10.156 6.137 -0.003 1 95.75 180 ILE B O 1
ATOM 3287 N N . VAL B 1 181 ? 9.539 6.895 -1.98 1 95.19 181 VAL B N 1
ATOM 3288 C CA . VAL B 1 181 ? 8.148 7.043 -1.569 1 95.19 181 VAL B CA 1
ATOM 3289 C C . VAL B 1 181 ? 7.57 5.68 -1.197 1 95.19 181 VAL B C 1
ATOM 3291 O O . VAL B 1 181 ? 6.879 5.547 -0.185 1 95.19 181 VAL B O 1
ATOM 3294 N N . GLY B 1 182 ? 7.867 4.629 -2.025 1 94.19 182 GLY B N 1
ATOM 3295 C CA . GLY B 1 182 ? 7.414 3.281 -1.722 1 94.19 182 GLY B CA 1
ATOM 3296 C C . GLY B 1 182 ? 7.887 2.783 -0.37 1 94.19 182 GLY B C 1
ATOM 3297 O O . GLY B 1 182 ? 7.098 2.246 0.411 1 94.19 182 GLY B O 1
ATOM 3298 N N . LEU B 1 183 ? 9.094 2.98 -0.12 1 93.94 183 LEU B N 1
ATOM 3299 C CA . LEU B 1 183 ? 9.664 2.59 1.163 1 93.94 183 LEU B CA 1
ATOM 3300 C C . LEU B 1 183 ? 8.984 3.324 2.311 1 93.94 183 LEU B C 1
ATOM 3302 O O . LEU B 1 183 ? 8.57 2.701 3.293 1 93.94 183 LEU B O 1
ATOM 3306 N N . LEU B 1 184 ? 8.828 4.582 2.162 1 93.88 184 LEU B N 1
ATOM 3307 C CA . LEU B 1 184 ? 8.336 5.398 3.264 1 93.88 184 LEU B CA 1
ATOM 3308 C C . LEU B 1 184 ? 6.852 5.133 3.512 1 93.88 184 LEU B C 1
ATOM 3310 O O . LEU B 1 184 ? 6.398 5.16 4.66 1 93.88 184 LEU B O 1
ATOM 3314 N N . ILE B 1 185 ? 6.152 4.855 2.494 1 92.06 185 ILE B N 1
ATOM 3315 C CA . ILE B 1 185 ? 4.754 4.48 2.664 1 92.06 185 ILE B CA 1
ATOM 3316 C C . ILE B 1 185 ? 4.66 3.141 3.387 1 92.06 185 ILE B C 1
ATOM 3318 O O . ILE B 1 185 ? 3.85 2.975 4.301 1 92.06 185 ILE B O 1
ATOM 3322 N N . SER B 1 186 ? 5.457 2.248 2.941 1 92.94 186 SER B N 1
ATOM 3323 C CA . SER B 1 186 ? 5.461 0.938 3.586 1 92.94 186 SER B CA 1
ATOM 3324 C C . SER B 1 186 ? 5.766 1.054 5.074 1 92.94 186 SER B C 1
ATOM 3326 O O . SER B 1 186 ? 5.082 0.447 5.902 1 92.94 186 SER B O 1
ATOM 3328 N N . VAL B 1 187 ? 6.734 1.793 5.457 1 92.94 187 VAL B N 1
ATOM 3329 C CA . VAL B 1 187 ? 7.125 1.926 6.855 1 92.94 187 VAL B CA 1
ATOM 3330 C C . VAL B 1 187 ? 6.043 2.682 7.625 1 92.94 187 VAL B C 1
ATOM 3332 O O . VAL B 1 187 ? 5.809 2.412 8.805 1 92.94 187 VAL B O 1
ATOM 3335 N N . MET B 1 188 ? 5.512 3.641 6.996 1 90.06 188 MET B N 1
ATOM 3336 C CA . MET B 1 188 ? 4.41 4.355 7.629 1 90.06 188 MET B CA 1
ATOM 3337 C C . MET B 1 188 ? 3.254 3.41 7.941 1 90.06 188 MET B C 1
ATOM 3339 O O . MET B 1 188 ? 2.676 3.465 9.023 1 90.06 188 MET B O 1
ATOM 3343 N N . LEU B 1 189 ? 2.912 2.557 6.996 1 88.31 189 LEU B N 1
ATOM 3344 C CA . LEU B 1 189 ? 1.835 1.595 7.199 1 88.31 189 LEU B CA 1
ATOM 3345 C C . LEU B 1 189 ? 2.184 0.617 8.32 1 88.31 189 LEU B C 1
ATOM 3347 O O . LEU B 1 189 ? 1.331 0.28 9.141 1 88.31 189 LEU B O 1
ATOM 3351 N N . GLN B 1 190 ? 3.395 0.226 8.367 1 90.81 190 GLN B N 1
ATOM 3352 C CA . GLN B 1 190 ? 3.846 -0.65 9.445 1 90.81 190 GLN B CA 1
ATOM 3353 C C . GLN B 1 190 ? 3.762 0.051 10.797 1 90.81 190 GLN B C 1
ATOM 3355 O O . GLN B 1 190 ? 3.256 -0.518 11.766 1 90.81 190 GLN B O 1
ATOM 3360 N N . GLY B 1 191 ? 4.305 1.261 10.789 1 88.75 191 GLY B N 1
ATOM 3361 C CA . GLY B 1 191 ? 4.258 2.043 12.016 1 88.75 191 GLY B CA 1
ATOM 3362 C C . GLY B 1 191 ? 2.842 2.316 12.492 1 88.75 191 GLY B C 1
ATOM 3363 O O . GLY B 1 191 ? 2.578 2.32 13.695 1 88.75 191 GLY B O 1
ATOM 3364 N N . SER B 1 192 ? 1.943 2.533 11.578 1 85.12 192 SER B N 1
ATOM 3365 C CA . SER B 1 192 ? 0.544 2.789 11.906 1 85.12 192 SER B CA 1
ATOM 3366 C C . SER B 1 192 ? -0.083 1.595 12.617 1 85.12 192 SER B C 1
ATOM 3368 O O . SER B 1 192 ? -0.863 1.766 13.562 1 85.12 192 SER B O 1
ATOM 3370 N N . ARG B 1 193 ? 0.21 0.418 12.172 1 84.62 193 ARG B N 1
ATOM 3371 C CA . ARG B 1 193 ? -0.34 -0.779 12.805 1 84.62 193 ARG B CA 1
ATOM 3372 C C . ARG B 1 193 ? 0.114 -0.894 14.25 1 84.62 193 ARG B C 1
ATOM 3374 O O . ARG B 1 193 ? -0.682 -1.226 15.133 1 84.62 193 ARG B O 1
ATOM 3381 N N . GLU B 1 194 ? 1.413 -0.625 14.461 1 84.44 194 GLU B N 1
ATOM 3382 C CA . GLU B 1 194 ? 1.93 -0.642 15.828 1 84.44 194 GLU B CA 1
ATOM 3383 C C . GLU B 1 194 ? 1.286 0.453 16.672 1 84.44 194 GLU B C 1
ATOM 3385 O O . GLU B 1 194 ? 0.925 0.22 17.828 1 84.44 194 GLU B O 1
ATOM 3390 N N . TRP B 1 195 ? 1.181 1.572 16.031 1 80.88 195 TRP B N 1
ATOM 3391 C CA . TRP B 1 195 ? 0.628 2.738 16.719 1 80.88 195 TRP B CA 1
ATOM 3392 C C . TRP B 1 195 ? -0.825 2.5 17.109 1 80.88 195 TRP B C 1
ATOM 3394 O O . TRP B 1 195 ? -1.256 2.916 18.188 1 80.88 195 TRP B O 1
ATOM 3404 N N . HIS B 1 196 ? -1.582 1.781 16.359 1 76.06 196 HIS B N 1
ATOM 3405 C CA . HIS B 1 196 ? -2.992 1.505 16.594 1 76.06 196 HIS B CA 1
ATOM 3406 C C . HIS B 1 196 ? -3.174 0.613 17.828 1 76.06 196 HIS B C 1
ATOM 3408 O O . HIS B 1 196 ? -4.215 0.661 18.484 1 76.06 196 HIS B O 1
ATOM 3414 N N . ASP B 1 197 ? -2.186 -0.1 18.094 1 75.75 197 ASP 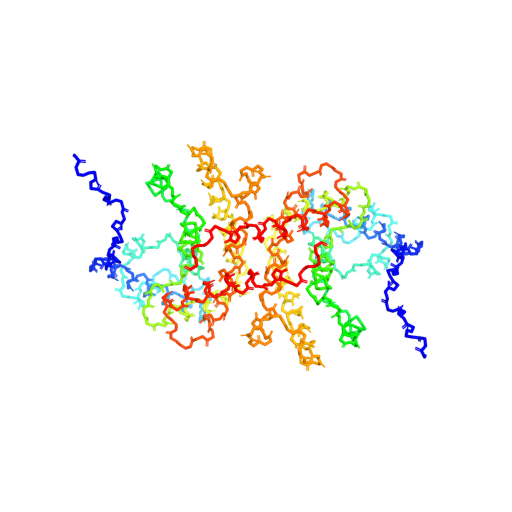B N 1
ATOM 3415 C CA . ASP B 1 197 ? -2.262 -1.008 19.234 1 75.75 197 ASP B CA 1
ATOM 3416 C C . ASP B 1 197 ? -1.924 -0.285 20.531 1 75.75 197 ASP B C 1
ATOM 3418 O O . ASP B 1 197 ? -2.088 -0.843 21.609 1 75.75 197 ASP B O 1
ATOM 3422 N N . MET B 1 198 ? -1.455 0.965 20.406 1 75.81 198 MET B N 1
ATOM 3423 C CA . MET B 1 198 ? -1.067 1.736 21.594 1 75.81 198 MET B CA 1
ATOM 3424 C C . MET B 1 198 ? -2.273 2.447 22.203 1 75.81 198 MET B C 1
ATOM 3426 O O . MET B 1 198 ? -3.023 3.121 21.484 1 75.81 198 MET B O 1
ATOM 3430 N N . PRO B 1 199 ? -2.365 2.145 23.453 1 72.38 199 PRO B N 1
ATOM 3431 C CA . PRO B 1 199 ? -3.395 2.959 24.094 1 72.38 199 PRO B CA 1
ATOM 3432 C C . PRO B 1 199 ? -3.049 4.445 24.109 1 72.38 199 PRO B C 1
ATOM 3434 O O . PRO B 1 199 ? -1.905 4.816 24.391 1 72.38 199 PRO B O 1
ATOM 3437 N N . GLN B 1 200 ? -3.883 5.414 23.703 1 72 200 GLN B N 1
ATOM 3438 C CA . GLN B 1 200 ? -3.727 6.863 23.734 1 72 200 GLN B CA 1
ATOM 3439 C C . GLN B 1 200 ? -2.488 7.301 22.953 1 72 200 GLN B C 1
ATOM 3441 O O . GLN B 1 200 ? -1.698 8.109 23.453 1 72 200 GLN B O 1
ATOM 3446 N N . GLY B 1 201 ? -2.125 6.633 21.938 1 73.81 201 GLY B N 1
ATOM 3447 C CA . GLY B 1 201 ? -0.969 6.984 21.125 1 73.81 201 GLY B CA 1
ATOM 3448 C C . GLY B 1 201 ? -0.979 8.43 20.672 1 73.81 201 GLY B C 1
ATOM 3449 O O . GLY B 1 201 ? -2.029 8.969 20.312 1 73.81 201 GLY B O 1
ATOM 3450 N N . THR B 1 202 ? 0.18 9.125 20.781 1 75 202 THR B N 1
ATOM 3451 C CA . THR B 1 202 ? 0.36 10.5 20.328 1 75 202 THR B CA 1
ATOM 3452 C C . THR B 1 202 ? 0.987 10.531 18.938 1 75 202 THR B C 1
ATOM 3454 O O . THR B 1 202 ? 1.374 9.492 18.406 1 75 202 THR B O 1
ATOM 3457 N N . GLN B 1 203 ? 1.047 11.703 18.375 1 75.5 203 GLN B N 1
ATOM 3458 C CA . GLN B 1 203 ? 1.741 11.883 17.094 1 75.5 203 GLN B CA 1
ATOM 3459 C C . GLN B 1 203 ? 3.217 11.516 17.219 1 75.5 203 GLN B C 1
ATOM 3461 O O . GLN B 1 203 ? 3.807 10.961 16.281 1 75.5 203 GLN B O 1
ATOM 3466 N N . ALA B 1 204 ? 3.73 11.883 18.359 1 78.19 204 ALA B N 1
ATOM 3467 C CA . ALA B 1 204 ? 5.129 11.547 18.609 1 78.19 204 ALA B CA 1
ATOM 3468 C C . ALA B 1 204 ? 5.332 10.031 18.656 1 78.19 204 ALA B C 1
ATOM 3470 O O . ALA B 1 204 ? 6.328 9.523 18.141 1 78.19 204 ALA B O 1
ATOM 3471 N N . ASP B 1 205 ? 4.359 9.344 19.203 1 82.31 205 ASP B N 1
ATOM 3472 C CA . ASP B 1 205 ? 4.418 7.883 19.234 1 82.31 205 ASP B CA 1
ATOM 3473 C C . ASP B 1 205 ? 4.336 7.305 17.812 1 82.31 205 ASP B C 1
ATOM 3475 O O . ASP B 1 205 ? 5.027 6.336 17.5 1 82.31 205 ASP B O 1
ATOM 3479 N N . PHE B 1 206 ? 3.547 7.953 17.078 1 84 206 PHE B N 1
ATOM 3480 C CA . PHE B 1 206 ? 3.402 7.504 15.695 1 84 206 PHE B CA 1
ATOM 3481 C C . PHE B 1 206 ? 4.723 7.633 14.945 1 84 206 PHE B C 1
ATOM 3483 O O . PHE B 1 206 ? 5.152 6.695 14.273 1 84 206 PHE B O 1
ATOM 3490 N N . GLN B 1 207 ? 5.355 8.75 15.039 1 84.25 207 GLN B N 1
ATOM 3491 C CA . GLN B 1 207 ? 6.641 8.969 14.375 1 84.25 207 GLN B CA 1
ATOM 3492 C C . GLN B 1 207 ? 7.684 7.969 14.859 1 84.25 207 GLN B C 1
ATOM 3494 O O . GLN B 1 207 ? 8.477 7.461 14.062 1 84.25 207 GLN B O 1
ATOM 3499 N N . ALA B 1 208 ? 7.641 7.738 16.156 1 88.44 208 ALA B N 1
ATOM 3500 C CA . ALA B 1 208 ? 8.578 6.77 16.719 1 88.44 208 ALA B CA 1
ATOM 3501 C C . ALA B 1 208 ? 8.336 5.375 16.141 1 88.44 208 ALA B C 1
ATOM 3503 O O . ALA B 1 208 ? 9.281 4.648 15.844 1 88.44 208 ALA B O 1
ATOM 3504 N N . CYS B 1 209 ? 7.078 5.051 16.031 1 90.25 209 CYS B N 1
ATOM 3505 C CA . CYS B 1 209 ? 6.73 3.764 15.438 1 90.25 209 CYS B CA 1
ATOM 3506 C C . CYS B 1 209 ? 7.227 3.664 14 1 90.25 209 CYS B C 1
ATOM 3508 O O . CYS B 1 209 ? 7.758 2.631 13.594 1 90.25 209 CYS B O 1
ATOM 3510 N N . CYS B 1 210 ? 7.082 4.719 13.219 1 91.62 210 CYS B N 1
ATOM 3511 C CA . CYS B 1 210 ? 7.52 4.727 11.828 1 91.62 210 CYS B CA 1
ATOM 3512 C C . CYS B 1 210 ? 9.039 4.629 11.734 1 91.62 210 CYS B C 1
ATOM 3514 O O . CYS B 1 210 ? 9.562 3.904 10.891 1 91.62 210 CYS B O 1
ATOM 3516 N N . ARG B 1 211 ? 9.742 5.309 12.617 1 90.75 211 ARG B N 1
ATOM 3517 C CA . ARG B 1 211 ? 11.203 5.254 12.617 1 90.75 211 ARG B CA 1
ATOM 3518 C C . ARG B 1 211 ? 11.695 3.861 12.992 1 90.75 211 ARG B C 1
ATOM 3520 O O . ARG B 1 211 ? 12.68 3.379 12.43 1 90.75 211 ARG B O 1
ATOM 3527 N N . LYS B 1 212 ? 11 3.334 13.938 1 92.69 212 LYS B N 1
ATOM 3528 C CA . LYS B 1 212 ? 11.328 1.955 14.289 1 92.69 212 LYS B CA 1
ATOM 3529 C C . LYS B 1 212 ? 11.125 1.023 13.094 1 92.69 212 LYS B C 1
ATOM 3531 O O . LYS B 1 212 ? 11.938 0.125 12.859 1 92.69 212 LYS B O 1
ATOM 3536 N N . ALA B 1 213 ? 10.086 1.236 12.352 1 93.38 213 ALA B N 1
ATOM 3537 C CA . ALA B 1 213 ? 9.812 0.433 11.164 1 93.38 213 ALA B CA 1
ATOM 3538 C C . ALA B 1 213 ? 10.906 0.609 10.117 1 93.38 213 ALA B C 1
ATOM 3540 O O . ALA B 1 213 ? 11.266 -0.343 9.422 1 93.38 213 ALA B O 1
ATOM 3541 N N . ILE B 1 214 ? 11.414 1.803 9.984 1 92.31 214 ILE B N 1
ATOM 3542 C CA . ILE B 1 214 ? 12.531 2.053 9.078 1 92.31 214 ILE B CA 1
ATOM 3543 C C . ILE B 1 214 ? 13.734 1.218 9.492 1 92.31 214 ILE B C 1
ATOM 3545 O O . ILE B 1 214 ? 14.336 0.525 8.672 1 92.31 214 ILE B O 1
ATOM 3549 N N . LYS B 1 215 ? 14.055 1.288 10.75 1 91.25 215 LYS B N 1
ATOM 3550 C CA . LYS B 1 215 ? 15.188 0.531 11.281 1 91.25 215 LYS B CA 1
ATOM 3551 C C . LYS B 1 215 ? 15.016 -0.964 11.031 1 91.25 215 LYS B C 1
ATOM 3553 O O . LYS B 1 215 ? 15.938 -1.634 10.562 1 91.25 215 LYS B O 1
ATOM 3558 N N . ASN B 1 216 ? 13.867 -1.445 11.344 1 92.19 216 ASN B N 1
ATOM 3559 C CA . ASN B 1 216 ? 13.57 -2.861 11.148 1 92.19 216 ASN B CA 1
ATOM 3560 C C . ASN B 1 216 ? 13.703 -3.266 9.68 1 92.19 216 ASN B C 1
ATOM 3562 O O . ASN B 1 216 ? 14.227 -4.34 9.375 1 92.19 216 ASN B O 1
ATOM 3566 N N . THR B 1 217 ? 13.203 -2.408 8.797 1 92 217 THR B N 1
ATOM 3567 C CA . THR B 1 217 ? 13.281 -2.688 7.371 1 92 217 THR B CA 1
ATOM 3568 C C . THR B 1 217 ? 14.734 -2.857 6.934 1 92 217 THR B C 1
ATOM 3570 O O . THR B 1 217 ? 15.062 -3.822 6.242 1 92 217 THR B O 1
ATOM 3573 N N . PHE B 1 218 ? 15.609 -2.047 7.375 1 89.38 218 PHE B N 1
ATOM 3574 C CA . PHE B 1 218 ? 17 -2.096 6.938 1 89.38 218 PHE B CA 1
ATOM 3575 C C . PHE B 1 218 ? 17.734 -3.25 7.609 1 89.38 218 PHE B C 1
ATOM 3577 O O . PHE B 1 218 ? 18.688 -3.803 7.043 1 89.38 218 PHE B O 1
ATOM 3584 N N . LEU B 1 219 ? 17.297 -3.621 8.781 1 88.19 219 LEU B N 1
ATOM 3585 C CA . LEU B 1 219 ? 17.906 -4.754 9.469 1 88.19 219 LEU B CA 1
ATOM 3586 C C . LEU B 1 219 ? 17.562 -6.066 8.766 1 88.19 219 LEU B C 1
ATOM 3588 O O . LEU B 1 219 ? 18.25 -7.07 8.938 1 88.19 219 LEU B O 1
ATOM 3592 N N . LEU B 1 220 ? 16.531 -6.074 7.977 1 89.31 220 LEU B N 1
ATOM 3593 C CA . LEU B 1 220 ? 16.125 -7.266 7.238 1 89.31 220 LEU B CA 1
ATOM 3594 C C . LEU B 1 220 ? 17.078 -7.523 6.07 1 89.31 220 LEU B C 1
ATOM 3596 O O . LEU B 1 220 ? 17.031 -8.586 5.453 1 89.31 220 LEU B O 1
ATOM 3600 N N . ARG B 1 221 ? 17.875 -6.52 5.68 1 81.06 221 ARG B N 1
ATOM 3601 C CA . ARG B 1 221 ? 18.828 -6.668 4.578 1 81.06 221 ARG B CA 1
ATOM 3602 C C . ARG B 1 221 ? 19.641 -7.941 4.734 1 81.06 221 ARG B C 1
ATOM 3604 O O . ARG B 1 221 ? 19.938 -8.625 3.75 1 81.06 221 ARG B O 1
ATOM 3611 N N . GLY B 1 222 ? 20 -8.273 5.895 1 70.19 222 GLY B N 1
ATOM 3612 C CA . GLY B 1 222 ? 20.812 -9.445 6.16 1 70.19 222 GLY B CA 1
ATOM 3613 C C . GLY B 1 222 ? 20.125 -10.75 5.809 1 70.19 222 GLY B C 1
ATOM 3614 O O . GLY B 1 222 ? 20.781 -11.789 5.68 1 70.19 222 GLY B O 1
ATOM 3615 N N . GLY B 1 223 ? 18.828 -10.664 5.52 1 68.94 223 GLY B N 1
ATOM 3616 C CA . GLY B 1 223 ? 18.062 -11.867 5.242 1 68.94 223 GLY B CA 1
ATOM 3617 C C . GLY B 1 223 ? 17.938 -12.164 3.762 1 68.94 223 GLY B C 1
ATOM 3618 O O . GLY B 1 223 ? 17.438 -13.227 3.377 1 68.94 223 GLY B O 1
ATOM 3619 N N . PHE B 1 224 ? 18.312 -11.219 2.963 1 72.94 224 PHE B N 1
ATOM 3620 C CA . PHE B 1 224 ? 18.203 -11.43 1.525 1 72.94 224 PHE B CA 1
ATOM 3621 C C . PHE B 1 224 ? 19.5 -11.984 0.959 1 72.94 224 PHE B C 1
ATOM 3623 O O . PHE B 1 224 ? 20.594 -11.609 1.406 1 72.94 224 PHE B O 1
ATOM 3630 N N . SER B 1 225 ? 19.391 -13.148 0.219 1 60.5 225 SER B N 1
ATOM 3631 C CA . SER B 1 225 ? 20.562 -13.68 -0.459 1 60.5 225 SER B CA 1
ATOM 3632 C C . SER B 1 225 ? 21.031 -12.742 -1.572 1 60.5 225 SER B C 1
ATOM 3634 O O . SER B 1 225 ? 20.203 -12.133 -2.258 1 60.5 225 SER B O 1
ATOM 3636 N N . GLU B 1 226 ? 22.312 -12.18 -1.438 1 54.59 226 GLU B N 1
ATOM 3637 C CA . GLU B 1 226 ? 22.891 -11.328 -2.475 1 54.59 226 GLU B CA 1
ATOM 3638 C C . GLU B 1 226 ? 22.844 -12.016 -3.838 1 54.59 226 GLU B C 1
ATOM 3640 O O . GLU B 1 226 ? 22.906 -13.242 -3.926 1 54.59 226 GLU B O 1
#

Secondary structure (DSSP, 8-state):
------TT---------HHHHHHHHHHHHHHHHHHHHHHHH-GGG--HHHHHHHHT--HHHHHHH-S-HHHHHH-S--PPPPHHHHHHHHHS--S-HHHHHHHHHHHHH------TTSHHHHHHHHHHHHHHH-HHHHHHHHHHHHHHHHHHHHHHHHHHHHSTT--SSSS-HHHHHHHHHHHHHHHHHHHHHHHHTSTT--HHHHHHHHHHHHHHHHHGGGGS--/------TT---------HHHHHHHHHHHHHHHHHHHHHHHH-GGG--HHHHHHHHT--HHHHHHH-S-HHHHHH-S--PPPPHHHHHHHHHS--S-HHHHHHHHHHHHH------TTSHHHHHHHHHHHHHHH-HHHHHHHHHHHHHHHHHHHHHHHHHHHHSTT--SSSS-HHHHHHHHHHHHHHHHHHHHHHHHTSTT--HHHHHHHHHHHHHHHHHGGGGS--

pLDDT: mean 81.94, std 16.91, range [21.64, 97.5]

InterPro domains:
  IPR001647 DNA-binding HTH domain, TetR-type [PF00440] (32-71)
  IPR001647 DNA-binding HTH domain, TetR-type [PS50977] (24-84)
  IPR009057 Homedomain-like superfamily [SSF46689] (17-73)
  IPR023772 DNA-binding HTH domain, TetR-type, conserved site [PS01081] (42-72)
  IPR050109 HTH-type, TetR-like transcriptional regulator [PTHR30055] (23-211)

Sequence (452 aa):
MQVYTRFTSVDIEEQPSLREIKRQMTLEAIEDNATRLILERGFDNVTIEDICAEAGISKRTFFNYVESKESVAIGHTAKLPTDEEREAFLATRHENIIDTVFDLVINLFGNHDNSKSGVAGDIMRRRKEIRVKHPELAVQHFARFHQAREGLEHLIVEYFEKWPGSQHLDEPADREAIAIVGLLISVMLQGSREWHDMPQGTQADFQACCRKAIKNTFLLRGGFSEMQVYTRFTSVDIEEQPSLREIKRQMTLEAIEDNATRLILERGFDNVTIEDICAEAGISKRTFFNYVESKESVAIGHTAKLPTDEEREAFLATRHENIIDTVFDLVINLFGNHDNSKSGVAGDIMRRRKEIRVKHPELAVQHFARFHQAREGLEHLIVEYFEKWPGSQHLDEPADREAIAIVGLLISVMLQGSREWHDMPQGTQADFQACCRKAIKNTFLLRGGFSE